Protein AF-0000000068498278 (afdb_homodimer)

Solvent-accessible surface area (backbone atoms only — not comparable to full-atom values): 31638 Å² total; per-residue (Å²): 132,52,71,67,39,43,52,47,46,49,35,24,61,63,58,42,27,57,60,56,22,8,61,73,66,74,45,50,44,68,56,43,51,48,38,46,52,50,44,22,57,74,66,70,45,68,36,64,40,73,81,76,92,51,51,41,67,31,75,62,22,51,54,47,46,57,51,40,50,48,50,53,26,49,51,45,29,51,51,36,57,56,33,44,71,65,68,60,58,63,53,74,49,40,35,25,17,14,75,63,40,42,42,76,45,46,38,64,52,49,46,59,50,37,72,78,34,72,59,43,27,38,39,40,40,77,30,47,41,70,55,31,49,52,36,30,74,57,65,75,25,62,35,30,31,23,58,52,91,71,95,45,93,58,50,41,78,41,74,54,46,82,46,35,52,28,38,34,32,20,56,84,61,87,70,84,59,62,95,50,27,25,60,67,74,57,51,54,78,40,47,29,45,39,51,32,92,75,36,46,67,38,50,51,52,54,52,46,35,48,76,66,74,38,64,69,84,48,49,41,69,43,28,32,30,57,48,67,65,26,50,53,44,26,18,47,73,59,66,30,27,32,74,41,52,45,80,78,40,46,67,42,44,76,69,55,42,28,40,68,30,43,48,58,97,55,81,51,65,48,52,30,31,39,35,35,43,67,79,60,70,64,34,50,65,54,45,51,50,52,53,51,49,26,60,74,51,69,43,88,129,132,50,71,65,40,43,52,47,48,48,35,24,61,64,58,42,26,56,60,56,23,8,62,73,67,73,45,49,44,68,56,43,50,47,38,49,51,50,44,22,58,74,66,69,44,69,35,66,40,71,82,75,90,51,51,41,67,30,76,59,22,51,54,47,46,56,51,40,50,48,52,53,26,49,52,46,28,52,51,37,56,56,32,45,72,67,67,60,57,63,52,75,49,39,32,25,18,14,74,63,42,42,41,74,45,45,38,64,54,49,44,58,50,36,74,78,34,72,59,44,27,39,36,39,42,77,31,47,41,69,56,31,51,52,36,30,73,57,65,75,24,63,35,29,31,24,57,50,89,71,96,44,93,58,49,42,78,39,74,52,44,83,47,33,52,28,40,36,34,20,55,84,62,86,70,83,58,62,94,50,27,24,59,68,74,58,49,54,76,42,49,29,46,37,52,31,91,75,35,45,66,38,50,50,51,54,53,47,35,49,76,67,74,38,64,71,83,48,50,41,71,43,30,32,31,58,49,68,65,26,50,53,44,27,18,46,72,58,67,30,28,35,75,41,53,45,81,78,42,46,69,42,44,76,68,56,43,30,41,66,31,43,48,59,97,56,80,53,65,48,52,30,30,37,33,34,44,66,80,62,73,64,34,49,64,54,45,50,50,52,52,50,48,26,60,75,53,69,43,89,130

Secondary structure (DSSP, 8-state):
--HHHHHHHHHHHHHT-HHHHHHHHT--HHHHHHHHHHHHHHHTS--EE-SSSS-EE-HHHHHHHHHHHHHHHHHHHHHHHHHHTTT---EEEEEEE-HHHHHHTHHHHHHHHHHH-TTEEEEEEE--HHHHHHHHHTTS-SEEEESS----TTEEEEEEEEEEEEEEEETT-----BTTEE-GGGGGGSEEEEEPTT-HHHHHHHHHHHHTT--GGGSEEEEEES-HHHHHHHHHTTS-BEEEEHHHHHHHHHTTSEEEEEETT---EEEEEEEEETTPPPPHHHHHHHHHHHHHTT---/--HHHHHHHHHHHHHT-HHHHHHHHT--HHHHHHHHHHHHHHHTS--EE-SSSS-EE-HHHHHHHHHHHHHHHHHHHHHHHHHHHTT---EEEEEEE-HHIIIIIHHHHHHHHHHH-TTEEEEEEE--HHHHHHHHHTTS-SEEEESS----TTEEEEEEEEEEEEEEEETT-----BTTEE-GGGGGGSEEEEEPTT-HHHHHHHHHHHHTT--GGGSEEEEEES-HHHHHHHHHTTS-BEEEEHHHHHHHHHTTSEEEEEETT---EEEEEEEEETTPPPPHHHHHHHHHHHHHTT---

InterPro domains:
  IPR000847 LysR, HTH, N-terminal domain [PF00126] (3-62)
  IPR000847 LysR, HTH, N-terminal domain [PR00039] (18-29)
  IPR000847 LysR, HTH, N-terminal domain [PR00039] (29-39)
  IPR000847 LysR, HTH, N-terminal domain [PR00039] (39-50)
  IPR000847 LysR, HTH, N-terminal domain [PS50931] (1-58)
  IPR005119 LysR, substrate-binding [PF03466] (89-294)
  IPR036388 Winged helix-like DNA-binding domain superfamily [G3DSA:1.10.10.10] (1-89)
  IPR036390 Winged helix DNA-binding domain superfamily [SSF46785] (1-87)
  IPR047788 Selenium metabolism-associated LysR-like transcriptional regulator [NF040786] (1-293)

Structure (mmCIF, N/CA/C/O backbone):
data_AF-0000000068498278-model_v1
#
loop_
_entity.id
_entity.type
_entity.pdbx_description
1 polymer 'Transcriptional regulator, LysR family'
#
loop_
_atom_site.group_PDB
_atom_site.id
_atom_site.type_symbol
_atom_site.label_atom_id
_atom_site.label_alt_id
_atom_site.label_comp_id
_atom_site.label_asym_id
_atom_site.label_entity_id
_atom_site.label_seq_id
_atom_site.pdbx_PDB_ins_code
_atom_site.Cartn_x
_atom_site.Cartn_y
_atom_site.Cartn_z
_atom_site.occupancy
_atom_site.B_iso_or_equiv
_atom_site.auth_seq_id
_atom_site.auth_comp_id
_atom_site.auth_asym_id
_atom_site.auth_atom_id
_atom_site.pdbx_PDB_model_num
ATOM 1 N N . MET A 1 1 ? 8.469 -41.469 13.008 1 69.81 1 MET A N 1
ATOM 2 C CA . MET A 1 1 ? 8.422 -40.156 12.336 1 69.81 1 MET A CA 1
ATOM 3 C C . MET A 1 1 ? 7.836 -40.312 10.938 1 69.81 1 MET A C 1
ATOM 5 O O . MET A 1 1 ? 8.273 -41.125 10.148 1 69.81 1 MET A O 1
ATOM 9 N N . ASP A 1 2 ? 6.734 -39.719 10.703 1 71.81 2 ASP A N 1
ATOM 10 C CA . ASP A 1 2 ? 6.121 -39.812 9.383 1 71.81 2 ASP A CA 1
ATOM 11 C C . ASP A 1 2 ? 5.926 -38.406 8.773 1 71.81 2 ASP A C 1
ATOM 13 O O . ASP A 1 2 ? 6.242 -37.406 9.398 1 71.81 2 ASP A O 1
ATOM 17 N N . PHE A 1 3 ? 5.461 -38.438 7.473 1 75.94 3 PHE A N 1
ATOM 18 C CA . PHE A 1 3 ? 5.375 -37.219 6.699 1 75.94 3 PHE A CA 1
ATOM 19 C C . PHE A 1 3 ? 4.395 -36.25 7.34 1 75.94 3 PHE A C 1
ATOM 21 O O . PHE A 1 3 ? 4.633 -35.031 7.355 1 75.94 3 PHE A O 1
ATOM 28 N N . LYS A 1 4 ? 3.375 -36.812 7.84 1 81.56 4 LYS A N 1
ATOM 29 C CA . LYS A 1 4 ? 2.359 -35.969 8.461 1 81.56 4 LYS A CA 1
ATOM 30 C C . LYS A 1 4 ? 2.904 -35.281 9.711 1 81.56 4 LYS A C 1
ATOM 32 O O . LYS A 1 4 ? 2.625 -34.094 9.953 1 81.56 4 LYS A O 1
ATOM 37 N N . GLN A 1 5 ? 3.652 -36.031 10.43 1 84.19 5 GLN A N 1
ATOM 38 C CA . GLN A 1 5 ? 4.277 -35.438 11.617 1 84.19 5 GLN A CA 1
ATOM 39 C C . GLN A 1 5 ? 5.223 -34.312 11.242 1 84.19 5 GLN A C 1
ATOM 41 O O . GLN A 1 5 ? 5.238 -33.25 11.906 1 84.19 5 GLN A O 1
ATOM 46 N N . LEU A 1 6 ? 5.988 -34.531 10.234 1 83.06 6 LEU A N 1
ATOM 47 C CA . LEU A 1 6 ? 6.918 -33.5 9.781 1 83.06 6 LEU A CA 1
ATOM 48 C C . LEU A 1 6 ? 6.168 -32.281 9.281 1 83.06 6 LEU A C 1
ATOM 50 O O . LEU A 1 6 ? 6.57 -31.156 9.555 1 83.06 6 LEU A O 1
ATOM 54 N N . GLU A 1 7 ? 5.105 -32.469 8.586 1 85.69 7 GLU A N 1
ATOM 55 C CA . GLU A 1 7 ? 4.273 -31.375 8.109 1 85.69 7 GLU A CA 1
ATOM 56 C C . GLU A 1 7 ? 3.73 -30.531 9.266 1 85.69 7 GLU A C 1
ATOM 58 O O . GLU A 1 7 ? 3.754 -29.312 9.219 1 85.69 7 GLU A O 1
ATOM 63 N N . VAL A 1 8 ? 3.246 -31.281 10.234 1 88.88 8 VAL A N 1
ATOM 64 C CA . VAL A 1 8 ? 2.67 -30.641 11.406 1 88.88 8 VAL A CA 1
ATOM 65 C C . VAL A 1 8 ? 3.746 -29.844 12.141 1 88.88 8 VAL A C 1
ATOM 67 O O . VAL A 1 8 ? 3.521 -28.688 12.516 1 88.88 8 VAL A O 1
ATOM 70 N N . PHE A 1 9 ? 4.898 -30.438 12.297 1 90.44 9 PHE A N 1
ATOM 71 C CA . PHE A 1 9 ? 6.023 -29.797 12.977 1 90.44 9 PHE A CA 1
ATOM 72 C C . PHE A 1 9 ? 6.426 -28.516 12.266 1 90.44 9 PHE A C 1
ATOM 74 O O . PHE A 1 9 ? 6.594 -27.469 12.914 1 90.44 9 PHE A O 1
ATOM 81 N N . VAL A 1 10 ? 6.527 -28.594 10.961 1 86.62 10 VAL A N 1
ATOM 82 C CA . VAL A 1 10 ? 6.945 -27.438 10.172 1 86.62 10 VAL A CA 1
ATOM 83 C C . VAL A 1 10 ? 5.891 -26.344 10.273 1 86.62 10 VAL A C 1
ATOM 85 O O . VAL A 1 10 ? 6.23 -25.156 10.406 1 86.62 10 VAL A O 1
ATOM 88 N N . ALA A 1 11 ? 4.652 -26.656 10.227 1 87.5 11 ALA A N 1
ATOM 89 C CA . ALA A 1 11 ? 3.568 -25.688 10.328 1 87.5 11 ALA A CA 1
ATOM 90 C C . ALA A 1 11 ? 3.588 -24.984 11.68 1 87.5 11 ALA A C 1
ATOM 92 O O . ALA A 1 11 ? 3.414 -23.766 11.758 1 87.5 11 ALA A O 1
ATOM 93 N N . VAL A 1 12 ? 3.785 -25.797 12.711 1 89.75 12 VAL A N 1
ATOM 94 C CA . VAL A 1 12 ? 3.83 -25.234 14.055 1 89.75 12 VAL A CA 1
ATOM 95 C C . VAL A 1 12 ? 5.012 -24.266 14.172 1 89.75 12 VAL A C 1
ATOM 97 O O . VAL A 1 12 ? 4.887 -23.188 14.758 1 89.75 12 VAL A O 1
ATOM 100 N N . ALA A 1 13 ? 6.086 -24.672 13.625 1 86.69 13 ALA A N 1
ATOM 101 C CA . ALA A 1 13 ? 7.285 -23.844 13.664 1 86.69 13 ALA A CA 1
ATOM 102 C C . ALA A 1 13 ? 7.078 -22.531 12.891 1 86.69 13 ALA A C 1
ATOM 104 O O . ALA A 1 13 ? 7.449 -21.453 13.367 1 86.69 13 ALA A O 1
ATOM 105 N N . LYS A 1 14 ? 6.551 -22.719 11.742 1 82.12 14 LYS A N 1
ATOM 106 C CA . LYS A 1 14 ? 6.312 -21.594 10.836 1 82.12 14 LYS A CA 1
ATOM 107 C C . LYS A 1 14 ? 5.387 -20.562 11.469 1 82.12 14 LYS A C 1
ATOM 109 O O . LYS A 1 14 ? 5.648 -19.359 11.406 1 82.12 14 LYS A O 1
ATOM 114 N N . HIS A 1 15 ? 4.352 -20.984 12.102 1 81.62 15 HIS A N 1
ATOM 115 C CA . HIS A 1 15 ? 3.311 -20.094 12.617 1 81.62 15 HIS A CA 1
ATOM 116 C C . HIS A 1 15 ? 3.549 -19.75 14.086 1 81.62 15 HIS A C 1
ATOM 118 O O . HIS A 1 15 ? 2.873 -18.891 14.641 1 81.62 15 HIS A O 1
ATOM 124 N N . GLN A 1 16 ? 4.477 -20.391 14.672 1 85.06 16 GLN A N 1
ATOM 125 C CA . GLN A 1 16 ? 4.746 -20.281 16.094 1 85.06 16 GLN A CA 1
ATOM 126 C C . GLN A 1 16 ? 3.455 -20.375 16.906 1 85.06 16 GLN A C 1
ATOM 128 O O . GLN A 1 16 ? 3.252 -19.609 17.844 1 85.06 16 GLN A O 1
ATOM 133 N N . SER A 1 17 ? 2.645 -21.219 16.422 1 88.12 17 SER A N 1
ATOM 134 C CA . SER A 1 17 ? 1.331 -21.406 17.031 1 88.12 17 SER A CA 1
ATOM 135 C C . SER A 1 17 ? 0.75 -22.781 16.672 1 88.12 17 SER A C 1
ATOM 137 O O . SER A 1 17 ? 0.707 -23.141 15.5 1 88.12 17 SER A O 1
ATOM 139 N N . PHE A 1 18 ? 0.23 -23.469 17.734 1 89.19 18 PHE A N 1
ATOM 140 C CA . PHE A 1 18 ? -0.397 -24.766 17.5 1 89.19 18 PHE A CA 1
ATOM 141 C C . PHE A 1 18 ? -1.762 -24.609 16.844 1 89.19 18 PHE A C 1
ATOM 143 O O . PHE A 1 18 ? -2.115 -25.359 15.938 1 89.19 18 PHE A O 1
ATOM 150 N N . SER A 1 19 ? -2.4 -23.5 17.219 1 88.06 19 SER A N 1
ATOM 151 C CA . SER A 1 19 ? -3.742 -23.281 16.688 1 88.06 19 SER A CA 1
ATOM 152 C C . SER A 1 19 ? -3.693 -22.828 15.234 1 88.06 19 SER A C 1
ATOM 154 O O . SER A 1 19 ? -4.496 -23.266 14.406 1 88.06 19 SER A O 1
ATOM 156 N N . LYS A 1 20 ? -2.729 -22.047 14.938 1 85.44 20 LYS A N 1
ATOM 157 C CA . LYS A 1 20 ? -2.596 -21.594 13.562 1 85.44 20 LYS A CA 1
ATOM 158 C C . LYS A 1 20 ? -2.154 -22.719 12.641 1 85.44 20 LYS A C 1
ATOM 160 O O . LYS A 1 20 ? -2.635 -22.828 11.508 1 85.44 20 LYS A O 1
ATOM 165 N N . ALA A 1 21 ? -1.332 -23.531 13.164 1 87.75 21 ALA A N 1
ATOM 166 C CA . ALA A 1 21 ? -0.892 -24.703 12.414 1 87.75 21 ALA A CA 1
ATOM 167 C C . ALA A 1 21 ? -2.055 -25.656 12.148 1 87.75 21 ALA A C 1
ATOM 169 O O . ALA A 1 21 ? -2.189 -26.188 11.039 1 87.75 21 ALA A O 1
ATOM 170 N N . ALA A 1 22 ? -2.896 -25.812 13.094 1 87.88 22 ALA A N 1
ATOM 171 C CA . ALA A 1 22 ? -4.066 -26.688 12.961 1 87.88 22 ALA A CA 1
ATOM 172 C C . ALA A 1 22 ? -5.004 -26.172 11.867 1 87.88 22 ALA A C 1
ATOM 174 O O . ALA A 1 22 ? -5.453 -26.953 11.016 1 87.88 22 ALA A O 1
ATOM 175 N N . ARG A 1 23 ? -5.141 -24.906 11.883 1 80.06 23 ARG A N 1
ATOM 176 C CA . ARG A 1 23 ? -6 -24.297 10.875 1 80.06 23 ARG A CA 1
ATOM 177 C C . ARG A 1 23 ? -5.422 -24.469 9.477 1 80.06 23 ARG A C 1
ATOM 179 O O . ARG A 1 23 ? -6.148 -24.812 8.539 1 80.06 23 ARG A O 1
ATOM 186 N N . GLU A 1 24 ? -4.137 -24.375 9.422 1 77.44 24 GLU A N 1
ATOM 187 C CA . GLU A 1 24 ? -3.475 -24.484 8.125 1 77.44 24 GLU A CA 1
ATOM 188 C C . GLU A 1 24 ? -3.574 -25.906 7.578 1 77.44 24 GLU A C 1
ATOM 190 O O . GLU A 1 24 ? -3.752 -26.109 6.375 1 77.44 24 GLU A O 1
ATOM 195 N N . LEU A 1 25 ? -3.559 -26.859 8.492 1 81.56 25 LEU A N 1
ATOM 196 C CA . LEU A 1 25 ? -3.451 -28.25 8.07 1 81.56 25 LEU A CA 1
ATOM 197 C C . LEU A 1 25 ? -4.809 -28.938 8.141 1 81.56 25 LEU A C 1
ATOM 199 O O . LEU A 1 25 ? -4.902 -30.156 7.926 1 81.56 25 LEU A O 1
ATOM 203 N N . PHE A 1 26 ? -5.805 -28.062 8.461 1 80.44 26 PHE A N 1
ATOM 204 C CA . PHE A 1 26 ? -7.156 -28.594 8.586 1 80.44 26 PHE A CA 1
ATOM 205 C C . PHE A 1 26 ? -7.199 -29.734 9.594 1 80.44 26 PHE A C 1
ATOM 207 O O . PHE A 1 26 ? -7.766 -30.797 9.312 1 80.44 26 PHE A O 1
ATOM 214 N N . LEU A 1 27 ? -6.516 -29.484 10.711 1 84.31 27 LEU A N 1
ATOM 215 C CA . LEU A 1 27 ? -6.484 -30.391 11.852 1 84.31 27 LEU A CA 1
ATOM 216 C C . LEU A 1 27 ? -6.996 -29.703 13.109 1 84.31 27 LEU A C 1
ATOM 218 O O . LEU A 1 27 ? -7.199 -28.484 13.117 1 84.31 27 LEU A O 1
ATOM 222 N N . THR A 1 28 ? -7.379 -30.422 14.086 1 85.94 28 THR A N 1
ATOM 223 C CA . THR A 1 28 ? -7.68 -29.844 15.391 1 85.94 28 THR A CA 1
ATOM 224 C C . THR A 1 28 ? -6.398 -29.578 16.172 1 85.94 28 THR A C 1
ATOM 226 O O . THR A 1 28 ? -5.383 -30.25 15.953 1 85.94 28 THR A O 1
ATOM 229 N N . GLN A 1 29 ? -6.445 -28.562 16.969 1 89.44 29 GLN A N 1
ATOM 230 C CA . GLN A 1 29 ? -5.273 -28.219 17.766 1 89.44 29 GLN A CA 1
ATOM 231 C C . GLN A 1 29 ? -4.812 -29.406 18.609 1 89.44 29 GLN A C 1
ATOM 233 O O . GLN A 1 29 ? -3.613 -29.688 18.703 1 89.44 29 GLN A O 1
ATOM 238 N N . PRO A 1 30 ? -5.766 -30.234 19.172 1 90.5 30 PRO A N 1
ATOM 239 C CA . PRO A 1 30 ? -5.297 -31.406 19.906 1 90.5 30 PRO A CA 1
ATOM 240 C C . PRO A 1 30 ? -4.555 -32.406 19.016 1 90.5 30 PRO A C 1
ATOM 242 O O . PRO A 1 30 ? -3.58 -33.031 19.453 1 90.5 30 PRO A O 1
ATOM 245 N N . THR A 1 31 ? -5.008 -32.531 17.828 1 87.75 31 THR A N 1
ATOM 246 C CA . THR A 1 31 ? -4.348 -33.438 16.875 1 87.75 31 THR A CA 1
ATOM 247 C C . THR A 1 31 ? -2.936 -32.938 16.562 1 87.75 31 THR A C 1
ATOM 249 O O . THR A 1 31 ? -1.991 -33.75 16.547 1 87.75 31 THR A O 1
ATOM 252 N N . VAL A 1 32 ? -2.844 -31.656 16.359 1 93.5 32 VAL A N 1
ATOM 253 C CA . VAL A 1 32 ? -1.54 -31.047 16.109 1 93.5 32 VAL A CA 1
ATOM 254 C C . VAL A 1 32 ? -0.625 -31.281 17.312 1 93.5 32 VAL A C 1
ATOM 256 O O . VAL A 1 32 ? 0.53 -31.688 17.156 1 93.5 32 VAL A O 1
ATOM 259 N N . SER A 1 33 ? -1.144 -31.062 18.484 1 93.12 33 SER A N 1
ATOM 260 C CA . SER A 1 33 ? -0.379 -31.25 19.719 1 93.12 33 SER A CA 1
ATOM 261 C C . SER A 1 33 ? 0.084 -32.688 19.859 1 93.12 33 SER A C 1
ATOM 263 O O . SER A 1 33 ? 1.229 -32.969 20.234 1 93.12 33 SER A O 1
ATOM 265 N N . ALA A 1 34 ? -0.818 -33.594 19.484 1 91.06 34 ALA A N 1
ATOM 266 C CA . ALA A 1 34 ? -0.501 -35.031 19.578 1 91.06 34 ALA A CA 1
ATOM 267 C C . ALA A 1 34 ? 0.619 -35.406 18.609 1 91.06 34 ALA A C 1
ATOM 269 O O . ALA A 1 34 ? 1.514 -36.156 18.969 1 91.06 34 ALA A O 1
ATOM 270 N N . HIS A 1 35 ? 0.507 -34.906 17.422 1 91.06 35 HIS A N 1
ATOM 271 C CA . HIS A 1 35 ? 1.548 -35.188 16.422 1 91.06 35 HIS A CA 1
ATOM 272 C C . HIS A 1 35 ? 2.91 -34.688 16.922 1 91.06 35 HIS A C 1
ATOM 274 O O . HIS A 1 35 ? 3.91 -35.406 16.766 1 91.06 35 HIS A O 1
ATOM 280 N N . ILE A 1 36 ? 2.955 -33.531 17.547 1 93.06 36 ILE A N 1
ATOM 281 C CA . ILE A 1 36 ? 4.207 -32.938 18.031 1 93.06 36 ILE A CA 1
ATOM 282 C C . ILE A 1 36 ? 4.734 -33.781 19.188 1 93.06 36 ILE A C 1
ATOM 284 O O . ILE A 1 36 ? 5.926 -34.094 19.25 1 93.06 36 ILE A O 1
ATOM 288 N N . GLN A 1 37 ? 3.857 -34.094 20.078 1 91.69 37 GLN A N 1
ATOM 289 C CA . GLN A 1 37 ? 4.242 -34.906 21.234 1 91.69 37 GLN A CA 1
ATOM 290 C C . GLN A 1 37 ? 4.789 -36.25 20.812 1 91.69 37 GLN A C 1
ATOM 292 O O . GLN A 1 37 ? 5.801 -36.719 21.328 1 91.69 37 GLN A O 1
ATOM 297 N N . ASN A 1 38 ? 4.074 -36.844 19.891 1 88.44 38 ASN A N 1
ATOM 298 C CA . ASN A 1 38 ? 4.516 -38.156 19.391 1 88.44 38 ASN A CA 1
ATOM 299 C C . ASN A 1 38 ? 5.875 -38.062 18.703 1 88.44 38 ASN A C 1
ATOM 301 O O . ASN A 1 38 ? 6.723 -38.938 18.859 1 88.44 38 ASN A O 1
ATOM 305 N N . LEU A 1 39 ? 5.996 -37 17.906 1 88.69 39 LEU A N 1
ATOM 306 C CA . LEU A 1 39 ? 7.258 -36.781 17.203 1 88.69 39 LEU A CA 1
ATOM 307 C C . LEU A 1 39 ? 8.398 -36.594 18.203 1 88.69 39 LEU A C 1
ATOM 309 O O . LEU A 1 39 ? 9.477 -37.156 18.047 1 88.69 39 LEU A O 1
ATOM 313 N N . GLU A 1 40 ? 8.125 -35.812 19.266 1 91.12 40 GLU A N 1
ATOM 314 C CA . GLU A 1 40 ? 9.125 -35.562 20.297 1 91.12 40 GLU A CA 1
ATOM 315 C C . GLU A 1 40 ? 9.453 -36.875 21.062 1 91.12 40 GLU A C 1
ATOM 317 O O . GLU A 1 40 ? 10.609 -37.125 21.375 1 91.12 40 GLU A O 1
ATOM 322 N N . ARG A 1 41 ? 8.484 -37.625 21.312 1 85.69 41 ARG A N 1
ATOM 323 C CA . ARG A 1 41 ? 8.672 -38.906 21.984 1 85.69 41 ARG A CA 1
ATOM 324 C C . ARG A 1 41 ? 9.508 -39.875 21.125 1 85.69 41 ARG A C 1
ATOM 326 O O . ARG A 1 41 ? 10.43 -40.5 21.625 1 85.69 41 ARG A O 1
ATOM 333 N N . GLU A 1 42 ? 9.156 -39.906 19.906 1 82.12 42 GLU A N 1
ATOM 334 C CA . GLU A 1 42 ? 9.867 -40.781 18.984 1 82.12 42 GLU A CA 1
ATOM 335 C C . GLU A 1 42 ? 11.328 -40.406 18.844 1 82.12 42 GLU A C 1
ATOM 337 O O . GLU A 1 42 ? 12.211 -41.25 18.75 1 82.12 42 GLU A O 1
ATOM 342 N N . LEU A 1 43 ? 11.523 -39.094 18.859 1 84.44 43 LEU A N 1
ATOM 343 C CA . LEU A 1 43 ? 12.875 -38.562 18.688 1 84.44 43 LEU A CA 1
ATOM 344 C C . LEU A 1 43 ? 13.57 -38.406 20.031 1 84.44 43 LEU A C 1
ATOM 346 O O . LEU A 1 43 ? 14.758 -38.094 20.094 1 84.44 43 LEU A O 1
ATOM 350 N N . GLU A 1 44 ? 12.891 -38.656 21.031 1 85.12 44 GLU A N 1
ATOM 351 C CA . GLU A 1 44 ? 13.391 -38.594 22.406 1 85.12 44 GLU A CA 1
ATOM 352 C C . GLU A 1 44 ? 14.039 -37.25 22.703 1 85.12 44 GLU A C 1
ATOM 354 O O . GLU A 1 44 ? 15.125 -37.188 23.281 1 85.12 44 GLU A O 1
ATOM 359 N N . THR A 1 45 ? 13.453 -36.25 22.203 1 85.62 45 THR A N 1
ATOM 360 C CA . THR A 1 45 ? 13.922 -34.875 22.438 1 85.62 45 THR A CA 1
ATOM 361 C C . THR A 1 45 ? 12.766 -33.906 22.344 1 85.62 45 THR A C 1
ATOM 363 O O . THR A 1 45 ? 11.75 -34.188 21.719 1 85.62 45 THR A O 1
ATOM 366 N N . VAL A 1 46 ? 12.922 -32.781 23 1 90.12 46 VAL A N 1
ATOM 367 C CA . VAL A 1 46 ? 11.953 -31.688 22.906 1 90.12 46 VAL A CA 1
ATOM 368 C C . VAL A 1 46 ? 12.289 -30.812 21.703 1 90.12 46 VAL A C 1
ATOM 370 O O . VAL A 1 46 ? 13.445 -30.422 21.516 1 90.12 46 VAL A O 1
ATOM 373 N N . LEU A 1 47 ? 11.281 -30.688 20.875 1 91 47 LEU A N 1
ATOM 374 C CA . LEU A 1 47 ? 11.516 -29.938 19.656 1 91 47 LEU A CA 1
ATOM 375 C C . LEU A 1 47 ? 10.992 -28.516 19.781 1 91 47 LEU A C 1
ATOM 377 O O . LEU A 1 47 ? 11.492 -27.609 19.109 1 91 47 LEU A O 1
ATOM 381 N N . ILE A 1 48 ? 9.977 -28.328 20.594 1 91.81 48 ILE A N 1
ATOM 382 C CA . ILE A 1 48 ? 9.289 -27.047 20.688 1 91.81 48 ILE A CA 1
ATOM 383 C C . ILE A 1 48 ? 9.281 -26.562 22.141 1 91.81 48 ILE A C 1
ATOM 385 O O . ILE A 1 48 ? 8.938 -27.328 23.047 1 91.81 48 ILE A O 1
ATOM 389 N N . ASN A 1 49 ? 9.852 -25.359 22.359 1 87.69 49 ASN A N 1
ATOM 390 C CA . ASN A 1 49 ? 9.742 -24.688 23.656 1 87.69 49 ASN A CA 1
ATOM 391 C C . ASN A 1 49 ? 8.375 -24.047 23.844 1 87.69 49 ASN A C 1
ATOM 393 O O . ASN A 1 49 ? 7.969 -23.203 23.047 1 87.69 49 ASN A O 1
ATOM 397 N N . ARG A 1 50 ? 7.695 -24.5 24.859 1 78.5 50 ARG A N 1
ATOM 398 C CA . ARG A 1 50 ? 6.344 -24.016 25.109 1 78.5 50 ARG A CA 1
ATOM 399 C C . ARG A 1 50 ? 6.301 -23.141 26.359 1 78.5 50 ARG A C 1
ATOM 401 O O . ARG A 1 50 ? 5.223 -22.75 26.828 1 78.5 50 ARG A O 1
ATOM 408 N N . SER A 1 51 ? 7.316 -22.797 27.016 1 64.94 51 SER A N 1
ATOM 409 C CA . SER A 1 51 ? 7.355 -22.219 28.359 1 64.94 51 SER A CA 1
ATOM 410 C C . SER A 1 51 ? 6.871 -20.781 28.359 1 64.94 51 SER A C 1
ATOM 412 O O . SER A 1 51 ? 6.242 -20.328 29.312 1 64.94 51 SER A O 1
ATOM 414 N N . ASN A 1 52 ? 7.312 -19.781 27.609 1 56.5 52 ASN A N 1
ATOM 415 C CA . ASN A 1 52 ? 7.188 -18.344 27.828 1 56.5 52 ASN A CA 1
ATOM 416 C C . ASN A 1 52 ? 6.16 -17.719 26.875 1 56.5 52 ASN A C 1
ATOM 418 O O . ASN A 1 52 ? 6.332 -16.578 26.422 1 56.5 52 ASN A O 1
ATOM 422 N N . LYS A 1 53 ? 4.988 -18.156 26.672 1 64.62 53 LYS A N 1
ATOM 423 C CA . LYS A 1 53 ? 3.885 -17.578 25.922 1 64.62 53 LYS A CA 1
ATOM 424 C C . LYS A 1 53 ? 4.219 -17.5 24.438 1 64.62 53 LYS A C 1
ATOM 426 O O . LYS A 1 53 ? 3.336 -17.281 23.609 1 64.62 53 LYS A O 1
ATOM 431 N N . VAL A 1 54 ? 5.539 -17.688 24.188 1 75.44 54 VAL A N 1
ATOM 432 C CA . VAL A 1 54 ? 5.902 -17.688 22.766 1 75.44 54 VAL A CA 1
ATOM 433 C C . VAL A 1 54 ? 6.445 -19.062 22.375 1 75.44 54 VAL A C 1
ATOM 435 O O . VAL A 1 54 ? 7.305 -19.625 23.062 1 75.44 54 VAL A O 1
ATOM 438 N N . ILE A 1 55 ? 5.875 -19.719 21.406 1 83.06 55 ILE A N 1
ATOM 439 C CA . ILE A 1 55 ? 6.316 -21 20.859 1 83.06 55 ILE A CA 1
ATOM 440 C C . ILE A 1 55 ? 7.582 -20.797 20.031 1 83.06 55 ILE A C 1
ATOM 442 O O . ILE A 1 55 ? 7.594 -19.984 19.094 1 83.06 55 ILE A O 1
ATOM 446 N N . THR A 1 56 ? 8.727 -21.406 20.594 1 86.88 56 THR A N 1
ATOM 447 C CA . THR A 1 56 ? 9.977 -21.359 19.859 1 86.88 56 THR A CA 1
ATOM 448 C C . THR A 1 56 ? 10.547 -22.766 19.672 1 86.88 56 THR A C 1
ATOM 450 O O . THR A 1 56 ? 10.109 -23.703 20.344 1 86.88 56 THR A O 1
ATOM 453 N N . LEU A 1 57 ? 11.445 -22.906 18.688 1 86.94 57 LEU A N 1
ATOM 454 C CA . LEU A 1 57 ? 12.109 -24.188 18.469 1 86.94 57 LEU A CA 1
ATOM 455 C C . LEU A 1 57 ? 13.281 -24.375 19.422 1 86.94 57 LEU A C 1
ATOM 457 O O . LEU A 1 57 ? 13.992 -23.406 19.734 1 86.94 57 LEU A O 1
ATOM 461 N N . THR A 1 58 ? 13.516 -25.562 19.969 1 86.38 58 THR A N 1
ATOM 462 C CA . THR A 1 58 ? 14.766 -25.953 20.609 1 86.38 58 THR A CA 1
ATOM 463 C C . THR A 1 58 ? 15.883 -26.109 19.594 1 86.38 58 THR A C 1
ATOM 465 O O . THR A 1 58 ? 15.641 -26.016 18.375 1 86.38 58 THR A O 1
ATOM 468 N N . LYS A 1 59 ? 17.109 -26.281 20.078 1 83.19 59 LYS A N 1
ATOM 469 C CA . LYS A 1 59 ? 18.203 -26.547 19.172 1 83.19 59 LYS A CA 1
ATOM 470 C C . LYS A 1 59 ? 17.922 -27.797 18.312 1 83.19 59 LYS A C 1
ATOM 472 O O . LYS A 1 59 ? 18.172 -27.797 17.109 1 83.19 59 LYS A O 1
ATOM 477 N N . SER A 1 60 ? 17.438 -28.797 18.953 1 83.5 60 SER A N 1
ATOM 478 C CA . SER A 1 60 ? 17.031 -30 18.234 1 83.5 60 SER A CA 1
ATOM 479 C C . SER A 1 60 ? 15.891 -29.703 17.25 1 83.5 60 SER A C 1
ATOM 481 O O . SER A 1 60 ? 15.852 -30.266 16.156 1 83.5 60 SER A O 1
ATOM 483 N N . GLY A 1 61 ? 14.977 -28.859 17.672 1 88.12 61 GLY A N 1
ATOM 484 C CA . GLY A 1 61 ? 13.891 -28.438 16.797 1 88.12 61 GLY A CA 1
ATOM 485 C C . GLY A 1 61 ? 14.359 -27.734 15.547 1 88.12 61 GLY A C 1
ATOM 486 O O . GLY A 1 61 ? 13.836 -27.969 14.461 1 88.12 61 GLY A O 1
ATOM 487 N N . GLU A 1 62 ? 15.398 -26.969 15.727 1 84.62 62 GLU A N 1
ATOM 488 C CA . GLU A 1 62 ? 15.977 -26.25 14.594 1 84.62 62 GLU A CA 1
ATOM 489 C C . GLU A 1 62 ? 16.609 -27.203 13.594 1 84.62 62 GLU A C 1
ATOM 491 O O . GLU A 1 62 ? 16.438 -27.062 12.383 1 84.62 62 GLU A O 1
ATOM 496 N N . ILE A 1 63 ? 17.266 -28.188 14.141 1 79.5 63 ILE A N 1
ATOM 497 C CA . ILE A 1 63 ? 17.922 -29.188 13.305 1 79.5 63 ILE A CA 1
ATOM 498 C C . ILE A 1 63 ? 16.875 -29.969 12.531 1 79.5 63 ILE A C 1
ATOM 500 O O . ILE A 1 63 ? 16.969 -30.125 11.312 1 79.5 63 ILE A O 1
ATOM 504 N N . LEU A 1 64 ? 15.883 -30.375 13.211 1 82.31 64 LEU A N 1
ATOM 505 C CA . LEU A 1 64 ? 14.844 -31.156 12.547 1 82.31 64 LEU A CA 1
ATOM 506 C C . LEU A 1 64 ? 14.109 -30.297 11.516 1 82.31 64 LEU A C 1
ATOM 508 O O . LEU A 1 64 ? 13.734 -30.797 10.445 1 82.31 64 LEU A O 1
ATOM 512 N N . TYR A 1 65 ? 13.93 -29.047 11.859 1 85.56 65 TYR A N 1
ATOM 513 C CA . TYR A 1 65 ? 13.219 -28.156 10.953 1 85.56 65 TYR A CA 1
ATOM 514 C C . TYR A 1 65 ? 13.914 -28.094 9.594 1 85.56 65 TYR A C 1
ATOM 516 O O . TYR A 1 65 ? 13.266 -28.219 8.555 1 85.56 65 TYR A O 1
ATOM 524 N N . GLU A 1 66 ? 15.188 -28.031 9.602 1 75.38 66 GLU A N 1
ATOM 525 C CA . GLU A 1 66 ? 15.961 -27.969 8.359 1 75.38 66 GLU A CA 1
ATOM 526 C C . GLU A 1 66 ? 15.82 -29.25 7.555 1 75.38 66 GLU A C 1
ATOM 528 O O . GLU A 1 66 ? 15.586 -29.219 6.344 1 75.38 66 GLU A O 1
ATOM 533 N N . HIS A 1 67 ? 15.914 -30.312 8.273 1 74.5 67 HIS A N 1
ATOM 534 C CA . HIS A 1 67 ? 15.805 -31.609 7.613 1 74.5 67 HIS A CA 1
ATOM 535 C C . HIS A 1 67 ? 14.383 -31.859 7.125 1 74.5 67 HIS A C 1
ATOM 537 O O . HIS A 1 67 ? 14.18 -32.406 6.031 1 74.5 67 HIS A O 1
ATOM 543 N N . ALA A 1 68 ? 13.453 -31.453 7.984 1 79.5 68 ALA A N 1
ATOM 544 C CA . ALA A 1 68 ? 12.055 -31.672 7.641 1 79.5 68 ALA A CA 1
ATOM 545 C C . ALA A 1 68 ? 11.68 -30.922 6.363 1 79.5 68 ALA A C 1
ATOM 547 O O . ALA A 1 68 ? 11.008 -31.484 5.488 1 79.5 68 ALA A O 1
ATOM 548 N N . ILE A 1 69 ? 12.156 -29.75 6.262 1 76.62 69 ILE A N 1
ATOM 549 C CA . ILE A 1 69 ? 11.898 -28.938 5.07 1 76.62 69 ILE A CA 1
ATOM 550 C C . ILE A 1 69 ? 12.477 -29.641 3.842 1 76.62 69 ILE A C 1
ATOM 552 O O . ILE A 1 69 ? 11.805 -29.766 2.814 1 76.62 69 ILE A O 1
ATOM 556 N N . TYR A 1 70 ? 13.664 -30.125 3.975 1 69.62 70 TYR A N 1
ATOM 557 C CA . TYR A 1 70 ? 14.336 -30.812 2.885 1 69.62 70 TYR A CA 1
ATOM 558 C C . TYR A 1 70 ? 13.562 -32.062 2.471 1 69.62 70 TYR A C 1
ATOM 560 O O . TYR A 1 70 ? 13.32 -32.281 1.282 1 69.62 70 TYR A O 1
ATOM 568 N N . ILE A 1 71 ? 13.156 -32.812 3.4 1 68.19 71 ILE A N 1
ATOM 569 C CA . ILE A 1 71 ? 12.445 -34.062 3.156 1 68.19 71 ILE A CA 1
ATOM 570 C C . ILE A 1 71 ? 11.102 -33.781 2.498 1 68.19 71 ILE A C 1
ATOM 572 O O . ILE A 1 71 ? 10.758 -34.375 1.474 1 68.19 71 ILE A O 1
ATOM 576 N N . LEU A 1 72 ? 10.391 -32.875 3.064 1 75.44 72 LEU A N 1
ATOM 577 C CA . LEU A 1 72 ? 9.062 -32.562 2.545 1 75.44 72 LEU A CA 1
ATOM 578 C C . LEU A 1 72 ? 9.156 -31.984 1.137 1 75.44 72 LEU A C 1
ATOM 580 O O . LEU A 1 72 ? 8.336 -32.312 0.276 1 75.44 72 LEU A O 1
ATOM 584 N N . ASN A 1 73 ? 10.164 -31.234 0.904 1 71 73 ASN A N 1
ATOM 585 C CA . ASN A 1 73 ? 10.375 -30.672 -0.426 1 71 73 ASN A CA 1
ATOM 586 C C . ASN A 1 73 ? 10.727 -31.766 -1.442 1 71 73 ASN A C 1
ATOM 588 O O . ASN A 1 73 ? 10.297 -31.688 -2.596 1 71 73 ASN A O 1
ATOM 592 N N . ASN A 1 74 ? 11.477 -32.719 -0.969 1 63.75 74 ASN A N 1
ATOM 593 C CA . ASN A 1 74 ? 11.812 -33.844 -1.854 1 63.75 74 ASN A CA 1
ATOM 594 C C . ASN A 1 74 ? 10.586 -34.688 -2.172 1 63.75 74 ASN A C 1
ATOM 596 O O . ASN A 1 74 ? 10.438 -35.156 -3.295 1 63.75 7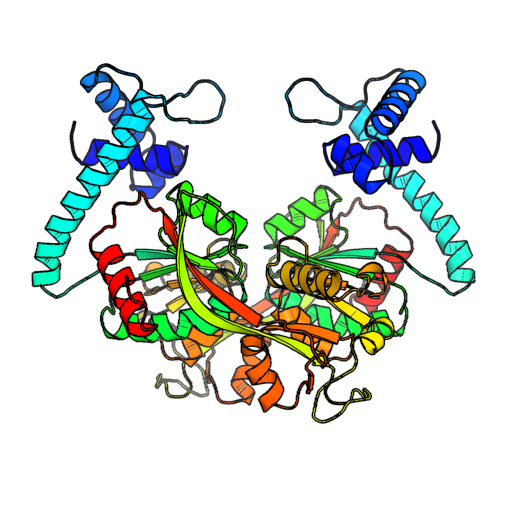4 ASN A O 1
ATOM 600 N N . CYS A 1 75 ? 9.812 -34.844 -1.145 1 61.12 75 CYS A N 1
ATOM 601 C CA . CYS A 1 75 ? 8.555 -35.531 -1.391 1 61.12 75 CYS A CA 1
ATOM 602 C C . CYS A 1 75 ? 7.688 -34.781 -2.379 1 61.12 75 CYS A C 1
ATOM 604 O O . CYS A 1 75 ? 7.129 -35.375 -3.309 1 61.12 75 CYS A O 1
ATOM 606 N N . LYS A 1 76 ? 7.605 -33.5 -2.158 1 64.12 76 LYS A N 1
ATOM 607 C CA . LYS A 1 76 ? 6.863 -32.656 -3.084 1 64.12 76 LYS A CA 1
ATOM 608 C C . LYS A 1 76 ? 7.457 -32.719 -4.488 1 64.12 76 LYS A C 1
ATOM 610 O O . LYS A 1 76 ? 6.723 -32.75 -5.48 1 64.12 76 LYS A O 1
ATOM 615 N N . ARG A 1 77 ? 8.742 -32.812 -4.539 1 64.19 77 ARG A N 1
ATOM 616 C CA . ARG A 1 77 ? 9.43 -32.938 -5.82 1 64.19 77 ARG A CA 1
ATOM 617 C C . ARG A 1 77 ? 9.07 -34.219 -6.527 1 64.19 77 ARG A C 1
ATOM 619 O O . ARG A 1 77 ? 8.859 -34.25 -7.738 1 64.19 77 ARG A O 1
ATOM 626 N N . ALA A 1 78 ? 9.047 -35.219 -5.77 1 55.81 78 ALA A N 1
ATOM 627 C CA . ALA A 1 78 ? 8.695 -36.5 -6.355 1 55.81 78 ALA A CA 1
ATOM 628 C C . ALA A 1 78 ? 7.285 -36.469 -6.938 1 55.81 78 ALA A C 1
ATOM 630 O O . ALA A 1 78 ? 7.062 -36.938 -8.062 1 55.81 78 ALA A O 1
ATOM 631 N N . ILE A 1 79 ? 6.449 -35.969 -6.105 1 56.19 79 ILE A N 1
ATOM 632 C CA . ILE A 1 79 ? 5.062 -35.844 -6.547 1 56.19 79 ILE A CA 1
ATOM 633 C C . ILE A 1 79 ? 4.973 -34.938 -7.762 1 56.19 79 ILE A C 1
ATOM 635 O O . ILE A 1 79 ? 4.285 -35.25 -8.734 1 56.19 79 ILE A O 1
ATOM 639 N N . TYR A 1 80 ? 5.645 -33.844 -7.656 1 58.47 80 TYR A N 1
ATOM 640 C CA . TYR A 1 80 ? 5.707 -32.906 -8.758 1 58.47 80 TYR A CA 1
ATOM 641 C C . TYR A 1 80 ? 6.25 -33.562 -10.023 1 58.47 80 TYR A C 1
ATOM 643 O O . TYR A 1 80 ? 5.668 -33.406 -11.102 1 58.47 80 TYR A O 1
ATOM 651 N N . ASP A 1 81 ? 7.348 -34.188 -9.852 1 56.66 81 ASP A N 1
ATOM 652 C CA . ASP A 1 81 ? 7.969 -34.875 -10.992 1 56.66 81 ASP A CA 1
ATOM 653 C C . ASP A 1 81 ? 7.012 -35.875 -11.633 1 56.66 81 ASP A C 1
ATOM 655 O O . ASP A 1 81 ? 6.957 -36 -12.859 1 56.66 81 ASP A O 1
ATOM 659 N N . ILE A 1 82 ? 6.301 -36.406 -10.82 1 52.5 82 ILE A N 1
ATOM 660 C CA . ILE A 1 82 ? 5.324 -37.375 -11.32 1 52.5 82 ILE A CA 1
ATOM 661 C C . ILE A 1 82 ? 4.18 -36.625 -12.016 1 52.5 82 ILE A C 1
ATOM 663 O O . ILE A 1 82 ? 3.752 -37.031 -13.102 1 52.5 82 ILE A O 1
ATOM 667 N N . LYS A 1 83 ? 3.727 -35.531 -11.281 1 55.94 83 LYS A N 1
ATOM 668 C CA . LYS A 1 83 ? 2.605 -34.781 -11.828 1 55.94 83 LYS A CA 1
ATOM 669 C C . LYS A 1 83 ? 3.027 -34 -13.062 1 55.94 83 LYS A C 1
ATOM 671 O O . LYS A 1 83 ? 2.242 -33.812 -14 1 55.94 83 LYS A O 1
ATOM 676 N N . GLU A 1 84 ? 4.172 -33.25 -12.875 1 55.78 84 GLU A N 1
ATOM 677 C CA . GLU A 1 84 ? 4.695 -32.562 -14.055 1 55.78 84 GLU A CA 1
ATOM 678 C C . GLU A 1 84 ? 4.695 -33.5 -15.273 1 55.78 84 GLU A C 1
ATOM 680 O O . GLU A 1 84 ? 4.402 -33.062 -16.391 1 55.78 84 GLU A O 1
ATOM 685 N N . TYR A 1 85 ? 5.129 -34.656 -15.016 1 49.72 85 TYR A N 1
ATOM 686 C CA . TYR A 1 85 ? 5.02 -35.594 -16.109 1 49.72 85 TYR A CA 1
ATOM 687 C C . TYR A 1 85 ? 3.596 -35.656 -16.656 1 49.72 85 TYR A C 1
ATOM 689 O O . TYR A 1 85 ? 3.389 -35.844 -17.844 1 49.72 85 TYR A O 1
ATOM 697 N N . SER A 1 86 ? 2.729 -35.344 -15.719 1 51.91 86 SER A N 1
ATOM 698 C CA . SER A 1 86 ? 1.353 -35.375 -16.203 1 51.91 86 SER A CA 1
ATOM 699 C C . SER A 1 86 ? 0.929 -33.969 -16.688 1 51.91 86 SER A C 1
ATOM 701 O O . SER A 1 86 ? -0.208 -33.781 -17.125 1 51.91 86 SER A O 1
ATOM 703 N N . GLY A 1 87 ? 1.815 -33.031 -16.812 1 56.25 87 GLY A N 1
ATOM 704 C CA . GLY A 1 87 ? 1.626 -31.703 -17.391 1 56.25 87 GLY A CA 1
ATOM 705 C C . GLY A 1 87 ? 0.847 -30.766 -16.484 1 56.25 87 GLY A C 1
ATOM 706 O O . GLY A 1 87 ? 0.462 -29.672 -16.906 1 56.25 87 GLY A O 1
ATOM 707 N N . LYS A 1 88 ? 0.401 -31.203 -15.289 1 66.88 88 LYS A N 1
ATOM 708 C CA . LYS A 1 88 ? -0.487 -30.328 -14.523 1 66.88 88 LYS A CA 1
ATOM 709 C C . LYS A 1 88 ? 0.207 -29.797 -13.266 1 66.88 88 LYS A C 1
ATOM 711 O O . LYS A 1 88 ? 0.316 -30.516 -12.266 1 66.88 88 LYS A O 1
ATOM 716 N N . ILE A 1 89 ? 0.981 -28.625 -13.414 1 78.5 89 ILE A N 1
ATOM 717 C CA . ILE A 1 89 ? 1.621 -28.016 -12.25 1 78.5 89 ILE A CA 1
ATOM 718 C C . ILE A 1 89 ? 0.625 -27.109 -11.531 1 78.5 89 ILE A C 1
ATOM 720 O O . ILE A 1 89 ? -0.043 -26.297 -12.156 1 78.5 89 ILE A O 1
ATOM 724 N N . GLU A 1 90 ? 0.396 -27.422 -10.258 1 85.12 90 GLU A N 1
ATOM 725 C CA . GLU A 1 90 ? -0.491 -26.625 -9.422 1 85.12 90 GLU A CA 1
ATOM 726 C C . GLU A 1 90 ? 0.199 -26.219 -8.117 1 85.12 90 GLU A C 1
ATOM 728 O O . GLU A 1 90 ? 1.302 -26.688 -7.824 1 85.12 90 GLU A O 1
ATOM 733 N N . GLY A 1 91 ? -0.409 -25.297 -7.371 1 91.12 91 GLY A N 1
ATOM 734 C CA . GLY A 1 91 ? 0.12 -24.828 -6.098 1 91.12 91 GLY A CA 1
ATOM 735 C C . GLY A 1 91 ? 0.063 -23.328 -5.941 1 91.12 91 GLY A C 1
ATOM 736 O O . GLY A 1 91 ? -0.578 -22.625 -6.734 1 91.12 91 GLY A O 1
ATOM 737 N N . ILE A 1 92 ? 0.688 -22.906 -4.828 1 92.56 92 ILE A N 1
ATOM 738 C CA . ILE A 1 92 ? 0.646 -21.484 -4.504 1 92.56 92 ILE A CA 1
ATOM 739 C C . ILE A 1 92 ? 2.068 -20.938 -4.383 1 92.56 92 ILE A C 1
ATOM 741 O O . ILE A 1 92 ? 2.936 -21.578 -3.785 1 92.56 92 ILE A O 1
ATOM 745 N N . ILE A 1 93 ? 2.324 -19.859 -5.023 1 95.62 93 ILE A N 1
ATOM 746 C CA . ILE A 1 93 ? 3.574 -19.125 -4.859 1 95.62 93 ILE A CA 1
ATOM 747 C C . ILE A 1 93 ? 3.336 -17.891 -4.008 1 95.62 93 ILE A C 1
ATOM 749 O O . ILE A 1 93 ? 2.492 -17.047 -4.34 1 95.62 93 ILE A O 1
ATOM 753 N N . ASP A 1 94 ? 4.082 -17.75 -2.92 1 95.44 94 ASP A N 1
ATOM 754 C CA . ASP A 1 94 ? 4.023 -16.594 -2.039 1 95.44 94 ASP A CA 1
ATOM 755 C C . ASP A 1 94 ? 5.156 -15.609 -2.346 1 95.44 94 ASP A C 1
ATOM 757 O O . ASP A 1 94 ? 6.328 -15.984 -2.326 1 95.44 94 ASP A O 1
ATOM 761 N N . ILE A 1 95 ? 4.758 -14.391 -2.549 1 98.38 95 ILE A N 1
ATOM 762 C CA . ILE A 1 95 ? 5.746 -13.406 -2.967 1 98.38 95 ILE A CA 1
ATOM 763 C C . ILE A 1 95 ? 5.602 -12.141 -2.117 1 98.38 95 ILE A C 1
ATOM 765 O O . ILE A 1 95 ? 4.492 -11.641 -1.923 1 98.38 95 ILE A O 1
ATOM 769 N N . ALA A 1 96 ? 6.691 -11.672 -1.555 1 98.25 96 ALA A N 1
ATOM 770 C CA . ALA A 1 96 ? 6.766 -10.359 -0.916 1 98.25 96 ALA A CA 1
ATOM 771 C C . ALA A 1 96 ? 7.27 -9.305 -1.893 1 98.25 96 ALA A C 1
ATOM 773 O O . ALA A 1 96 ? 8.312 -9.477 -2.523 1 98.25 96 ALA A O 1
ATOM 774 N N . CYS A 1 97 ? 6.52 -8.227 -1.969 1 98.31 97 CYS A N 1
ATOM 775 C CA . CYS A 1 97 ? 6.918 -7.203 -2.932 1 98.31 97 CYS A CA 1
ATOM 776 C C . CYS A 1 97 ? 6.941 -5.824 -2.285 1 98.31 97 CYS A C 1
ATOM 778 O O . CYS A 1 97 ? 6.074 -5.504 -1.469 1 98.31 97 CYS A O 1
ATOM 780 N N . SER A 1 98 ? 7.961 -5.082 -2.695 1 97.56 98 SER A N 1
ATOM 781 C CA . SER A 1 98 ? 7.902 -3.646 -2.436 1 97.56 98 SER A CA 1
ATOM 782 C C . SER A 1 98 ? 6.98 -2.941 -3.424 1 97.56 98 SER A C 1
ATOM 784 O O . SER A 1 98 ? 6.492 -3.559 -4.375 1 97.56 98 SER A O 1
ATOM 786 N N . SER A 1 99 ? 6.809 -1.68 -3.225 1 97.12 99 SER A N 1
ATOM 787 C CA . SER A 1 99 ? 5.715 -0.949 -3.857 1 97.12 99 SER A CA 1
ATOM 788 C C . SER A 1 99 ? 5.848 -0.959 -5.375 1 97.12 99 SER A C 1
ATOM 790 O O . SER A 1 99 ? 4.918 -1.353 -6.082 1 97.12 99 SER A O 1
ATOM 792 N N . ILE A 1 100 ? 6.992 -0.59 -5.914 1 98.12 100 ILE A N 1
ATOM 793 C CA . ILE A 1 100 ? 7.141 -0.406 -7.355 1 98.12 100 ILE A CA 1
ATOM 794 C C . ILE A 1 100 ? 7.129 -1.765 -8.055 1 98.12 100 ILE A C 1
ATOM 796 O O . ILE A 1 100 ? 6.332 -1.992 -8.969 1 98.12 100 ILE A O 1
ATOM 800 N N . PRO A 1 101 ? 7.93 -2.707 -7.582 1 98.31 101 PRO A N 1
ATOM 801 C CA . PRO A 1 101 ? 7.875 -4.02 -8.227 1 98.31 101 PRO A CA 1
ATOM 802 C C . PRO A 1 101 ? 6.477 -4.637 -8.195 1 98.31 101 PRO A C 1
ATOM 804 O O . PRO A 1 101 ? 6.066 -5.297 -9.156 1 98.31 101 PRO A O 1
ATOM 807 N N . GLU A 1 102 ? 5.742 -4.461 -7.129 1 98.5 102 GLU A N 1
ATOM 808 C CA . GLU A 1 102 ? 4.426 -5.066 -6.957 1 98.5 102 GLU A CA 1
ATOM 809 C C . GLU A 1 102 ? 3.461 -4.609 -8.047 1 98.5 102 GLU A C 1
ATOM 811 O O . GLU A 1 102 ? 2.699 -5.414 -8.586 1 98.5 102 GLU A O 1
ATOM 816 N N . THR A 1 103 ? 3.525 -3.355 -8.352 1 98.5 103 THR A N 1
ATOM 817 C CA . THR A 1 103 ? 2.523 -2.758 -9.227 1 98.5 103 THR A CA 1
ATOM 818 C C . THR A 1 103 ? 3.02 -2.725 -10.672 1 98.5 103 THR A C 1
ATOM 820 O O . THR A 1 103 ? 2.234 -2.891 -11.609 1 98.5 103 THR A O 1
ATOM 823 N N . TYR A 1 104 ? 4.32 -2.617 -10.875 1 98.31 104 TYR A N 1
ATOM 824 C CA . TYR A 1 104 ? 4.762 -2.201 -12.195 1 98.31 104 TYR A CA 1
ATOM 825 C C . TYR A 1 104 ? 5.672 -3.254 -12.828 1 98.31 104 TYR A C 1
ATOM 827 O O . TYR A 1 104 ? 6.074 -3.121 -13.984 1 98.31 104 TYR A O 1
ATOM 835 N N . ILE A 1 105 ? 6.008 -4.262 -12.086 1 98.5 105 ILE A N 1
ATOM 836 C CA . ILE A 1 105 ? 6.934 -5.25 -12.625 1 98.5 105 ILE A CA 1
ATOM 837 C C . ILE A 1 105 ? 6.305 -6.641 -12.547 1 98.5 105 ILE A C 1
ATOM 839 O O . ILE A 1 105 ? 6.176 -7.332 -13.562 1 98.5 105 ILE A O 1
ATOM 843 N N . LEU A 1 106 ? 5.824 -7.035 -11.43 1 98.69 106 LEU A N 1
ATOM 844 C CA . LEU A 1 106 ? 5.363 -8.391 -11.148 1 98.69 106 LEU A CA 1
ATOM 845 C C . LEU A 1 106 ? 4.195 -8.766 -12.055 1 98.69 106 LEU A C 1
ATOM 847 O O . LEU A 1 106 ? 4.125 -9.891 -12.555 1 98.69 106 LEU A O 1
ATOM 851 N N . PRO A 1 107 ? 3.234 -7.855 -12.344 1 98.75 107 PRO A N 1
ATOM 852 C CA . PRO A 1 107 ? 2.049 -8.234 -13.117 1 98.75 107 PRO A CA 1
ATOM 853 C C . PRO A 1 107 ? 2.395 -8.75 -14.516 1 98.75 107 PRO A C 1
ATOM 855 O O . PRO A 1 107 ? 1.817 -9.742 -14.969 1 98.75 107 PRO A O 1
ATOM 858 N N . ASP A 1 108 ? 3.334 -8.125 -15.148 1 98.25 108 ASP A N 1
ATOM 859 C CA . ASP A 1 108 ? 3.721 -8.562 -16.484 1 98.25 108 ASP A CA 1
ATOM 860 C C . ASP A 1 108 ? 4.344 -9.953 -16.453 1 98.25 108 ASP A C 1
ATOM 862 O O . ASP A 1 108 ? 4.039 -10.797 -17.297 1 98.25 108 ASP A O 1
ATOM 866 N N . PHE A 1 109 ? 5.191 -10.133 -15.523 1 98.44 109 PHE A N 1
ATOM 867 C CA . PHE A 1 109 ? 5.793 -11.453 -15.398 1 98.44 109 PHE A CA 1
ATOM 868 C C . PHE A 1 109 ? 4.738 -12.5 -15.055 1 98.44 109 PHE A C 1
ATOM 870 O O . PHE A 1 109 ? 4.762 -13.609 -15.586 1 98.44 109 PHE A O 1
ATOM 877 N N . MET A 1 110 ? 3.824 -12.188 -14.109 1 98.31 110 MET A N 1
ATOM 878 C CA . MET A 1 110 ? 2.762 -13.109 -13.719 1 98.31 110 MET A CA 1
ATOM 879 C C . MET A 1 110 ? 1.929 -13.531 -14.93 1 98.31 110 MET A C 1
ATOM 881 O O . MET A 1 110 ? 1.53 -14.688 -15.047 1 98.31 110 MET A O 1
ATOM 885 N N . LYS A 1 111 ? 1.648 -12.562 -15.773 1 97.94 111 LYS A N 1
ATOM 886 C CA . LYS A 1 111 ? 0.912 -12.875 -17 1 97.94 111 LYS A CA 1
ATOM 887 C C . LYS A 1 111 ? 1.639 -13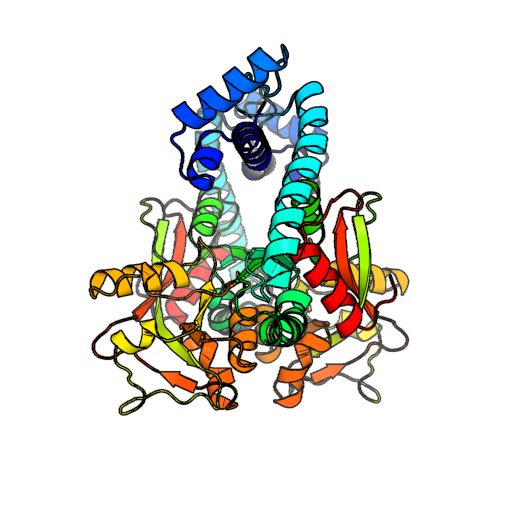.938 -17.812 1 97.94 111 LYS A C 1
ATOM 889 O O . LYS A 1 111 ? 1.036 -14.93 -18.234 1 97.94 111 LYS A O 1
ATOM 894 N N . SER A 1 112 ? 2.898 -13.711 -18 1 97.12 112 SER A N 1
ATOM 895 C CA . SER A 1 112 ? 3.717 -14.641 -18.766 1 97.12 112 SER A CA 1
ATOM 896 C C . SER A 1 112 ? 3.75 -16.016 -18.109 1 97.12 112 SER A C 1
ATOM 898 O O . SER A 1 112 ? 3.594 -17.031 -18.797 1 97.12 112 SER A O 1
ATOM 900 N N . PHE A 1 113 ? 3.924 -16.078 -16.844 1 96.75 113 PHE A N 1
ATOM 901 C CA . PHE A 1 113 ? 4.035 -17.328 -16.109 1 96.75 113 PHE A CA 1
ATOM 902 C C . PHE A 1 113 ? 2.719 -18.094 -16.141 1 96.75 113 PHE A C 1
ATOM 904 O O . PHE A 1 113 ? 2.703 -19.312 -16.344 1 96.75 113 PHE A O 1
ATOM 911 N N . SER A 1 114 ? 1.627 -17.375 -15.922 1 95.5 114 SER A N 1
ATOM 912 C CA . SER A 1 114 ? 0.31 -18 -15.82 1 95.5 114 SER A CA 1
ATOM 913 C C . SER A 1 114 ? -0.131 -18.578 -17.156 1 95.5 114 SER A C 1
ATOM 915 O O . SER A 1 114 ? -0.943 -19.516 -17.203 1 95.5 114 SER A O 1
ATOM 917 N N . MET A 1 115 ? 0.342 -18.047 -18.234 1 93.06 115 MET A N 1
ATOM 918 C CA . MET A 1 115 ? 0.059 -18.594 -19.562 1 93.06 115 MET A CA 1
ATOM 919 C C . MET A 1 115 ? 0.599 -20.016 -19.688 1 93.06 115 MET A C 1
ATOM 921 O O . MET A 1 115 ? -0.027 -20.859 -20.312 1 93.06 115 MET A O 1
ATOM 925 N N . SER A 1 116 ? 1.722 -20.25 -19.047 1 90.88 116 SER A N 1
ATOM 926 C CA . SER A 1 116 ? 2.361 -21.547 -19.094 1 90.88 116 SER A CA 1
ATOM 927 C C . SER A 1 116 ? 1.819 -22.469 -18 1 90.88 116 SER A C 1
ATOM 929 O O . SER A 1 116 ? 1.755 -23.688 -18.188 1 90.88 116 SER A O 1
ATOM 931 N N . TYR A 1 117 ? 1.445 -21.875 -16.906 1 92.31 117 TYR A N 1
ATOM 932 C CA . TYR A 1 117 ? 0.995 -22.641 -15.758 1 92.31 117 TYR A CA 1
ATOM 933 C C . TYR A 1 117 ? -0.294 -22.062 -15.188 1 92.31 117 TYR A C 1
ATOM 935 O O . TYR A 1 117 ? -0.296 -21.5 -14.086 1 92.31 117 TYR A O 1
ATOM 943 N N . PRO A 1 118 ? -1.398 -22.297 -15.797 1 92.38 118 PRO A N 1
ATOM 944 C CA . PRO A 1 118 ? -2.66 -21.625 -15.484 1 92.38 118 PRO A CA 1
ATOM 945 C C . PRO A 1 118 ? -3.246 -22.078 -14.148 1 92.38 118 PRO A C 1
ATOM 947 O O . PRO A 1 118 ? -4.137 -21.422 -13.609 1 92.38 118 PRO A O 1
ATOM 950 N N . ASP A 1 119 ? -2.727 -23.203 -13.578 1 90.81 119 ASP A N 1
ATOM 951 C CA . ASP A 1 119 ? -3.328 -23.719 -12.352 1 90.81 119 ASP A CA 1
ATOM 952 C C . ASP A 1 119 ? -2.559 -23.25 -11.117 1 90.81 119 ASP A C 1
ATOM 954 O O . ASP A 1 119 ? -2.943 -23.547 -9.984 1 90.81 119 ASP A O 1
ATOM 958 N N . VAL A 1 120 ? -1.507 -22.531 -11.328 1 94.81 120 VAL A N 1
ATOM 959 C CA . VAL A 1 120 ? -0.733 -21.984 -10.219 1 94.81 120 VAL A CA 1
ATOM 960 C C . VAL A 1 120 ? -1.435 -20.734 -9.672 1 94.81 120 VAL A C 1
ATOM 962 O O . VAL A 1 120 ? -1.931 -19.906 -10.43 1 94.81 120 VAL A O 1
ATOM 965 N N . LYS A 1 121 ? -1.505 -20.641 -8.391 1 96.88 121 LYS A N 1
ATOM 966 C CA . LYS A 1 121 ? -2.088 -19.484 -7.711 1 96.88 121 LYS A CA 1
ATOM 967 C C . LYS A 1 121 ? -1.014 -18.656 -7.008 1 96.88 121 LYS A C 1
ATOM 969 O O . LYS A 1 121 ? 0.112 -19.125 -6.82 1 96.88 121 LYS A O 1
ATOM 974 N N . PHE A 1 122 ? -1.371 -17.453 -6.668 1 98.25 122 PHE A N 1
ATOM 975 C CA . PHE A 1 122 ? -0.375 -16.547 -6.109 1 98.25 122 PHE A CA 1
ATOM 976 C C . PHE A 1 122 ? -0.893 -15.891 -4.832 1 98.25 122 PHE A C 1
ATOM 978 O O . PHE A 1 122 ? -2.092 -15.633 -4.699 1 98.25 122 PHE A O 1
ATOM 985 N N . SER A 1 123 ? -0.024 -15.664 -3.932 1 97.94 123 SER A N 1
ATOM 986 C CA . SER A 1 123 ? -0.211 -14.805 -2.764 1 97.94 123 SER A CA 1
ATOM 987 C C . SER A 1 123 ? 0.849 -13.711 -2.707 1 97.94 123 SER A C 1
ATOM 989 O O . SER A 1 123 ? 2.035 -14 -2.535 1 97.94 123 SER A O 1
ATOM 991 N N . ILE A 1 124 ? 0.42 -12.461 -2.852 1 98.5 124 ILE A N 1
ATOM 992 C CA . ILE A 1 124 ? 1.352 -11.344 -2.959 1 98.5 124 ILE A CA 1
ATOM 993 C C . ILE A 1 124 ? 1.175 -10.406 -1.768 1 98.5 124 ILE A C 1
ATOM 995 O O . ILE A 1 124 ? 0.11 -9.805 -1.593 1 98.5 124 ILE A O 1
ATOM 999 N N . SER A 1 125 ? 2.227 -10.273 -1.025 1 97.12 125 SER A N 1
ATOM 1000 C CA . SER A 1 125 ? 2.23 -9.398 0.142 1 97.12 125 SER A CA 1
ATOM 1001 C C . SER A 1 125 ? 3.078 -8.156 -0.102 1 97.12 125 SER A C 1
ATOM 1003 O O . SER A 1 125 ? 4.141 -8.234 -0.724 1 97.12 125 SER A O 1
ATOM 1005 N N . HIS A 1 126 ? 2.564 -7.062 0.43 1 97.12 126 HIS A N 1
ATOM 1006 C CA . HIS A 1 126 ? 3.252 -5.781 0.298 1 97.12 126 HIS A CA 1
ATOM 1007 C C . HIS A 1 126 ? 4.125 -5.496 1.515 1 97.12 126 HIS A C 1
ATOM 1009 O O . HIS A 1 126 ? 3.613 -5.203 2.598 1 97.12 126 HIS A O 1
ATOM 1015 N N . TYR A 1 127 ? 5.445 -5.484 1.296 1 94.75 127 TYR A N 1
ATOM 1016 C CA . TYR A 1 127 ? 6.414 -5.223 2.354 1 94.75 127 TYR A CA 1
ATOM 1017 C C . TYR A 1 127 ? 7.535 -4.32 1.854 1 94.75 127 TYR A C 1
ATOM 1019 O O . TYR A 1 127 ? 7.844 -4.309 0.66 1 94.75 127 TYR A O 1
ATOM 1027 N N . ASP A 1 128 ? 8.039 -3.535 2.795 1 93.25 128 ASP A N 1
ATOM 1028 C CA . ASP A 1 128 ? 9.312 -2.928 2.426 1 93.25 128 ASP A CA 1
ATOM 1029 C C . ASP A 1 128 ? 10.414 -3.98 2.326 1 93.25 128 ASP A C 1
ATOM 1031 O O . ASP A 1 128 ? 10.195 -5.148 2.654 1 93.25 128 ASP A O 1
ATOM 1035 N N . SER A 1 129 ? 11.539 -3.559 1.855 1 94.56 129 SER A N 1
ATOM 1036 C CA . SER A 1 129 ? 12.602 -4.508 1.547 1 94.56 129 SER A CA 1
ATOM 1037 C C . SER A 1 129 ? 13.062 -5.25 2.799 1 94.56 129 SER A C 1
ATOM 1039 O O . SER A 1 129 ? 13.289 -6.461 2.762 1 94.56 129 SER A O 1
ATOM 1041 N N . GLN A 1 130 ? 13.156 -4.574 3.91 1 92.31 130 GLN A N 1
ATOM 1042 C CA . GLN A 1 130 ? 13.633 -5.191 5.141 1 92.31 130 GLN A CA 1
ATOM 1043 C C . GLN A 1 130 ? 12.664 -6.258 5.637 1 92.31 130 GLN A C 1
ATOM 1045 O O . GLN A 1 130 ? 13.078 -7.352 6.02 1 92.31 130 GLN A O 1
ATOM 1050 N N . TYR A 1 131 ? 11.461 -5.941 5.625 1 92.44 131 TYR A N 1
ATOM 1051 C CA . TYR A 1 131 ? 10.453 -6.883 6.102 1 92.44 131 TYR A CA 1
ATOM 1052 C C . TYR A 1 131 ? 10.328 -8.078 5.16 1 92.44 131 TYR A C 1
ATOM 1054 O O . TYR A 1 131 ? 10.078 -9.195 5.602 1 92.44 131 TYR A O 1
ATOM 1062 N N . ALA A 1 132 ? 10.445 -7.832 3.898 1 95.94 132 ALA A N 1
ATOM 1063 C CA . ALA A 1 132 ? 10.445 -8.938 2.941 1 95.94 132 ALA A CA 1
ATOM 1064 C C . ALA A 1 132 ? 11.531 -9.953 3.277 1 95.94 132 ALA A C 1
ATOM 1066 O O . ALA A 1 132 ? 11.273 -11.164 3.275 1 95.94 132 ALA A O 1
ATOM 1067 N N . ILE A 1 133 ? 12.68 -9.461 3.576 1 94.38 133 ILE A N 1
ATOM 1068 C CA . ILE A 1 133 ? 13.805 -10.328 3.916 1 94.38 133 ILE A CA 1
ATOM 1069 C C . ILE A 1 133 ? 13.461 -11.148 5.156 1 94.38 133 ILE A C 1
ATOM 1071 O O . ILE A 1 133 ? 13.688 -12.359 5.188 1 94.38 133 ILE A O 1
ATOM 1075 N N . SER A 1 134 ? 12.891 -10.438 6.148 1 90.44 134 SER A N 1
ATOM 1076 C CA . SER A 1 134 ? 12.523 -11.117 7.391 1 90.44 134 SER A CA 1
ATOM 1077 C C . SER A 1 134 ? 11.547 -12.258 7.133 1 90.44 134 SER A C 1
ATOM 1079 O O . SER A 1 134 ? 11.688 -13.344 7.691 1 90.44 134 SER A O 1
ATOM 1081 N N . GLU A 1 135 ? 10.562 -12.023 6.266 1 90.62 135 GLU A N 1
ATOM 1082 C CA . GLU A 1 135 ? 9.547 -13.031 5.961 1 90.62 135 GLU A CA 1
ATOM 1083 C C . GLU A 1 135 ? 10.148 -14.203 5.188 1 90.62 135 GLU A C 1
ATOM 1085 O O . GLU A 1 135 ? 9.734 -15.352 5.379 1 90.62 135 GLU A O 1
ATOM 1090 N N . ILE A 1 136 ? 11.094 -13.961 4.352 1 93.25 136 ILE A N 1
ATOM 1091 C CA . ILE A 1 136 ? 11.758 -14.984 3.555 1 93.25 136 ILE A CA 1
ATOM 1092 C C . ILE A 1 136 ? 12.648 -15.844 4.453 1 93.25 136 ILE A C 1
ATOM 1094 O O . ILE A 1 136 ? 12.633 -17.078 4.355 1 93.25 136 ILE A O 1
ATOM 1098 N N . LEU A 1 137 ? 13.289 -15.148 5.367 1 86.5 137 LEU A N 1
ATOM 1099 C CA . LEU A 1 137 ? 14.203 -15.867 6.25 1 86.5 137 LEU A CA 1
ATOM 1100 C C . LEU A 1 137 ? 13.438 -16.734 7.242 1 86.5 137 LEU A C 1
ATOM 1102 O O . LEU A 1 137 ? 13.914 -17.797 7.645 1 86.5 137 LEU A O 1
ATOM 1106 N N . ASN A 1 138 ? 12.258 -16.266 7.57 1 78.25 138 ASN A N 1
ATOM 1107 C CA . ASN A 1 138 ? 11.398 -17.031 8.461 1 78.25 138 ASN A CA 1
ATOM 1108 C C . ASN A 1 138 ? 10.586 -18.078 7.703 1 78.25 138 ASN A C 1
ATOM 1110 O O . ASN A 1 138 ? 9.703 -18.719 8.273 1 78.25 138 ASN A O 1
ATOM 1114 N N . GLU A 1 139 ? 10.766 -18.172 6.395 1 78.88 139 GLU A N 1
ATOM 1115 C CA . GLU A 1 139 ? 10.203 -19.172 5.5 1 78.88 139 GLU A CA 1
ATOM 1116 C C . GLU A 1 139 ? 8.688 -19.031 5.375 1 78.88 139 GLU A C 1
ATOM 1118 O O . GLU A 1 139 ? 7.988 -20 5.094 1 78.88 139 GLU A O 1
ATOM 1123 N N . ARG A 1 140 ? 8.273 -17.891 5.629 1 79.38 140 ARG A N 1
ATOM 1124 C CA . ARG A 1 140 ? 6.855 -17.609 5.449 1 79.38 140 ARG A CA 1
ATOM 1125 C C . ARG A 1 140 ? 6.547 -17.25 4 1 79.38 140 ARG A C 1
ATOM 1127 O O . ARG A 1 140 ? 5.41 -17.391 3.545 1 79.38 140 ARG A O 1
ATOM 1134 N N . ILE A 1 141 ? 7.527 -16.734 3.35 1 91.81 141 ILE A N 1
ATOM 1135 C CA . ILE A 1 141 ? 7.434 -16.328 1.951 1 91.81 141 ILE A CA 1
ATOM 1136 C C . ILE A 1 141 ? 8.625 -16.891 1.174 1 91.81 141 ILE A C 1
ATOM 1138 O O . ILE A 1 141 ? 9.75 -16.906 1.684 1 91.81 141 ILE A O 1
ATOM 1142 N N . SER A 1 142 ? 8.352 -17.266 -0.03 1 92.94 142 SER A N 1
ATOM 1143 C CA . SER A 1 142 ? 9.383 -17.953 -0.804 1 92.94 142 SER A CA 1
ATOM 1144 C C . SER A 1 142 ? 10.297 -16.969 -1.513 1 92.94 142 SER A C 1
ATOM 1146 O O . SER A 1 142 ? 11.508 -17.172 -1.583 1 92.94 142 SER A O 1
ATOM 1148 N N . PHE A 1 143 ? 9.633 -15.961 -2.088 1 98 143 PHE A N 1
ATOM 1149 C CA . PHE A 1 143 ? 10.375 -15.055 -2.959 1 98 143 PHE A CA 1
ATOM 1150 C C . PHE A 1 143 ? 10.031 -13.602 -2.648 1 98 143 PHE A C 1
ATOM 1152 O O . PHE A 1 143 ? 9.031 -13.32 -1.985 1 98 143 PHE A O 1
ATOM 1159 N N . GLY A 1 144 ? 10.953 -12.719 -3.074 1 98.38 144 GLY A N 1
ATOM 1160 C CA . GLY A 1 144 ? 10.688 -11.297 -2.957 1 98.38 144 GLY A CA 1
ATOM 1161 C C . GLY A 1 144 ? 11.109 -10.508 -4.18 1 98.38 144 GLY A C 1
ATOM 1162 O O . GLY A 1 144 ? 12.039 -10.898 -4.891 1 98.38 144 GLY A O 1
ATOM 1163 N N . LEU A 1 145 ? 10.391 -9.5 -4.531 1 98.56 145 LEU A N 1
ATOM 1164 C CA . LEU A 1 145 ? 10.805 -8.438 -5.445 1 98.56 145 LEU A CA 1
ATOM 1165 C C . LEU A 1 145 ? 10.914 -7.105 -4.711 1 98.56 145 LEU A C 1
ATOM 1167 O O . LEU A 1 145 ? 9.914 -6.559 -4.254 1 98.56 145 LEU A O 1
ATOM 1171 N N . VAL A 1 146 ? 12.172 -6.562 -4.617 1 97.88 146 VAL A N 1
ATOM 1172 C CA . VAL A 1 146 ? 12.367 -5.449 -3.699 1 97.88 146 VAL A CA 1
ATOM 1173 C C . VAL A 1 146 ? 13.156 -4.34 -4.395 1 97.88 146 VAL A C 1
ATOM 1175 O O . VAL A 1 146 ? 13.789 -4.574 -5.426 1 97.88 146 VAL A O 1
ATOM 1178 N N . GLY A 1 147 ? 13.047 -3.178 -3.791 1 95.75 147 GLY A N 1
ATOM 1179 C CA . GLY A 1 147 ? 13.633 -2 -4.406 1 95.75 147 GLY A CA 1
ATOM 1180 C C . GLY A 1 147 ? 14.953 -1.598 -3.777 1 95.75 147 GLY A C 1
ATOM 1181 O O . GLY A 1 147 ? 15.547 -0.585 -4.156 1 95.75 147 GLY A O 1
ATOM 1182 N N . SER A 1 148 ? 15.406 -2.293 -2.768 1 93.69 148 SER A N 1
ATOM 1183 C CA . SER A 1 148 ? 16.672 -1.984 -2.115 1 93.69 148 SER A CA 1
ATOM 1184 C C . SER A 1 148 ? 17.438 -3.256 -1.762 1 93.69 148 SER A C 1
ATOM 1186 O O . SER A 1 148 ? 16.828 -4.289 -1.471 1 93.69 148 SER A O 1
ATOM 1188 N N . LYS A 1 149 ? 18.734 -3.133 -1.873 1 93.44 149 LYS A N 1
ATOM 1189 C CA . LYS A 1 149 ? 19.594 -4.223 -1.442 1 93.44 149 LYS A CA 1
ATOM 1190 C C . LYS A 1 149 ? 20.078 -4.004 -0.01 1 93.44 149 LYS A C 1
ATOM 1192 O O . LYS A 1 149 ? 20.719 -2.994 0.291 1 93.44 149 LYS A O 1
ATOM 1197 N N . ILE A 1 150 ? 19.625 -4.801 0.815 1 90.25 150 ILE A N 1
ATOM 1198 C CA . ILE A 1 150 ? 20.094 -4.805 2.199 1 90.25 150 ILE A CA 1
ATOM 1199 C C . ILE A 1 150 ? 21.047 -5.969 2.414 1 90.25 150 ILE A C 1
ATOM 1201 O O . ILE A 1 150 ? 20.703 -7.129 2.182 1 90.25 150 ILE A O 1
ATOM 1205 N N . ASN A 1 151 ? 22.188 -5.668 2.797 1 88.5 151 ASN A N 1
ATOM 1206 C CA . ASN A 1 151 ? 23.203 -6.699 2.936 1 88.5 151 ASN A CA 1
ATOM 1207 C C . ASN A 1 151 ? 22.797 -7.766 3.945 1 88.5 151 ASN A C 1
ATOM 1209 O O . ASN A 1 151 ? 22.562 -7.461 5.117 1 88.5 151 ASN A O 1
ATOM 1213 N N . ASN A 1 152 ? 22.578 -8.875 3.486 1 92.12 152 ASN A N 1
ATOM 1214 C CA . ASN A 1 152 ? 22.297 -10.078 4.266 1 92.12 152 ASN A CA 1
ATOM 1215 C C . ASN A 1 152 ? 22.875 -11.328 3.611 1 92.12 152 ASN A C 1
ATOM 1217 O O . ASN A 1 152 ? 22.469 -11.703 2.512 1 92.12 152 ASN A O 1
ATOM 1221 N N . PRO A 1 153 ? 23.797 -11.953 4.289 1 92.44 153 PRO A N 1
ATOM 1222 C CA . PRO A 1 153 ? 24.516 -13.07 3.67 1 92.44 153 PRO A CA 1
ATOM 1223 C C . PRO A 1 153 ? 23.594 -14.273 3.404 1 92.44 153 PRO A C 1
ATOM 1225 O O . PRO A 1 153 ? 23.969 -15.172 2.646 1 92.44 153 PRO A O 1
ATOM 1228 N N . GLN A 1 154 ? 22.531 -14.289 3.986 1 93.94 154 GLN A N 1
ATOM 1229 C CA . GLN A 1 154 ? 21.641 -15.43 3.84 1 93.94 154 GLN A CA 1
ATOM 1230 C C . GLN A 1 154 ? 20.688 -15.234 2.662 1 93.94 154 GLN A C 1
ATOM 1232 O O . GLN A 1 154 ? 19.938 -16.141 2.307 1 93.94 154 GLN A O 1
ATOM 1237 N N . ILE A 1 155 ? 20.75 -14.109 2.068 1 97.12 155 ILE A N 1
ATOM 1238 C CA . ILE A 1 155 ? 19.828 -13.766 0.995 1 97.12 155 ILE A CA 1
ATOM 1239 C C . ILE A 1 155 ? 20.578 -13.695 -0.333 1 97.12 155 ILE A C 1
ATOM 1241 O O . ILE A 1 155 ? 21.672 -13.117 -0.41 1 97.12 155 ILE A O 1
ATOM 1245 N N . GLU A 1 156 ? 20.031 -14.328 -1.356 1 96.94 156 GLU A N 1
ATOM 1246 C CA . GLU A 1 156 ? 20.5 -14.156 -2.73 1 96.94 156 GLU A CA 1
ATOM 1247 C C . GLU A 1 156 ? 19.75 -13.031 -3.432 1 96.94 156 GLU A C 1
ATOM 1249 O O . GLU A 1 156 ? 18.516 -12.953 -3.35 1 96.94 156 GLU A O 1
ATOM 1254 N N . TYR A 1 157 ? 20.484 -12.164 -4.043 1 97.19 157 TYR A N 1
ATOM 1255 C CA . TYR A 1 157 ? 19.922 -11.07 -4.828 1 97.19 157 TYR A CA 1
ATOM 1256 C C . TYR A 1 157 ? 20.172 -11.281 -6.316 1 97.19 157 TYR A C 1
ATOM 1258 O O . TYR A 1 157 ? 21.328 -11.461 -6.734 1 97.19 157 TYR A O 1
ATOM 1266 N N . LEU A 1 158 ? 19.109 -11.289 -7.098 1 97.25 158 LEU A N 1
ATOM 1267 C CA . LEU A 1 158 ? 19.203 -11.273 -8.555 1 97.25 158 LEU A CA 1
ATOM 1268 C C . LEU A 1 158 ? 18.734 -9.938 -9.109 1 97.25 158 LEU A C 1
ATOM 1270 O O . LEU A 1 158 ? 17.672 -9.438 -8.734 1 97.25 158 LEU A O 1
ATOM 1274 N N . ASP A 1 159 ? 19.5 -9.359 -10.039 1 96.5 159 ASP A N 1
ATOM 1275 C CA . ASP A 1 159 ? 19.109 -8.094 -10.656 1 96.5 159 ASP A CA 1
ATOM 1276 C C . ASP A 1 159 ? 17.922 -8.289 -11.609 1 96.5 159 ASP A C 1
ATOM 1278 O O . ASP A 1 159 ? 18 -9.078 -12.547 1 96.5 159 ASP A O 1
ATOM 1282 N N . LEU A 1 160 ? 16.875 -7.578 -11.336 1 96.38 160 LEU A N 1
ATOM 1283 C CA . LEU A 1 160 ? 15.688 -7.719 -12.164 1 96.38 160 LEU A CA 1
ATOM 1284 C C . LEU A 1 160 ? 15.688 -6.691 -13.289 1 96.38 160 LEU A C 1
ATOM 1286 O O . LEU A 1 160 ? 15.602 -7.051 -14.469 1 96.38 160 LEU A O 1
ATOM 1290 N N . LEU A 1 161 ? 15.641 -5.441 -12.898 1 95.81 161 LEU A N 1
ATOM 1291 C CA . LEU A 1 161 ? 15.469 -4.348 -13.844 1 95.81 161 LEU A CA 1
ATOM 1292 C C . LEU A 1 161 ? 16.109 -3.066 -13.32 1 95.81 161 LEU A C 1
ATOM 1294 O O . LEU A 1 161 ? 16.234 -2.877 -12.109 1 95.81 161 LEU A O 1
ATOM 1298 N N . ASP A 1 162 ? 16.562 -2.246 -14.297 1 97.06 162 ASP A N 1
ATOM 1299 C CA . ASP A 1 162 ? 17.078 -0.921 -13.953 1 97.06 162 ASP A CA 1
ATOM 1300 C C . ASP A 1 162 ? 15.938 0.087 -13.82 1 97.06 162 ASP A C 1
ATOM 1302 O O . ASP A 1 162 ? 14.898 -0.042 -14.477 1 97.06 162 ASP A O 1
ATOM 1306 N N . ASP A 1 163 ? 16.203 0.975 -12.938 1 97.81 163 ASP A N 1
ATOM 1307 C CA . ASP A 1 163 ? 15.273 2.084 -12.727 1 97.81 163 ASP A CA 1
ATOM 1308 C C . ASP A 1 163 ? 16.031 3.367 -12.383 1 97.81 163 ASP A C 1
ATOM 1310 O O . ASP A 1 163 ? 17.25 3.361 -12.258 1 97.81 163 ASP A O 1
ATOM 1314 N N . GLU A 1 164 ? 15.312 4.457 -12.43 1 98.31 164 GLU A N 1
ATOM 1315 C CA . GLU A 1 164 ? 15.836 5.734 -11.953 1 98.31 164 GLU A CA 1
ATOM 1316 C C . GLU A 1 164 ? 14.734 6.578 -11.312 1 98.31 164 GLU A C 1
ATOM 1318 O O . GLU A 1 164 ? 13.562 6.461 -11.688 1 98.31 164 GLU A O 1
ATOM 1323 N N . LEU A 1 165 ? 15.188 7.297 -10.32 1 98.75 165 LEU A N 1
ATOM 1324 C CA . LEU A 1 165 ? 14.242 8.258 -9.758 1 98.75 165 LEU A CA 1
ATOM 1325 C C . LEU A 1 165 ? 14.242 9.547 -10.57 1 98.75 165 LEU A C 1
ATOM 1327 O O . LEU A 1 165 ? 15.297 10.016 -11.008 1 98.75 165 LEU A O 1
ATOM 1331 N N . VAL A 1 166 ? 13.07 10.141 -10.734 1 98.81 166 VAL A N 1
ATOM 1332 C CA . VAL A 1 166 ? 12.891 11.414 -11.422 1 98.81 166 VAL A CA 1
ATOM 1333 C C . VAL A 1 166 ? 12.086 12.367 -10.547 1 98.81 166 VAL A C 1
ATOM 1335 O O . VAL A 1 166 ? 11.266 11.93 -9.734 1 98.81 166 VAL A O 1
ATOM 1338 N N . LEU A 1 167 ? 12.359 13.578 -10.672 1 98.88 167 LEU A N 1
ATOM 1339 C CA . LEU A 1 167 ? 11.555 14.602 -10.016 1 98.88 167 LEU A CA 1
ATOM 1340 C C . LEU A 1 167 ? 10.266 14.859 -10.797 1 98.88 167 LEU A C 1
ATOM 1342 O O . LEU A 1 167 ? 10.312 15.234 -11.969 1 98.88 167 LEU A O 1
ATOM 1346 N N . ILE A 1 168 ? 9.148 14.68 -10.148 1 98.88 168 ILE A N 1
ATOM 1347 C CA . ILE A 1 168 ? 7.891 14.953 -10.836 1 98.88 168 ILE A CA 1
ATOM 1348 C C . ILE A 1 168 ? 7.285 16.25 -10.297 1 98.88 168 ILE A C 1
ATOM 1350 O O . ILE A 1 168 ? 7.418 16.562 -9.117 1 98.88 168 ILE A O 1
ATOM 1354 N N . THR A 1 169 ? 6.66 17 -11.172 1 98.75 169 THR A N 1
ATOM 1355 C CA . THR A 1 169 ? 5.969 18.25 -10.867 1 98.75 169 THR A CA 1
ATOM 1356 C C . THR A 1 169 ? 4.559 18.234 -11.453 1 98.75 169 THR A C 1
ATOM 1358 O O . THR A 1 169 ? 4.25 17.422 -12.328 1 98.75 169 THR A O 1
ATOM 1361 N N . PRO A 1 170 ? 3.678 19.125 -10.891 1 98.5 170 PRO A N 1
ATOM 1362 C CA . PRO A 1 170 ? 2.422 19.312 -11.617 1 98.5 170 PRO A CA 1
ATOM 1363 C C . PRO A 1 170 ? 2.641 19.703 -13.078 1 98.5 170 PRO A C 1
ATOM 1365 O O . PRO A 1 170 ? 3.693 20.25 -13.422 1 98.5 170 PRO A O 1
ATOM 1368 N N . SER A 1 171 ? 1.652 19.453 -13.914 1 97.56 171 SER A N 1
ATOM 1369 C CA . SER A 1 171 ? 1.78 19.656 -15.352 1 97.56 171 SER A CA 1
ATOM 1370 C C . SER A 1 171 ? 1.985 21.125 -15.688 1 97.56 171 SER A C 1
ATOM 1372 O O . SER A 1 171 ? 2.613 21.453 -16.703 1 97.56 171 SER A O 1
ATOM 1374 N N . ASP A 1 172 ? 1.539 22 -14.836 1 96.12 172 ASP A N 1
ATOM 1375 C CA . ASP A 1 172 ? 1.615 23.422 -15.125 1 96.12 172 ASP A CA 1
ATOM 1376 C C . ASP A 1 172 ? 2.701 24.094 -14.289 1 96.12 172 ASP A C 1
ATOM 1378 O O . ASP A 1 172 ? 2.801 25.328 -14.266 1 96.12 172 ASP A O 1
ATOM 1382 N N . PHE A 1 173 ? 3.463 23.328 -13.672 1 95.31 173 PHE A N 1
ATOM 1383 C CA . PHE A 1 173 ? 4.516 23.844 -12.805 1 95.31 173 PHE A CA 1
ATOM 1384 C C . PHE A 1 173 ? 5.668 24.406 -13.633 1 95.31 173 PHE A C 1
ATOM 1386 O O . PHE A 1 173 ? 6.141 23.766 -14.57 1 95.31 173 PHE A O 1
ATOM 1393 N N . LYS A 1 174 ? 6.094 25.609 -13.344 1 92.38 174 LYS A N 1
ATOM 1394 C CA . LYS A 1 174 ? 7.219 26.234 -14.039 1 92.38 174 LYS A CA 1
ATOM 1395 C C . LYS A 1 174 ? 8.508 26.109 -13.227 1 92.38 174 LYS A C 1
ATOM 1397 O O . LYS A 1 174 ? 8.578 26.578 -12.094 1 92.38 174 LYS A O 1
ATOM 1402 N N . ILE A 1 175 ? 9.422 25.422 -13.781 1 93.62 175 ILE A N 1
ATOM 1403 C CA . ILE A 1 175 ? 10.734 25.266 -13.156 1 93.62 175 ILE A CA 1
ATOM 1404 C C . ILE A 1 175 ? 11.828 25.516 -14.195 1 93.62 175 ILE A C 1
ATOM 1406 O O . ILE A 1 175 ? 11.703 25.094 -15.352 1 93.62 175 ILE A O 1
ATOM 1410 N N . ASP A 1 176 ? 12.797 26.375 -13.867 1 92.88 176 ASP A N 1
ATOM 1411 C CA . ASP A 1 176 ? 13.922 26.609 -14.766 1 92.88 176 ASP A CA 1
ATOM 1412 C C . ASP A 1 176 ? 14.641 25.312 -15.102 1 92.88 176 ASP A C 1
ATOM 1414 O O . ASP A 1 176 ? 15.008 24.547 -14.195 1 92.88 176 ASP A O 1
ATOM 1418 N N . ASN A 1 177 ? 14.766 24.953 -16.328 1 93.5 177 ASN A N 1
ATOM 1419 C CA . ASN A 1 177 ? 15.391 23.703 -16.75 1 93.5 177 ASN A CA 1
ATOM 1420 C C . ASN A 1 177 ? 15.992 23.812 -18.141 1 93.5 177 ASN A C 1
ATOM 1422 O O . ASN A 1 177 ? 15.672 24.75 -18.891 1 93.5 177 ASN A O 1
ATOM 1426 N N . LYS A 1 178 ? 16.953 23.094 -18.406 1 94.19 178 LYS A N 1
ATOM 1427 C CA . LYS A 1 178 ? 17.516 22.891 -19.75 1 94.19 178 LYS A CA 1
ATOM 1428 C C . LYS A 1 178 ? 17.312 21.453 -20.219 1 94.19 178 LYS A C 1
ATOM 1430 O O . LYS A 1 178 ? 17.938 20.531 -19.688 1 94.19 178 LYS A O 1
ATOM 1435 N N . ASN A 1 179 ? 16.469 21.188 -21.203 1 94 179 ASN A N 1
ATOM 1436 C CA . ASN A 1 179 ? 16.172 19.844 -21.734 1 94 179 ASN A CA 1
ATOM 1437 C C . ASN A 1 179 ? 15.719 18.906 -20.625 1 94 179 ASN A C 1
ATOM 1439 O O . ASN A 1 179 ? 16.266 17.812 -20.469 1 94 179 ASN A O 1
ATOM 1443 N N . ASN A 1 180 ? 14.867 19.312 -19.688 1 94.88 180 ASN A N 1
ATOM 1444 C CA . ASN A 1 180 ? 14.25 18.562 -18.594 1 94.88 180 ASN A CA 1
ATOM 1445 C C . ASN A 1 180 ? 15.273 18.188 -17.516 1 94.88 180 ASN A C 1
ATOM 1447 O O . ASN A 1 180 ? 15.094 17.203 -16.797 1 94.88 180 ASN A O 1
ATOM 1451 N N . CYS A 1 181 ? 16.297 19 -17.469 1 97.06 181 CYS A N 1
ATOM 1452 C CA . CYS A 1 181 ? 17.297 18.875 -16.422 1 97.06 181 CYS A CA 1
ATOM 1453 C C . CYS A 1 181 ? 17.375 20.156 -15.586 1 97.06 181 CYS A C 1
ATOM 1455 O O . CYS A 1 181 ? 17.484 21.25 -16.141 1 97.06 181 CYS A O 1
ATOM 1457 N N . ILE A 1 182 ? 17.359 19.938 -14.289 1 97.12 182 ILE A N 1
ATOM 1458 C CA . ILE A 1 182 ? 17.391 21.109 -13.438 1 97.12 182 ILE A CA 1
ATOM 1459 C C . ILE A 1 182 ? 18.641 21.094 -12.555 1 97.12 182 ILE A C 1
ATOM 1461 O O . ILE A 1 182 ? 19.219 20.031 -12.336 1 97.12 182 ILE A O 1
ATOM 1465 N N . ASP A 1 183 ? 19 22.281 -12.102 1 97.25 183 ASP A N 1
ATOM 1466 C CA . ASP A 1 183 ? 20.109 22.391 -11.164 1 97.25 183 ASP A CA 1
ATOM 1467 C C . ASP A 1 183 ? 19.719 21.891 -9.773 1 97.25 183 ASP A C 1
ATOM 1469 O O . ASP A 1 183 ? 18.609 22.188 -9.305 1 97.25 183 ASP A O 1
ATOM 1473 N N . ILE A 1 184 ? 20.703 21.219 -9.18 1 97.75 184 ILE A N 1
ATOM 1474 C CA . ILE A 1 184 ? 20.438 20.641 -7.871 1 97.75 184 ILE A CA 1
ATOM 1475 C C . ILE A 1 184 ? 20.062 21.734 -6.875 1 97.75 184 ILE A C 1
ATOM 1477 O O . ILE A 1 184 ? 19.266 21.484 -5.953 1 97.75 184 ILE A O 1
ATOM 1481 N N . GLY A 1 185 ? 20.531 22.891 -7.016 1 96.56 185 GLY A N 1
ATOM 1482 C CA . GLY A 1 185 ? 20.234 24 -6.117 1 96.56 185 GLY A CA 1
ATOM 1483 C C . GLY A 1 185 ? 18.766 24.391 -6.109 1 96.56 185 GLY A C 1
ATOM 1484 O O . GLY A 1 185 ? 18.281 24.938 -5.121 1 96.56 185 GLY A O 1
ATOM 1485 N N . GLU A 1 186 ? 18.062 24.125 -7.184 1 96.69 186 GLU A N 1
ATOM 1486 C CA . GLU A 1 186 ? 16.641 24.453 -7.309 1 96.69 186 GLU A CA 1
ATOM 1487 C C . GLU A 1 186 ? 15.812 23.688 -6.289 1 96.69 186 GLU A C 1
ATOM 1489 O O . GLU A 1 186 ? 14.727 24.125 -5.91 1 96.69 186 GLU A O 1
ATOM 1494 N N . LEU A 1 187 ? 16.297 22.562 -5.844 1 98 187 LEU A N 1
ATOM 1495 C CA . LEU A 1 187 ? 15.555 21.688 -4.938 1 98 187 LEU A CA 1
ATOM 1496 C C . LEU A 1 187 ? 15.242 22.406 -3.629 1 98 187 LEU A C 1
ATOM 1498 O O . LEU A 1 187 ? 14.227 22.125 -2.986 1 98 187 LEU A O 1
ATOM 1502 N N . ALA A 1 188 ? 16.062 23.375 -3.244 1 96.94 188 ALA A N 1
ATOM 1503 C CA . ALA A 1 188 ? 15.914 24.062 -1.966 1 96.94 188 ALA A CA 1
ATOM 1504 C C . ALA A 1 188 ? 14.688 24.969 -1.971 1 96.94 188 ALA A C 1
ATOM 1506 O O . ALA A 1 188 ? 14.234 25.422 -0.916 1 96.94 188 ALA A O 1
ATOM 1507 N N . TYR A 1 189 ? 14.141 25.188 -3.162 1 96.56 189 TYR A N 1
ATOM 1508 C CA . TYR A 1 189 ? 13.047 26.141 -3.277 1 96.56 189 TYR A CA 1
ATOM 1509 C C . TYR A 1 189 ? 11.727 25.438 -3.533 1 96.56 189 TYR A C 1
ATOM 1511 O O . TYR A 1 189 ? 10.695 26.078 -3.75 1 96.56 189 TYR A O 1
ATOM 1519 N N . LEU A 1 190 ? 11.742 24.125 -3.492 1 97.75 190 LEU A N 1
ATOM 1520 C CA . LEU A 1 190 ? 10.562 23.344 -3.824 1 97.75 190 LEU A CA 1
ATOM 1521 C C . LEU A 1 190 ? 9.945 22.734 -2.568 1 97.75 190 LEU A C 1
ATOM 1523 O O . LEU A 1 190 ? 10.641 22.5 -1.58 1 97.75 190 LEU A O 1
ATOM 1527 N N . ASN A 1 191 ? 8.594 22.547 -2.553 1 98.12 191 ASN A N 1
ATOM 1528 C CA . ASN A 1 191 ? 7.879 21.812 -1.515 1 98.12 191 ASN A CA 1
ATOM 1529 C C . ASN A 1 191 ? 7.789 20.328 -1.84 1 98.12 191 ASN A C 1
ATOM 1531 O O . ASN A 1 191 ? 7.152 19.938 -2.82 1 98.12 191 ASN A O 1
ATOM 1535 N N . PHE A 1 192 ? 8.312 19.484 -0.944 1 98.69 192 PHE A N 1
ATOM 1536 C CA . PHE A 1 192 ? 8.461 18.078 -1.278 1 98.69 192 PHE A CA 1
ATOM 1537 C C . PHE A 1 192 ? 7.43 17.234 -0.543 1 98.69 192 PHE A C 1
ATOM 1539 O O . PHE A 1 192 ? 7.129 17.484 0.626 1 98.69 192 PHE A O 1
ATOM 1546 N N . ILE A 1 193 ? 6.906 16.312 -1.217 1 98.88 193 ILE A N 1
ATOM 1547 C CA . ILE A 1 193 ? 6.188 15.172 -0.657 1 98.88 193 ILE A CA 1
ATOM 1548 C C . ILE A 1 193 ? 7.07 13.93 -0.718 1 98.88 193 ILE A C 1
ATOM 1550 O O . ILE A 1 193 ? 7.43 13.469 -1.804 1 98.88 193 ILE A O 1
ATOM 1554 N N . MET A 1 194 ? 7.387 13.359 0.394 1 98.38 194 MET A N 1
ATOM 1555 C CA . MET A 1 194 ? 8.383 12.297 0.474 1 98.38 194 MET A CA 1
ATOM 1556 C C . MET A 1 194 ? 7.754 11 0.991 1 98.38 194 MET A C 1
ATOM 1558 O O . MET A 1 194 ? 6.836 11.039 1.814 1 98.38 194 MET A O 1
ATOM 1562 N N . ARG A 1 195 ? 8.305 9.922 0.51 1 98.31 195 ARG A N 1
ATOM 1563 C CA . ARG A 1 195 ? 7.945 8.633 1.101 1 98.31 195 ARG A CA 1
ATOM 1564 C C . ARG A 1 195 ? 8.352 8.57 2.568 1 98.31 195 ARG A C 1
ATOM 1566 O O . ARG A 1 195 ? 9.273 9.273 2.992 1 98.31 195 ARG A O 1
ATOM 1573 N N . LYS A 1 196 ? 7.691 7.738 3.309 1 96 196 LYS A N 1
ATOM 1574 C CA . LYS A 1 196 ? 8 7.566 4.723 1 96 196 LYS A CA 1
ATOM 1575 C C . LYS A 1 196 ? 9.289 6.766 4.91 1 96 196 LYS A C 1
ATOM 1577 O O . LYS A 1 196 ? 9.812 6.188 3.957 1 96 196 LYS A O 1
ATOM 1582 N N . GLU A 1 197 ? 9.703 6.797 6.18 1 91.75 197 GLU A N 1
ATOM 1583 C CA . GLU A 1 197 ? 10.875 6.008 6.551 1 91.75 197 GLU A CA 1
ATOM 1584 C C . GLU A 1 197 ? 10.664 4.527 6.242 1 91.75 197 GLU A C 1
ATOM 1586 O O . GLU A 1 197 ? 9.562 4.004 6.422 1 91.75 197 GLU A O 1
ATOM 1591 N N . GLY A 1 198 ? 11.727 3.881 5.781 1 90.19 198 GLY A N 1
ATOM 1592 C CA . GLY A 1 198 ? 11.648 2.484 5.383 1 90.19 198 GLY A CA 1
ATOM 1593 C C . GLY A 1 198 ? 11.539 2.299 3.883 1 90.19 198 GLY A C 1
ATOM 1594 O O . GLY A 1 198 ? 11.789 1.208 3.367 1 90.19 198 GLY A O 1
ATOM 1595 N N . SER A 1 199 ? 11.195 3.328 3.246 1 95.62 199 SER A N 1
ATOM 1596 C CA . SER A 1 199 ? 11.062 3.293 1.793 1 95.62 199 SER A CA 1
ATOM 1597 C C . SER A 1 199 ? 12.438 3.258 1.12 1 95.62 199 SER A C 1
ATOM 1599 O O . SER A 1 199 ? 13.312 4.062 1.441 1 95.62 199 SER A O 1
ATOM 1601 N N . GLY A 1 200 ? 12.562 2.369 0.169 1 95.88 200 GLY A N 1
ATOM 1602 C CA . GLY A 1 200 ? 13.766 2.354 -0.651 1 95.88 200 GLY A CA 1
ATOM 1603 C C . GLY A 1 200 ? 13.938 3.613 -1.477 1 95.88 200 GLY A C 1
ATOM 1604 O O . GLY A 1 200 ? 15.062 4.086 -1.664 1 95.88 200 GLY A O 1
ATOM 1605 N N . THR A 1 201 ? 12.836 4.145 -1.911 1 97.88 201 THR A N 1
ATOM 1606 C CA . THR A 1 201 ? 12.852 5.383 -2.682 1 97.88 201 THR A CA 1
ATOM 1607 C C . THR A 1 201 ? 13.375 6.539 -1.836 1 97.88 201 THR A C 1
ATOM 1609 O O . THR A 1 201 ? 14.25 7.285 -2.273 1 97.88 201 THR A O 1
ATOM 1612 N N . ARG A 1 202 ? 12.859 6.648 -0.646 1 97.56 202 ARG A N 1
ATOM 1613 C CA . ARG A 1 202 ? 13.312 7.695 0.265 1 97.56 202 ARG A CA 1
ATOM 1614 C C . ARG A 1 202 ? 14.805 7.57 0.55 1 97.56 202 ARG A C 1
ATOM 1616 O O . ARG A 1 202 ? 15.539 8.555 0.483 1 97.56 202 ARG A O 1
ATOM 1623 N N . ASN A 1 203 ? 15.227 6.367 0.83 1 95.81 203 ASN A N 1
ATOM 1624 C CA . ASN A 1 203 ? 16.625 6.125 1.161 1 95.81 203 ASN A CA 1
ATOM 1625 C C . ASN A 1 203 ? 17.547 6.508 0.011 1 95.81 203 ASN A C 1
ATOM 1627 O O . ASN A 1 203 ? 18.609 7.105 0.23 1 95.81 203 ASN A O 1
ATOM 1631 N N . LEU A 1 204 ? 17.156 6.148 -1.151 1 97.69 204 LEU A N 1
ATOM 1632 C CA . LEU A 1 204 ? 17.969 6.484 -2.316 1 97.69 204 LEU A CA 1
ATOM 1633 C C . LEU A 1 204 ? 18.078 7.996 -2.48 1 97.69 204 LEU A C 1
ATOM 1635 O O . LEU A 1 204 ? 19.156 8.508 -2.789 1 97.69 204 LEU A O 1
ATOM 1639 N N . ILE A 1 205 ? 16.984 8.711 -2.303 1 98.44 205 ILE A N 1
ATOM 1640 C CA . ILE A 1 205 ? 16.969 10.164 -2.436 1 98.44 205 ILE A CA 1
ATOM 1641 C C . ILE A 1 205 ? 17.969 10.781 -1.449 1 98.44 205 ILE A C 1
ATOM 1643 O O . ILE A 1 205 ? 18.844 11.562 -1.841 1 98.44 205 ILE A O 1
ATOM 1647 N N . LEU A 1 206 ? 17.844 10.406 -0.201 1 97.12 206 LEU A N 1
ATOM 1648 C CA . LEU A 1 206 ? 18.656 11.008 0.86 1 97.12 206 LEU A CA 1
ATOM 1649 C C . LEU A 1 206 ? 20.125 10.695 0.661 1 97.12 206 LEU A C 1
ATOM 1651 O O . LEU A 1 206 ? 20.984 11.578 0.783 1 97.12 206 LEU A O 1
ATOM 1655 N N . ASN A 1 207 ? 20.453 9.484 0.344 1 96.94 207 ASN A N 1
ATOM 1656 C CA . ASN A 1 207 ? 21.828 9.07 0.125 1 96.94 207 ASN A CA 1
ATOM 1657 C C . ASN A 1 207 ? 22.453 9.789 -1.073 1 96.94 207 ASN A C 1
ATOM 1659 O O . ASN A 1 207 ? 23.594 10.242 -1.012 1 96.94 207 ASN A O 1
ATOM 1663 N N . THR A 1 208 ? 21.688 9.867 -2.146 1 98.31 208 THR A N 1
ATOM 1664 C CA . THR A 1 208 ? 22.172 10.469 -3.381 1 98.31 208 THR A CA 1
ATOM 1665 C C . THR A 1 208 ? 22.406 11.969 -3.195 1 98.31 208 THR A C 1
ATOM 1667 O O . THR A 1 208 ? 23.438 12.5 -3.633 1 98.31 208 THR A O 1
ATOM 1670 N N . LEU A 1 209 ? 21.484 12.625 -2.566 1 98.19 209 LEU A N 1
ATOM 1671 C CA . LEU A 1 209 ? 21.656 14.055 -2.318 1 98.19 209 LEU A CA 1
ATOM 1672 C C . LEU A 1 209 ? 22.859 14.312 -1.425 1 98.19 209 LEU A C 1
ATOM 1674 O O . LEU A 1 209 ? 23.641 15.234 -1.682 1 98.19 209 LEU A O 1
ATOM 1678 N N . SER A 1 210 ? 22.984 13.508 -0.405 1 96.88 210 SER A N 1
ATOM 1679 C CA . SER A 1 210 ? 24.125 13.641 0.502 1 96.88 210 SER A CA 1
ATOM 1680 C C . SER A 1 210 ? 25.438 13.438 -0.234 1 96.88 210 SER A C 1
ATOM 1682 O O . SER A 1 210 ? 26.391 14.195 -0.027 1 96.88 210 SER A O 1
ATOM 1684 N N . LYS A 1 211 ? 25.531 12.492 -1.062 1 97.25 211 LYS A N 1
ATOM 1685 C CA . LYS A 1 211 ? 26.734 12.18 -1.834 1 97.25 211 LYS A CA 1
ATOM 1686 C C . LYS A 1 211 ? 27.078 13.312 -2.797 1 97.25 211 LYS A C 1
ATOM 1688 O O . LYS A 1 211 ? 28.234 13.453 -3.223 1 97.25 211 LYS A O 1
ATOM 1693 N N . ASN A 1 212 ? 26.094 14.109 -3.148 1 97.19 212 ASN A N 1
ATOM 1694 C CA . ASN A 1 212 ? 26.297 15.203 -4.09 1 97.19 212 ASN A CA 1
ATOM 1695 C C . ASN A 1 212 ? 26.328 16.562 -3.385 1 97.19 212 ASN A C 1
ATOM 1697 O O . ASN A 1 212 ? 26.016 17.578 -3.994 1 97.19 212 ASN A O 1
ATOM 1701 N N . ASN A 1 213 ? 26.5 16.547 -2.084 1 95.56 213 ASN A N 1
ATOM 1702 C CA . ASN A 1 213 ? 26.75 17.703 -1.24 1 95.56 213 ASN A CA 1
ATOM 1703 C C . ASN A 1 213 ? 25.547 18.641 -1.184 1 95.56 213 ASN A C 1
ATOM 1705 O O . ASN A 1 213 ? 25.688 19.859 -1.143 1 95.56 213 ASN A O 1
ATOM 1709 N N . PHE A 1 214 ? 24.453 18.078 -1.379 1 96.94 214 PHE A N 1
ATOM 1710 C CA . PHE A 1 214 ? 23.219 18.828 -1.12 1 96.94 214 PHE A CA 1
ATOM 1711 C C . PHE A 1 214 ? 22.656 18.469 0.247 1 96.94 214 PHE A C 1
ATOM 1713 O O . PHE A 1 214 ? 22.25 17.328 0.477 1 96.94 214 PHE A O 1
ATOM 1720 N N . PRO A 1 215 ? 22.641 19.406 1.095 1 95.88 215 PRO A N 1
ATOM 1721 C CA . PRO A 1 215 ? 22.125 19.109 2.43 1 95.88 215 PRO A CA 1
ATOM 1722 C C . PRO A 1 215 ? 20.641 18.75 2.418 1 95.88 215 PRO A C 1
ATOM 1724 O O . PRO A 1 215 ? 19.797 19.578 2.02 1 95.88 215 PRO A O 1
ATOM 1727 N N . VAL A 1 216 ? 20.312 17.625 2.932 1 94.25 216 VAL A N 1
ATOM 1728 C CA . VAL A 1 216 ? 18.938 17.125 2.93 1 94.25 216 VAL A CA 1
ATOM 1729 C C . VAL A 1 216 ? 18.047 18.047 3.76 1 94.25 216 VAL A C 1
ATOM 1731 O O . VAL A 1 216 ? 16.844 18.172 3.502 1 94.25 216 VAL A O 1
ATOM 1734 N N . SER A 1 217 ? 18.641 18.75 4.707 1 93.94 217 SER A N 1
ATOM 1735 C CA . SER A 1 217 ? 17.922 19.672 5.562 1 93.94 217 SER A CA 1
ATOM 1736 C C . SER A 1 217 ? 17.359 20.844 4.762 1 93.94 217 SER A C 1
ATOM 1738 O O . SER A 1 217 ? 16.5 21.578 5.246 1 93.94 217 SER A O 1
ATOM 1740 N N . LYS A 1 218 ? 17.875 21.047 3.596 1 95.69 218 LYS A N 1
ATOM 1741 C CA . LYS A 1 218 ? 17.422 22.156 2.758 1 95.69 218 LYS A CA 1
ATOM 1742 C C . LYS A 1 218 ? 16.125 21.812 2.043 1 95.69 218 LYS A C 1
ATOM 1744 O O . LYS A 1 218 ? 15.453 22.703 1.493 1 95.69 218 LYS A O 1
ATOM 1749 N N . LEU A 1 219 ? 15.766 20.562 2.045 1 97.38 219 LEU A N 1
ATOM 1750 C CA . LEU A 1 219 ? 14.484 20.172 1.458 1 97.38 219 LEU A CA 1
ATOM 1751 C C . LEU A 1 219 ? 13.328 20.625 2.346 1 97.38 219 LEU A C 1
ATOM 1753 O O . LEU A 1 219 ? 13.32 20.344 3.549 1 97.38 219 LEU A O 1
ATOM 1757 N N . ASN A 1 220 ? 12.477 21.328 1.825 1 97.5 220 ASN A N 1
ATOM 1758 C CA . ASN A 1 220 ? 11.227 21.625 2.535 1 97.5 220 ASN A CA 1
ATOM 1759 C C . ASN A 1 220 ? 10.203 20.5 2.338 1 97.5 220 ASN A C 1
ATOM 1761 O O . ASN A 1 220 ? 9.445 20.516 1.365 1 97.5 220 ASN A O 1
ATOM 1765 N N . VAL A 1 221 ? 10.117 19.609 3.285 1 97.81 221 VAL A N 1
ATOM 1766 C CA . VAL A 1 221 ? 9.195 18.484 3.18 1 97.81 221 VAL A CA 1
ATOM 1767 C C . VAL A 1 221 ? 7.867 18.828 3.84 1 97.81 221 VAL A C 1
ATOM 1769 O O . VAL A 1 221 ? 7.809 19.047 5.051 1 97.81 221 VAL A O 1
ATOM 1772 N N . ILE A 1 222 ? 6.793 18.781 3.072 1 98.06 222 ILE A N 1
ATOM 1773 C CA . ILE A 1 222 ? 5.496 19.219 3.578 1 98.06 222 ILE A CA 1
ATOM 1774 C C . ILE A 1 222 ? 4.645 18 3.934 1 98.06 222 ILE A C 1
ATOM 1776 O O . ILE A 1 222 ? 3.617 18.125 4.602 1 98.06 222 ILE A O 1
ATOM 1780 N N . ALA A 1 223 ? 5.082 16.828 3.447 1 98.56 223 ALA A N 1
ATOM 1781 C CA . ALA A 1 223 ? 4.344 15.609 3.783 1 98.56 223 ALA A CA 1
ATOM 1782 C C . ALA A 1 223 ? 5.238 14.383 3.674 1 98.56 223 ALA A C 1
ATOM 1784 O O . ALA A 1 223 ? 6.062 14.281 2.764 1 98.56 223 ALA A O 1
ATOM 1785 N N . HIS A 1 224 ? 5.102 13.484 4.59 1 98.38 224 HIS A N 1
ATOM 1786 C CA . HIS A 1 224 ? 5.609 12.125 4.508 1 98.38 224 HIS A CA 1
ATOM 1787 C C . HIS A 1 224 ? 4.48 11.125 4.281 1 98.38 224 HIS A C 1
ATOM 1789 O O . HIS A 1 224 ? 3.561 11.023 5.098 1 98.38 224 HIS A O 1
ATOM 1795 N N . VAL A 1 225 ? 4.594 10.414 3.17 1 98.62 225 VAL A N 1
ATOM 1796 C CA . VAL A 1 225 ? 3.465 9.609 2.715 1 98.62 225 VAL A CA 1
ATOM 1797 C C . VAL A 1 225 ? 3.934 8.188 2.416 1 98.62 225 VAL A C 1
ATOM 1799 O O . VAL A 1 225 ? 5 7.984 1.828 1 98.62 225 VAL A O 1
ATOM 1802 N N . GLU A 1 226 ? 3.158 7.258 2.791 1 97.19 226 GLU A N 1
ATOM 1803 C CA . GLU A 1 226 ? 3.547 5.863 2.592 1 97.19 226 GLU A CA 1
ATOM 1804 C C . GLU A 1 226 ? 3.299 5.422 1.153 1 97.19 226 GLU A C 1
ATOM 1806 O O . GLU A 1 226 ? 4.121 4.711 0.568 1 97.19 226 GLU A O 1
ATOM 1811 N N . SER A 1 227 ? 2.26 5.809 0.575 1 97.94 227 SER A N 1
ATOM 1812 C CA . SER A 1 227 ? 1.811 5.312 -0.721 1 97.94 227 SER A CA 1
ATOM 1813 C C . SER A 1 227 ? 2.438 6.102 -1.865 1 97.94 227 SER A C 1
ATOM 1815 O O . SER A 1 227 ? 2.289 7.324 -1.937 1 97.94 227 SER A O 1
ATOM 1817 N N . ASN A 1 228 ? 3.07 5.359 -2.744 1 98.12 228 ASN A N 1
ATOM 1818 C CA . ASN A 1 228 ? 3.582 5.98 -3.961 1 98.12 228 ASN A CA 1
ATOM 1819 C C . ASN A 1 228 ? 2.453 6.555 -4.812 1 98.12 228 ASN A C 1
ATOM 1821 O O . ASN A 1 228 ? 2.596 7.633 -5.395 1 98.12 228 ASN A O 1
ATOM 1825 N N . GLU A 1 229 ? 1.4 5.883 -4.887 1 98.5 229 GLU A N 1
ATOM 1826 C CA . GLU A 1 229 ? 0.268 6.305 -5.703 1 98.5 229 GLU A CA 1
ATOM 1827 C C . GLU A 1 229 ? -0.38 7.566 -5.145 1 98.5 229 GLU A C 1
ATOM 1829 O O . GLU A 1 229 ? -0.782 8.453 -5.902 1 98.5 229 GLU A O 1
ATOM 1834 N N . ALA A 1 230 ? -0.491 7.621 -3.84 1 98.69 230 ALA A N 1
ATOM 1835 C CA . ALA A 1 230 ? -1.01 8.836 -3.223 1 98.69 230 ALA A CA 1
ATOM 1836 C C . ALA A 1 230 ? -0.109 10.031 -3.523 1 98.69 230 ALA A C 1
ATOM 1838 O O . ALA A 1 230 ? -0.596 11.133 -3.785 1 98.69 230 ALA A O 1
ATOM 1839 N N . ILE A 1 231 ? 1.167 9.82 -3.498 1 98.88 231 ILE A N 1
ATOM 1840 C CA . ILE A 1 231 ? 2.129 10.883 -3.789 1 98.88 231 ILE A CA 1
ATOM 1841 C C . ILE A 1 231 ? 1.913 11.398 -5.207 1 98.88 231 ILE A C 1
ATOM 1843 O O . ILE A 1 231 ? 1.878 12.609 -5.434 1 98.88 231 ILE A O 1
ATOM 1847 N N . LYS A 1 232 ? 1.756 10.531 -6.145 1 98.75 232 LYS A N 1
ATOM 1848 C CA . LYS A 1 232 ? 1.529 10.93 -7.531 1 98.75 232 LYS A CA 1
ATOM 1849 C C . LYS A 1 232 ? 0.283 11.805 -7.656 1 98.75 232 LYS A C 1
ATOM 1851 O O . LYS A 1 232 ? 0.292 12.805 -8.367 1 98.75 232 LYS A O 1
ATOM 1856 N N . GLU A 1 233 ? -0.765 11.391 -6.965 1 98.75 233 GLU A N 1
ATOM 1857 C CA . GLU A 1 233 ? -1.997 12.172 -6.992 1 98.75 233 GLU A CA 1
ATOM 1858 C C . GLU A 1 233 ? -1.795 13.547 -6.359 1 98.75 233 GLU A C 1
ATOM 1860 O O . GLU A 1 233 ? -2.289 14.547 -6.871 1 98.75 233 GLU A O 1
ATOM 1865 N N . MET A 1 234 ? -1.09 13.555 -5.254 1 98.81 234 MET A N 1
ATOM 1866 C CA . MET A 1 234 ? -0.834 14.82 -4.566 1 98.81 234 MET A CA 1
ATOM 1867 C C . MET A 1 234 ? -0.033 15.766 -5.453 1 98.81 234 MET A C 1
ATOM 1869 O O . MET A 1 234 ? -0.324 16.969 -5.516 1 98.81 234 MET A O 1
ATOM 1873 N N . VAL A 1 235 ? 0.936 15.25 -6.172 1 98.88 235 VAL A N 1
ATOM 1874 C CA . VAL A 1 235 ? 1.738 16.062 -7.078 1 98.88 235 VAL A CA 1
ATOM 1875 C C . VAL A 1 235 ? 0.873 16.562 -8.234 1 98.88 235 VAL A C 1
ATOM 1877 O O . VAL A 1 235 ? 0.895 17.734 -8.578 1 98.88 235 VAL A O 1
ATOM 1880 N N . ARG A 1 236 ? 0.106 15.633 -8.812 1 98.5 236 ARG A N 1
ATOM 1881 C CA . ARG A 1 236 ? -0.775 15.977 -9.922 1 98.5 236 ARG A CA 1
ATOM 1882 C C . ARG A 1 236 ? -1.694 17.141 -9.547 1 98.5 236 ARG A C 1
ATOM 1884 O O . ARG A 1 236 ? -1.971 18 -10.375 1 98.5 236 ARG A O 1
ATOM 1891 N N . LEU A 1 237 ? -2.098 17.172 -8.305 1 98.06 237 LEU A N 1
ATOM 1892 C CA . LEU A 1 237 ? -3.072 18.156 -7.832 1 98.06 237 LEU A CA 1
ATOM 1893 C C . LEU A 1 237 ? -2.391 19.469 -7.461 1 98.06 237 LEU A C 1
ATOM 1895 O O . LEU A 1 237 ? -3.061 20.453 -7.141 1 98.06 237 LEU A O 1
ATOM 1899 N N . GLY A 1 238 ? -1.12 19.469 -7.43 1 97.94 238 GLY A N 1
ATOM 1900 C CA . GLY A 1 238 ? -0.396 20.719 -7.227 1 97.94 238 GLY A CA 1
ATOM 1901 C C . GLY A 1 238 ? 0.03 20.938 -5.789 1 97.94 238 GLY A C 1
ATOM 1902 O O . GLY A 1 238 ? 0.351 22.062 -5.395 1 97.94 238 GLY A O 1
ATOM 1903 N N . LEU A 1 239 ? 0.051 19.891 -4.98 1 98.12 239 LEU A N 1
ATOM 1904 C CA . LEU A 1 239 ? 0.385 20.031 -3.568 1 98.12 239 LEU A CA 1
ATOM 1905 C C . LEU A 1 239 ? 1.887 20.219 -3.383 1 98.12 239 LEU A C 1
ATOM 1907 O O . LEU A 1 239 ? 2.326 20.797 -2.385 1 98.12 239 LEU A O 1
ATOM 1911 N N . GLY A 1 240 ? 2.645 19.734 -4.242 1 98.38 240 GLY A N 1
ATOM 1912 C CA . GLY A 1 240 ? 4.098 19.766 -4.184 1 98.38 240 GLY A CA 1
ATOM 1913 C C . GLY A 1 240 ? 4.758 18.953 -5.285 1 98.38 240 GLY A C 1
ATOM 1914 O O . GLY A 1 240 ? 4.148 18.703 -6.328 1 98.38 240 GLY A O 1
ATOM 1915 N N . VAL A 1 241 ? 6.07 18.688 -5.109 1 98.81 241 VAL A N 1
ATOM 1916 C CA . VAL A 1 241 ? 6.848 17.859 -6.031 1 98.81 241 VAL A CA 1
ATOM 1917 C C . VAL A 1 241 ? 7.379 16.625 -5.305 1 98.81 241 VAL A C 1
ATOM 1919 O O . VAL A 1 241 ? 7.262 16.516 -4.082 1 98.81 241 VAL A O 1
ATOM 1922 N N . SER A 1 242 ? 7.848 15.68 -6.051 1 98.88 242 SER A N 1
ATOM 1923 C CA . SER A 1 242 ? 8.398 14.477 -5.426 1 98.88 242 SER A CA 1
ATOM 1924 C C . SER A 1 242 ? 9.367 13.766 -6.363 1 98.88 242 SER A C 1
ATOM 1926 O O . SER A 1 242 ? 9.32 13.953 -7.578 1 98.88 242 SER A O 1
ATOM 1928 N N . PHE A 1 243 ? 10.312 13.016 -5.77 1 98.88 243 PHE A N 1
ATOM 1929 C CA . PHE A 1 243 ? 11.07 12.023 -6.52 1 98.88 243 PHE A CA 1
ATOM 1930 C C . PHE A 1 243 ? 10.375 10.672 -6.488 1 98.88 243 PHE A C 1
ATOM 1932 O O . PHE A 1 243 ? 10.023 10.172 -5.418 1 98.88 243 PHE A O 1
ATOM 1939 N N . ILE A 1 244 ? 10.164 10.109 -7.664 1 98.88 244 ILE A N 1
ATOM 1940 C CA . ILE A 1 244 ? 9.57 8.781 -7.727 1 98.88 244 ILE A CA 1
ATOM 1941 C C . ILE A 1 244 ? 10.273 7.953 -8.805 1 98.88 244 ILE A C 1
ATOM 1943 O O . ILE A 1 244 ? 11.078 8.484 -9.57 1 98.88 244 ILE A O 1
ATOM 1947 N N . SER A 1 245 ? 10 6.637 -8.758 1 98.75 245 SER A N 1
ATOM 1948 C CA . SER A 1 245 ? 10.453 5.746 -9.82 1 98.75 245 SER A CA 1
ATOM 1949 C C . SER A 1 245 ? 9.945 6.199 -11.18 1 98.75 245 SER A C 1
ATOM 1951 O O . SER A 1 245 ? 8.758 6.496 -11.336 1 98.75 245 SER A O 1
ATOM 1953 N N . TYR A 1 246 ? 10.859 6.25 -12.195 1 98.69 246 TYR A N 1
ATOM 1954 C CA . TYR A 1 246 ? 10.453 6.59 -13.555 1 98.69 246 TYR A CA 1
ATOM 1955 C C . TYR A 1 246 ? 9.406 5.609 -14.07 1 98.69 246 TYR A C 1
ATOM 1957 O O . TYR A 1 246 ? 8.438 6.012 -14.719 1 98.69 246 TYR A O 1
ATOM 1965 N N . ILE A 1 247 ? 9.555 4.367 -13.742 1 98.06 247 ILE A N 1
ATOM 1966 C CA . ILE A 1 247 ? 8.641 3.32 -14.172 1 98.06 247 ILE A CA 1
ATOM 1967 C C . ILE A 1 247 ? 7.227 3.629 -13.68 1 98.06 247 ILE A C 1
ATOM 1969 O O . ILE A 1 247 ? 6.25 3.416 -14.398 1 98.06 247 ILE A O 1
ATOM 1973 N N . SER A 1 248 ? 7.113 4.16 -12.492 1 98.38 248 SER A N 1
ATOM 1974 C CA . SER A 1 248 ? 5.805 4.43 -11.906 1 98.38 248 SER A CA 1
ATOM 1975 C C . SER A 1 248 ? 5.215 5.73 -12.438 1 98.38 248 SER A C 1
ATOM 1977 O O . SER A 1 248 ? 4.023 5.996 -12.258 1 98.38 248 SER A O 1
ATOM 1979 N N . ALA A 1 249 ? 5.98 6.559 -13.125 1 98.5 249 ALA A N 1
ATOM 1980 C CA . ALA A 1 249 ? 5.547 7.883 -13.562 1 98.5 249 ALA A CA 1
ATOM 1981 C C . ALA A 1 249 ? 5.016 7.836 -15 1 98.5 249 ALA A C 1
ATOM 1983 O O . ALA A 1 249 ? 4.348 8.766 -15.445 1 98.5 249 ALA A O 1
ATOM 1984 N N . ILE A 1 250 ? 5.285 6.805 -15.711 1 97.62 250 ILE A N 1
ATOM 1985 C CA . ILE A 1 250 ? 5.141 6.746 -17.156 1 97.62 250 ILE A CA 1
ATOM 1986 C C . ILE A 1 250 ? 3.686 7.016 -17.547 1 97.62 250 ILE A C 1
ATOM 1988 O O . ILE A 1 250 ? 3.408 7.828 -18.422 1 97.62 250 ILE A O 1
ATOM 1992 N N . ASP A 1 251 ? 2.773 6.359 -16.875 1 95.44 251 ASP A N 1
ATOM 1993 C CA . ASP A 1 251 ? 1.37 6.508 -17.25 1 95.44 251 ASP A CA 1
ATOM 1994 C C . ASP A 1 251 ? 0.896 7.945 -17.031 1 95.44 251 ASP A C 1
ATOM 1996 O O . ASP A 1 251 ? 0.121 8.469 -17.844 1 95.44 251 ASP A O 1
ATOM 2000 N N . TYR A 1 252 ? 1.31 8.539 -15.984 1 97.69 252 TYR A N 1
ATOM 2001 C CA . TYR A 1 252 ? 0.932 9.914 -15.695 1 97.69 252 TYR A CA 1
ATOM 2002 C C . TYR A 1 252 ? 1.577 10.875 -16.688 1 97.69 252 TYR A C 1
ATOM 2004 O O . TYR A 1 252 ? 0.957 11.852 -17.109 1 97.69 252 TYR A O 1
ATOM 2012 N N . LEU A 1 253 ? 2.811 10.555 -17.094 1 97.75 253 LEU A N 1
ATOM 2013 C CA . LEU A 1 253 ? 3.516 11.359 -18.094 1 97.75 253 LEU A CA 1
ATOM 2014 C C . LEU A 1 253 ? 2.809 11.305 -19.438 1 97.75 253 LEU A C 1
ATOM 2016 O O . LEU A 1 253 ? 2.562 12.336 -20.062 1 97.75 253 LEU A O 1
ATOM 2020 N N . ASN A 1 254 ? 2.43 10.164 -19.797 1 96.19 254 ASN A N 1
ATOM 2021 C CA . ASN A 1 254 ? 1.763 9.961 -21.078 1 96.19 254 ASN A CA 1
ATOM 2022 C C . ASN A 1 254 ? 0.402 10.656 -21.109 1 96.19 254 ASN A C 1
ATOM 2024 O O . ASN A 1 254 ? -0.031 11.125 -22.172 1 96.19 254 ASN A O 1
ATOM 2028 N N . ALA A 1 255 ? -0.213 10.758 -19.969 1 95.38 255 ALA A N 1
ATOM 2029 C CA . ALA A 1 255 ? -1.537 11.367 -19.875 1 95.38 255 ALA A CA 1
ATOM 2030 C C . ALA A 1 255 ? -1.435 12.875 -19.672 1 95.38 255 ALA A C 1
ATOM 2032 O O . ALA A 1 255 ? -2.451 13.57 -19.594 1 95.38 255 ALA A O 1
ATOM 2033 N N . GLY A 1 256 ? -0.265 13.383 -19.531 1 96.75 256 GLY A N 1
ATOM 2034 C CA . GLY A 1 256 ? -0.055 14.812 -19.359 1 96.75 256 GLY A CA 1
ATOM 2035 C C . GLY A 1 256 ? -0.448 15.32 -17.984 1 96.75 256 GLY A C 1
ATOM 2036 O O . GLY A 1 256 ? -0.706 16.516 -17.812 1 96.75 256 GLY A O 1
ATOM 2037 N N . LYS A 1 257 ? -0.472 14.398 -17.047 1 97.44 257 LYS A N 1
ATOM 2038 C CA . LYS A 1 257 ? -0.912 14.758 -15.703 1 97.44 257 LYS A CA 1
ATOM 2039 C C . LYS A 1 257 ? 0.229 15.375 -14.891 1 97.44 257 LYS A C 1
ATOM 2041 O O . LYS A 1 257 ? -0.009 16.141 -13.953 1 97.44 257 LYS A O 1
ATOM 2046 N N . ILE A 1 258 ? 1.466 14.945 -15.234 1 98.56 258 ILE A N 1
ATOM 2047 C CA . ILE A 1 258 ? 2.662 15.438 -14.562 1 98.56 258 ILE A CA 1
ATOM 2048 C C . ILE A 1 258 ? 3.771 15.672 -15.586 1 98.56 258 ILE A C 1
ATOM 2050 O O . ILE A 1 258 ? 3.637 15.297 -16.75 1 98.56 258 ILE A O 1
ATOM 2054 N N . LYS A 1 259 ? 4.785 16.359 -15.172 1 98.44 259 LYS A N 1
ATOM 2055 C CA . LYS A 1 259 ? 6.059 16.438 -15.875 1 98.44 259 LYS A CA 1
ATOM 2056 C C . LYS A 1 259 ? 7.184 15.812 -15.047 1 98.44 259 LYS A C 1
ATOM 2058 O O . LYS A 1 259 ? 7.039 15.625 -13.844 1 98.44 259 LYS A O 1
ATOM 2063 N N . CYS A 1 260 ? 8.211 15.398 -15.641 1 97.94 260 CYS A N 1
ATOM 2064 C CA . CYS A 1 260 ? 9.328 14.859 -14.883 1 97.94 260 CYS A CA 1
ATOM 2065 C C . CYS A 1 260 ? 10.641 15.508 -15.305 1 97.94 260 CYS A C 1
ATOM 2067 O O . CYS A 1 260 ? 10.781 15.938 -16.453 1 97.94 260 CYS A O 1
ATOM 2069 N N . TYR A 1 261 ? 11.594 15.641 -14.453 1 98.44 261 TYR A N 1
ATOM 2070 C CA . TYR A 1 261 ? 12.898 16.266 -14.633 1 98.44 261 TYR A CA 1
ATOM 2071 C C . TYR A 1 261 ? 14 15.406 -14.016 1 98.44 261 TYR A C 1
ATOM 2073 O O . TYR A 1 261 ? 13.766 14.703 -13.031 1 98.44 261 TYR A O 1
ATOM 2081 N N . LYS A 1 262 ? 15.117 15.453 -14.602 1 98.44 262 LYS A N 1
ATOM 2082 C CA . LYS A 1 262 ? 16.344 14.914 -14 1 98.44 262 LYS A CA 1
ATOM 2083 C C . LYS A 1 262 ? 17.141 16.016 -13.305 1 98.44 262 LYS A C 1
ATOM 2085 O O . LYS A 1 262 ? 16.875 17.203 -13.516 1 98.44 262 LYS A O 1
ATOM 2090 N N . ILE A 1 263 ? 17.922 15.625 -12.422 1 98.44 263 ILE A N 1
ATOM 2091 C CA . ILE A 1 263 ? 18.844 16.578 -11.781 1 98.44 263 ILE A CA 1
ATOM 2092 C C . ILE A 1 263 ? 20.188 16.531 -12.477 1 98.44 263 ILE A C 1
ATOM 2094 O O . ILE A 1 263 ? 20.781 15.461 -12.648 1 98.44 263 ILE A O 1
ATOM 2098 N N . LYS A 1 264 ? 20.672 17.703 -12.859 1 97.38 264 LYS A N 1
ATOM 2099 C CA . LYS A 1 264 ? 21.922 17.812 -13.609 1 97.38 264 LYS A CA 1
ATOM 2100 C C . LYS A 1 264 ? 23.078 17.172 -12.852 1 97.38 264 LYS A C 1
ATOM 2102 O O . LYS A 1 264 ? 23.281 17.453 -11.672 1 97.38 264 LYS A O 1
ATOM 2107 N N . ASP A 1 265 ? 23.734 16.281 -13.477 1 96.69 265 ASP A N 1
ATOM 2108 C CA . ASP A 1 265 ? 24.984 15.664 -13.008 1 96.69 265 ASP A CA 1
ATOM 2109 C C . ASP A 1 265 ? 24.75 14.844 -11.742 1 96.69 265 ASP A C 1
ATOM 2111 O O . ASP A 1 265 ? 25.656 14.695 -10.922 1 96.69 265 ASP A O 1
ATOM 2115 N N . VAL A 1 266 ? 23.609 14.438 -11.484 1 98.12 266 VAL A N 1
ATOM 2116 C CA . VAL A 1 266 ? 23.297 13.586 -10.344 1 98.12 266 VAL A CA 1
ATOM 2117 C C . VAL A 1 266 ? 22.688 12.273 -10.828 1 98.12 266 VAL A C 1
ATOM 2119 O O . VAL A 1 266 ? 21.781 12.273 -11.656 1 98.12 266 VAL A O 1
ATOM 2122 N N . ASP A 1 267 ? 23.141 11.203 -10.344 1 97.81 267 ASP A N 1
ATOM 2123 C CA . ASP A 1 267 ? 22.703 9.875 -10.766 1 97.81 267 ASP A CA 1
ATOM 2124 C C . ASP A 1 267 ? 21.75 9.266 -9.75 1 97.81 267 ASP A C 1
ATOM 2126 O O . ASP A 1 267 ? 22.188 8.781 -8.695 1 97.81 267 ASP A O 1
ATOM 2130 N N . PHE A 1 268 ? 20.516 9.172 -10.102 1 98.12 268 PHE A N 1
ATOM 2131 C CA . PHE A 1 268 ? 19.5 8.594 -9.227 1 98.12 268 PHE A CA 1
ATOM 2132 C C . PHE A 1 268 ? 19.125 7.195 -9.695 1 98.12 268 PHE A C 1
ATOM 2134 O O . PHE A 1 268 ? 17.984 6.762 -9.516 1 98.12 268 PHE A O 1
ATOM 2141 N N . THR A 1 269 ? 20 6.504 -10.305 1 97.94 269 THR A N 1
ATOM 2142 C CA . THR A 1 269 ? 19.719 5.172 -10.828 1 97.94 269 THR A CA 1
ATOM 2143 C C . THR A 1 269 ? 19.656 4.145 -9.695 1 97.94 269 THR A C 1
ATOM 2145 O O . THR A 1 269 ? 20.281 4.336 -8.656 1 97.94 269 THR A O 1
ATOM 2148 N N . ARG A 1 270 ? 18.859 3.137 -9.922 1 97.44 270 ARG A N 1
ATOM 2149 C CA . ARG A 1 270 ? 18.766 1.993 -9.016 1 97.44 270 ARG A CA 1
ATOM 2150 C C . ARG A 1 270 ? 18.359 0.731 -9.766 1 97.44 270 ARG A C 1
ATOM 2152 O O . ARG A 1 270 ? 18.078 0.78 -10.969 1 97.44 270 ARG A O 1
ATOM 2159 N N . LYS A 1 271 ? 18.438 -0.352 -9.062 1 96.94 271 LYS A N 1
ATOM 2160 C CA . LYS A 1 271 ? 17.953 -1.63 -9.578 1 96.94 271 LYS A CA 1
ATOM 2161 C C . LYS A 1 271 ? 16.875 -2.211 -8.672 1 96.94 271 LYS A C 1
ATOM 2163 O O . LYS A 1 271 ? 16.812 -1.892 -7.48 1 96.94 271 LYS A O 1
ATOM 2168 N N . PHE A 1 272 ? 16.016 -2.912 -9.242 1 98.06 272 PHE A N 1
ATOM 2169 C CA . PHE A 1 272 ? 15.133 -3.789 -8.484 1 98.06 272 PHE A CA 1
ATOM 2170 C C . PHE A 1 272 ? 15.688 -5.207 -8.438 1 98.06 272 PHE A C 1
ATOM 2172 O O . PHE A 1 272 ? 16.406 -5.629 -9.344 1 98.06 272 PHE A O 1
ATOM 2179 N N . PHE A 1 273 ? 15.312 -5.926 -7.387 1 98 273 PHE A N 1
ATOM 2180 C CA . PHE A 1 273 ? 15.945 -7.215 -7.148 1 98 273 PHE A CA 1
ATOM 2181 C C . PHE A 1 273 ? 14.898 -8.297 -6.891 1 98 273 PHE A C 1
ATOM 2183 O O . PHE A 1 273 ? 13.859 -8.023 -6.289 1 98 273 PHE A O 1
ATOM 2190 N N . PHE A 1 274 ? 15.188 -9.453 -7.41 1 98.25 274 PHE A N 1
ATOM 2191 C CA . PHE A 1 274 ? 14.539 -10.68 -6.961 1 98.25 274 PHE A CA 1
ATOM 2192 C C . PHE A 1 274 ? 15.344 -11.344 -5.859 1 98.25 274 PHE A C 1
ATOM 2194 O O . PHE A 1 274 ? 16.562 -11.508 -5.98 1 98.25 274 PHE A O 1
ATOM 2201 N N . ILE A 1 275 ? 14.664 -11.719 -4.754 1 98.19 275 ILE A N 1
ATOM 2202 C CA . ILE A 1 275 ? 15.445 -12.219 -3.631 1 98.19 275 ILE A CA 1
ATOM 2203 C C . ILE A 1 275 ? 14.852 -13.539 -3.145 1 98.19 275 ILE A C 1
ATOM 2205 O O . ILE A 1 275 ? 13.641 -13.766 -3.242 1 98.19 275 ILE A O 1
ATOM 2209 N N . TYR A 1 276 ? 15.641 -14.383 -2.621 1 96.88 276 TYR A N 1
ATOM 2210 C CA . TYR A 1 276 ? 15.273 -15.633 -1.963 1 96.88 276 TYR A CA 1
ATOM 2211 C C . TYR A 1 276 ? 16.359 -16.094 -1.001 1 96.88 276 TYR A C 1
ATOM 2213 O O . TYR A 1 276 ? 17.484 -15.562 -1.024 1 96.88 276 TYR A O 1
ATOM 2221 N N . SER A 1 277 ? 16.016 -16.953 -0.101 1 93.88 277 SER A N 1
ATOM 2222 C CA . SER A 1 277 ? 16.984 -17.484 0.858 1 93.88 277 SER A CA 1
ATOM 2223 C C . SER A 1 277 ? 17.984 -18.406 0.182 1 93.88 277 SER A C 1
ATOM 2225 O O . SER A 1 277 ? 17.609 -19.281 -0.592 1 93.88 277 SER A O 1
ATOM 2227 N N . LYS A 1 278 ? 19.25 -18.234 0.526 1 90.31 278 LYS A N 1
ATOM 2228 C CA . LYS A 1 278 ? 20.297 -19.094 -0.024 1 90.31 278 LYS A CA 1
ATOM 2229 C C . LYS A 1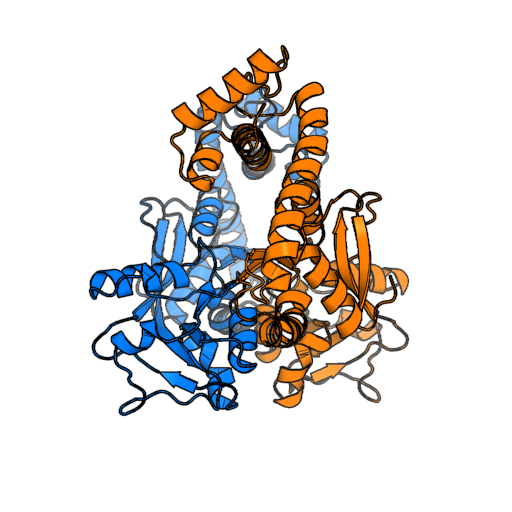 278 ? 20.156 -20.531 0.477 1 90.31 278 LYS A C 1
ATOM 2231 O O . LYS A 1 278 ? 20.641 -21.469 -0.156 1 90.31 278 LYS A O 1
ATOM 2236 N N . LYS A 1 279 ? 19.547 -20.656 1.521 1 83.44 279 LYS A N 1
ATOM 2237 C CA . LYS A 1 279 ? 19.438 -21.969 2.158 1 83.44 279 LYS A CA 1
ATOM 2238 C C . LYS A 1 279 ? 18.141 -22.656 1.795 1 83.44 279 LYS A C 1
ATOM 2240 O O . LYS A 1 279 ? 17.906 -23.812 2.174 1 83.44 279 LYS A O 1
ATOM 2245 N N . LYS A 1 280 ? 17.406 -22.016 1.102 1 79.62 280 LYS A N 1
ATOM 2246 C CA . LYS A 1 280 ? 16.078 -22.578 0.818 1 79.62 280 LYS A CA 1
ATOM 2247 C C . LYS A 1 280 ? 16.172 -23.734 -0.162 1 79.62 280 LYS A C 1
ATOM 2249 O O . LYS A 1 280 ? 16.875 -23.656 -1.176 1 79.62 280 LYS A O 1
ATOM 2254 N N . THR A 1 281 ? 15.594 -24.812 0.232 1 74.88 281 THR A N 1
ATOM 2255 C CA . THR A 1 281 ? 15.32 -25.875 -0.723 1 74.88 281 THR A CA 1
ATOM 2256 C C . THR A 1 281 ? 13.977 -25.656 -1.413 1 74.88 281 THR A C 1
ATOM 2258 O O . THR A 1 281 ? 12.93 -25.688 -0.768 1 74.88 281 THR A O 1
ATOM 2261 N N . PHE A 1 282 ? 14.031 -25.5 -2.701 1 82.75 282 PHE A N 1
ATOM 2262 C CA . PHE A 1 282 ? 12.836 -25.125 -3.443 1 82.75 282 PHE A CA 1
ATOM 2263 C C . PHE A 1 282 ? 12 -26.359 -3.781 1 82.75 282 PHE A C 1
ATOM 2265 O O . PHE A 1 282 ? 12.547 -27.422 -4.098 1 82.75 282 PHE A O 1
ATOM 2272 N N . SER A 1 283 ? 10.711 -26.188 -3.613 1 78.75 283 SER A N 1
ATOM 2273 C CA . SER A 1 283 ? 9.812 -27.172 -4.219 1 78.75 283 SER A CA 1
ATOM 2274 C C . SER A 1 283 ? 9.914 -27.141 -5.738 1 78.75 283 SER A C 1
ATOM 2276 O O . SER A 1 283 ? 10.461 -26.203 -6.316 1 78.75 283 SER A O 1
ATOM 2278 N N . PRO A 1 284 ? 9.406 -28.125 -6.383 1 79.44 284 PRO A N 1
ATOM 2279 C CA . PRO A 1 284 ? 9.43 -28.125 -7.848 1 79.44 284 PRO A CA 1
ATOM 2280 C C . PRO A 1 284 ? 8.758 -26.906 -8.453 1 79.44 284 PRO A C 1
ATOM 2282 O O . PRO A 1 284 ? 9.266 -26.328 -9.422 1 79.44 284 PRO A O 1
ATOM 2285 N N . LEU A 1 285 ? 7.609 -26.562 -7.922 1 87.88 285 LEU A N 1
ATOM 2286 C CA . LEU A 1 285 ? 6.914 -25.375 -8.414 1 87.88 285 LEU A CA 1
ATOM 2287 C C . LEU A 1 285 ? 7.77 -24.125 -8.227 1 87.88 285 LEU A C 1
ATOM 2289 O O . LEU A 1 285 ? 7.867 -23.297 -9.133 1 87.88 285 LEU A O 1
ATOM 2293 N N . GLU A 1 286 ? 8.383 -23.984 -7.082 1 90.75 286 GLU A N 1
ATOM 2294 C CA . GLU A 1 286 ? 9.234 -22.828 -6.805 1 90.75 286 GLU A CA 1
ATOM 2295 C C . GLU A 1 286 ? 10.438 -22.797 -7.738 1 90.75 286 GLU A C 1
ATOM 2297 O O . GLU A 1 286 ? 10.859 -21.734 -8.188 1 90.75 286 GLU A O 1
ATOM 2302 N N . ASP A 1 287 ? 10.969 -23.984 -7.961 1 88.88 287 ASP A N 1
ATOM 2303 C CA . ASP A 1 287 ? 12.086 -24.094 -8.891 1 88.88 287 ASP A CA 1
ATOM 2304 C C . ASP A 1 287 ? 11.68 -23.625 -10.289 1 88.88 287 ASP A C 1
ATOM 2306 O O . ASP A 1 287 ? 12.43 -22.922 -10.961 1 88.88 287 ASP A O 1
ATOM 2310 N N . LYS A 1 288 ? 10.586 -24.094 -10.719 1 90.88 288 LYS A N 1
ATOM 2311 C CA . LYS A 1 288 ? 10.07 -23.703 -12.031 1 90.88 288 LYS A CA 1
ATOM 2312 C C . LYS A 1 288 ? 9.852 -22.188 -12.094 1 90.88 288 LYS A C 1
ATOM 2314 O O . LYS A 1 288 ? 10.164 -21.547 -13.094 1 90.88 288 LYS A O 1
ATOM 2319 N N . PHE A 1 289 ? 9.273 -21.656 -11.07 1 95.88 289 PHE A N 1
ATOM 2320 C CA . PHE A 1 289 ? 9.031 -20.219 -10.984 1 95.88 289 PHE A CA 1
ATOM 2321 C C . PHE A 1 289 ? 10.336 -19.453 -11.109 1 95.88 289 PHE A C 1
ATOM 2323 O O . PHE A 1 289 ? 10.422 -18.5 -11.883 1 95.88 289 PHE A O 1
ATOM 2330 N N . LEU A 1 290 ? 11.289 -19.844 -10.352 1 95.88 290 LEU A N 1
ATOM 2331 C CA . LEU A 1 290 ? 12.602 -19.203 -10.359 1 95.88 290 LEU A CA 1
ATOM 2332 C C . LEU A 1 290 ? 13.227 -19.266 -11.75 1 95.88 290 LEU A C 1
ATOM 2334 O O . LEU A 1 290 ? 13.727 -18.25 -12.25 1 95.88 290 LEU A O 1
ATOM 2338 N N . ASN A 1 291 ? 13.211 -20.422 -12.336 1 94.38 291 ASN A N 1
ATOM 2339 C CA . ASN A 1 291 ? 13.805 -20.594 -13.664 1 94.38 291 ASN A CA 1
ATOM 2340 C C . ASN A 1 291 ? 13.102 -19.719 -14.703 1 94.38 291 ASN A C 1
ATOM 2342 O O . ASN A 1 291 ? 13.766 -19.078 -15.531 1 94.38 291 ASN A O 1
ATOM 2346 N N . ARG A 1 292 ? 11.789 -19.688 -14.68 1 95.75 292 ARG A N 1
ATOM 2347 C CA . ARG A 1 292 ? 11.031 -18.875 -15.625 1 95.75 292 ARG A CA 1
ATOM 2348 C C . ARG A 1 292 ? 11.312 -17.391 -15.414 1 95.75 292 ARG A C 1
ATOM 2350 O O . ARG A 1 292 ? 11.328 -16.609 -16.375 1 95.75 292 ARG A O 1
ATOM 2357 N N . LEU A 1 293 ? 11.398 -17.016 -14.148 1 97.69 293 LEU A N 1
ATOM 2358 C CA . LEU A 1 293 ? 11.711 -15.617 -13.859 1 97.69 293 LEU A CA 1
ATOM 2359 C C . LEU A 1 293 ? 13.07 -15.234 -14.438 1 97.69 293 LEU A C 1
ATOM 2361 O O . LEU A 1 293 ? 13.211 -14.18 -15.055 1 97.69 293 LEU A O 1
ATOM 2365 N N . CYS A 1 294 ? 14.031 -16.094 -14.25 1 97.19 294 CYS A N 1
ATOM 2366 C CA . CYS A 1 294 ? 15.367 -15.844 -14.781 1 97.19 294 CYS A CA 1
ATOM 2367 C C . CYS A 1 294 ? 15.336 -15.727 -16.297 1 97.19 294 CYS A C 1
ATOM 2369 O O . CYS A 1 294 ? 16 -14.859 -16.875 1 97.19 294 CYS A O 1
ATOM 2371 N N . GLU A 1 295 ? 14.617 -16.578 -16.906 1 96.69 295 GLU A N 1
ATOM 2372 C CA . GLU A 1 295 ? 14.484 -16.531 -18.359 1 96.69 295 GLU A CA 1
ATOM 2373 C C . GLU A 1 295 ? 13.812 -15.234 -18.797 1 96.69 295 GLU A C 1
ATOM 2375 O O . GLU A 1 295 ? 14.273 -14.578 -19.734 1 96.69 295 GLU A O 1
ATOM 2380 N N . TYR A 1 296 ? 12.727 -14.875 -18.156 1 97 296 TYR A N 1
ATOM 2381 C CA . TYR A 1 296 ? 11.922 -13.719 -18.516 1 97 296 TYR A CA 1
ATOM 2382 C C . TYR A 1 296 ? 12.734 -12.438 -18.406 1 97 296 TYR A C 1
ATOM 2384 O O . TYR A 1 296 ? 12.648 -11.562 -19.266 1 97 296 TYR A O 1
ATOM 2392 N N . PHE A 1 297 ? 13.508 -12.336 -17.359 1 97.31 297 PHE A N 1
ATOM 2393 C CA . PHE A 1 297 ? 14.273 -11.117 -17.109 1 97.31 297 PHE A CA 1
ATOM 2394 C C . PHE A 1 297 ? 15.703 -11.266 -17.609 1 97.31 297 PHE A C 1
ATOM 2396 O O . PHE A 1 297 ? 16.547 -10.406 -17.344 1 97.31 297 PHE A O 1
ATOM 2403 N N . GLU A 1 298 ? 16.062 -12.391 -18.234 1 96.12 298 GLU A N 1
ATOM 2404 C CA . GLU A 1 298 ? 17.359 -12.672 -18.844 1 96.12 298 GLU A CA 1
ATOM 2405 C C . GLU A 1 298 ? 18.469 -12.602 -17.797 1 96.12 298 GLU A C 1
ATOM 2407 O O . GLU A 1 298 ? 19.484 -11.938 -18 1 96.12 298 GLU A O 1
ATOM 2412 N N . ILE A 1 299 ? 18.156 -13.25 -16.688 1 94.12 299 ILE A N 1
ATOM 2413 C CA . ILE A 1 299 ? 19.141 -13.328 -15.594 1 94.12 299 ILE A CA 1
ATOM 2414 C C . ILE A 1 299 ? 19.938 -14.625 -15.711 1 94.12 299 ILE A C 1
ATOM 2416 O O . ILE A 1 299 ? 19.359 -15.703 -15.898 1 94.12 299 ILE A O 1
ATOM 2420 N N . ILE A 1 300 ? 21.219 -14.5 -15.617 1 84.5 300 ILE A N 1
ATOM 2421 C CA . ILE A 1 300 ? 22.094 -15.68 -15.672 1 84.5 300 ILE A CA 1
ATOM 2422 C C . ILE A 1 300 ? 22.375 -16.188 -14.266 1 84.5 300 ILE A C 1
ATOM 2424 O O . ILE A 1 300 ? 22.859 -15.43 -13.414 1 84.5 300 ILE A O 1
ATOM 2428 N N . ILE A 1 301 ? 21.828 -17.375 -13.883 1 73.44 301 ILE A N 1
ATOM 2429 C CA . ILE A 1 301 ? 22.109 -17.938 -12.57 1 73.44 301 ILE A CA 1
ATOM 2430 C C . ILE A 1 301 ? 23.172 -19.031 -12.703 1 73.44 301 ILE A C 1
ATOM 2432 O O . ILE A 1 301 ? 23.25 -19.703 -13.734 1 73.44 301 ILE A O 1
ATOM 2436 N N . MET B 1 1 ? 5.793 19.625 39.188 1 69.62 1 MET B N 1
ATOM 2437 C CA . MET B 1 1 ? 5.328 19.141 37.875 1 69.62 1 MET B CA 1
ATOM 2438 C C . MET B 1 1 ? 5.293 20.281 36.875 1 69.62 1 MET B C 1
ATOM 2440 O O . MET B 1 1 ? 4.723 21.344 37.125 1 69.62 1 MET B O 1
ATOM 2444 N N . ASP B 1 2 ? 6.074 20.188 35.875 1 71.75 2 ASP B N 1
ATOM 2445 C CA . ASP B 1 2 ? 6.086 21.234 34.844 1 71.75 2 ASP B CA 1
ATOM 2446 C C . ASP B 1 2 ? 5.754 20.672 33.469 1 71.75 2 ASP B C 1
ATOM 2448 O O . ASP B 1 2 ? 5.547 19.469 33.312 1 71.75 2 ASP B O 1
ATOM 2452 N N . PHE B 1 3 ? 5.637 21.625 32.5 1 75.94 3 PHE B N 1
ATOM 2453 C CA . PHE B 1 3 ? 5.168 21.266 31.172 1 75.94 3 PHE B CA 1
ATOM 2454 C C . PHE B 1 3 ? 6.137 20.312 30.5 1 75.94 3 PHE B C 1
ATOM 2456 O O . PHE B 1 3 ? 5.715 19.375 29.797 1 75.94 3 PHE B O 1
ATOM 2463 N N . LYS B 1 4 ? 7.352 20.562 30.75 1 81.75 4 LYS B N 1
ATOM 2464 C CA . LYS B 1 4 ? 8.359 19.703 30.141 1 81.75 4 LYS B CA 1
ATOM 2465 C C . LYS B 1 4 ? 8.281 18.281 30.672 1 81.75 4 LYS B C 1
ATOM 2467 O O . LYS B 1 4 ? 8.422 17.312 29.922 1 81.75 4 LYS B O 1
ATOM 2472 N N . GLN B 1 5 ? 8.047 18.203 31.938 1 84.12 5 GLN B N 1
ATOM 2473 C CA . GLN B 1 5 ? 7.883 16.891 32.531 1 84.12 5 GLN B CA 1
ATOM 2474 C C . GLN B 1 5 ? 6.684 16.156 31.938 1 84.12 5 GLN B C 1
ATOM 2476 O O . GLN B 1 5 ? 6.758 14.961 31.656 1 84.12 5 GLN B O 1
ATOM 2481 N N . LEU B 1 6 ? 5.617 16.875 31.797 1 82.88 6 LEU B N 1
ATOM 2482 C CA . LEU B 1 6 ? 4.418 16.281 31.219 1 82.88 6 LEU B CA 1
ATOM 2483 C C . LEU B 1 6 ? 4.66 15.852 29.781 1 82.88 6 LEU B C 1
ATOM 2485 O O . LEU B 1 6 ? 4.207 14.789 29.359 1 82.88 6 LEU B O 1
ATOM 2489 N N . GLU B 1 7 ? 5.348 16.641 29.031 1 85.88 7 GLU B N 1
ATOM 2490 C CA . GLU B 1 7 ? 5.695 16.312 27.656 1 85.88 7 GLU B CA 1
ATOM 2491 C C . GLU B 1 7 ? 6.516 15.023 27.578 1 85.88 7 GLU B C 1
ATOM 2493 O O . GLU B 1 7 ? 6.262 14.172 26.734 1 85.88 7 GLU B O 1
ATOM 2498 N N . VAL B 1 8 ? 7.484 14.992 28.469 1 88.75 8 VAL B N 1
ATOM 2499 C CA . VAL B 1 8 ? 8.367 13.836 28.516 1 88.75 8 VAL B CA 1
ATOM 2500 C C . VAL B 1 8 ? 7.574 12.586 28.875 1 88.75 8 VAL B C 1
ATOM 2502 O O . VAL B 1 8 ? 7.727 11.539 28.234 1 88.75 8 VAL B O 1
ATOM 2505 N N . PHE B 1 9 ? 6.723 12.711 29.844 1 90.38 9 PHE B N 1
ATOM 2506 C CA . PHE B 1 9 ? 5.891 11.602 30.312 1 90.38 9 PHE B CA 1
ATOM 2507 C C . PHE B 1 9 ? 5.008 11.078 29.188 1 90.38 9 PHE B C 1
ATOM 2509 O O . PHE B 1 9 ? 4.941 9.867 28.953 1 90.38 9 PHE B O 1
ATOM 2516 N N . VAL B 1 10 ? 4.383 12.008 28.484 1 86.5 10 VAL B N 1
ATOM 2517 C CA . VAL B 1 10 ? 3.48 11.633 27.391 1 86.5 10 VAL B CA 1
ATOM 2518 C C . VAL B 1 10 ? 4.27 10.945 26.281 1 86.5 10 VAL B C 1
ATOM 2520 O O . VAL B 1 10 ? 3.812 9.953 25.719 1 86.5 10 VAL B O 1
ATOM 2523 N N . ALA B 1 11 ? 5.406 11.422 25.938 1 87.56 11 ALA B N 1
ATOM 2524 C CA . ALA B 1 11 ? 6.246 10.836 24.906 1 87.56 11 ALA B CA 1
ATOM 2525 C C . ALA B 1 11 ? 6.668 9.414 25.266 1 87.56 11 ALA B C 1
ATOM 2527 O O . ALA B 1 11 ? 6.641 8.516 24.422 1 87.56 11 ALA B O 1
ATOM 2528 N N . VAL B 1 12 ? 7.059 9.281 26.531 1 89.5 12 VAL B N 1
ATOM 2529 C CA . VAL B 1 12 ? 7.477 7.961 27 1 89.5 12 VAL B CA 1
ATOM 2530 C C . VAL B 1 12 ? 6.301 6.988 26.922 1 89.5 12 VAL B C 1
ATOM 2532 O O . VAL B 1 12 ? 6.461 5.84 26.5 1 89.5 12 VAL B O 1
ATOM 2535 N N . ALA B 1 13 ? 5.195 7.469 27.297 1 86.38 13 ALA B N 1
ATOM 2536 C CA . ALA B 1 13 ? 3.992 6.641 27.266 1 86.38 13 ALA B CA 1
ATOM 2537 C C . ALA B 1 13 ? 3.631 6.254 25.828 1 86.38 13 ALA B C 1
ATOM 2539 O O . ALA B 1 13 ? 3.309 5.098 25.562 1 86.38 13 ALA B O 1
ATOM 2540 N N . LYS B 1 14 ? 3.66 7.23 25.047 1 82 14 LYS B N 1
ATOM 2541 C CA . LYS B 1 14 ? 3.297 7.07 23.641 1 82 14 LYS B CA 1
ATOM 2542 C C . LYS B 1 14 ? 4.207 6.062 22.953 1 82 14 LYS B C 1
ATOM 2544 O O . LYS B 1 14 ? 3.732 5.195 22.203 1 82 14 LYS B O 1
ATOM 2549 N N . HIS B 1 15 ? 5.465 6.129 23.172 1 81.75 15 HIS B N 1
ATOM 2550 C CA . HIS B 1 15 ? 6.445 5.324 22.453 1 81.75 15 HIS B CA 1
ATOM 2551 C C . HIS B 1 15 ? 6.785 4.051 23.234 1 81.75 15 HIS B C 1
ATOM 2553 O O . HIS B 1 15 ? 7.465 3.164 22.703 1 81.75 15 HIS B O 1
ATOM 2559 N N . GLN B 1 16 ? 6.324 3.959 24.406 1 84.88 16 GLN B N 1
ATOM 2560 C CA . GLN B 1 16 ? 6.656 2.875 25.328 1 84.88 16 GLN B CA 1
ATOM 2561 C C . GLN B 1 16 ? 8.156 2.611 25.344 1 84.88 16 GLN B C 1
ATOM 2563 O O . GLN B 1 16 ? 8.594 1.457 25.328 1 84.88 16 GLN B O 1
ATOM 2568 N N . SER B 1 17 ? 8.82 3.686 25.266 1 88.12 17 SER B N 1
ATOM 2569 C CA . SER B 1 17 ? 10.281 3.637 25.234 1 88.12 17 SER B CA 1
ATOM 2570 C C . SER B 1 17 ? 10.891 4.961 25.672 1 88.12 17 SER B C 1
ATOM 2572 O O . SER B 1 17 ? 10.508 6.023 25.188 1 88.12 17 SER B O 1
ATOM 2574 N N . PHE B 1 18 ? 11.93 4.848 26.578 1 89.12 18 PHE B N 1
ATOM 2575 C CA . PHE B 1 18 ? 12.617 6.039 27.047 1 89.12 18 PHE B CA 1
ATOM 2576 C C . PHE B 1 18 ? 13.531 6.594 25.969 1 89.12 18 PHE B C 1
ATOM 2578 O O . PHE B 1 18 ? 13.602 7.809 25.766 1 89.12 18 PHE B O 1
ATOM 2585 N N . SER B 1 19 ? 14.055 5.656 25.172 1 88.12 19 SER B N 1
ATOM 2586 C CA . SER B 1 19 ? 14.992 6.078 24.141 1 88.12 19 SER B CA 1
ATOM 2587 C C . SER B 1 19 ? 14.266 6.711 22.953 1 88.12 19 SER B C 1
ATOM 2589 O O . SER B 1 19 ? 14.719 7.723 22.422 1 88.12 19 SER B O 1
ATOM 2591 N N . LYS B 1 20 ? 13.148 6.191 22.672 1 85.62 20 LYS B N 1
ATOM 2592 C CA . LYS B 1 20 ? 12.383 6.754 21.578 1 85.62 20 LYS B CA 1
ATOM 2593 C C . LYS B 1 20 ? 11.797 8.117 21.953 1 85.62 20 LYS B C 1
ATOM 2595 O O . LYS B 1 20 ? 11.773 9.031 21.125 1 85.62 20 LYS B O 1
ATOM 2600 N N . ALA B 1 21 ? 11.414 8.203 23.141 1 87.75 21 ALA B N 1
ATOM 2601 C CA . ALA B 1 21 ? 10.914 9.477 23.656 1 87.75 21 ALA B CA 1
ATOM 2602 C C . ALA B 1 21 ? 12.008 10.539 23.641 1 87.75 21 ALA B C 1
ATOM 2604 O O . ALA B 1 21 ? 11.758 11.688 23.266 1 87.75 21 ALA B O 1
ATOM 2605 N N . ALA B 1 22 ? 13.195 10.164 23.984 1 88 22 ALA B N 1
ATOM 2606 C CA . ALA B 1 22 ? 14.328 11.086 24 1 88 22 ALA B CA 1
ATOM 2607 C C . ALA B 1 22 ? 14.625 11.609 22.609 1 88 22 ALA B C 1
ATOM 2609 O O . ALA B 1 22 ? 14.82 12.812 22.406 1 88 22 ALA B O 1
ATOM 2610 N N . ARG B 1 23 ? 14.523 10.719 21.688 1 80.25 23 ARG B N 1
ATOM 2611 C CA . ARG B 1 23 ? 14.766 11.094 20.297 1 80.25 23 ARG B CA 1
ATOM 2612 C C . ARG B 1 23 ? 13.703 12.062 19.797 1 80.25 23 ARG B C 1
ATOM 2614 O O . ARG B 1 23 ? 14.016 13.055 19.156 1 80.25 23 ARG B O 1
ATOM 2621 N N . GLU B 1 24 ? 12.508 11.805 20.25 1 77.81 24 GLU B N 1
ATOM 2622 C CA . GLU B 1 24 ? 11.398 12.641 19.812 1 77.81 24 GLU B CA 1
ATOM 2623 C C . GLU B 1 24 ? 11.516 14.047 20.391 1 77.81 24 GLU B C 1
ATOM 2625 O O . GLU B 1 24 ? 11.203 15.031 19.703 1 77.81 24 GLU B O 1
ATOM 2630 N N . LEU B 1 25 ? 12.031 14.117 21.578 1 81.94 25 LEU B N 1
ATOM 2631 C CA . LEU B 1 25 ? 12.008 15.383 22.297 1 81.94 25 LEU B CA 1
ATOM 2632 C C . LEU B 1 25 ? 13.367 16.078 22.234 1 81.94 25 LEU B C 1
ATOM 2634 O O . LEU B 1 25 ? 13.57 17.109 22.859 1 81.94 25 LEU B O 1
ATOM 2638 N N . PHE B 1 26 ? 14.234 15.398 21.438 1 80.62 26 PHE B N 1
ATOM 2639 C CA . PHE B 1 26 ? 15.586 15.922 21.297 1 80.62 26 PHE B CA 1
ATOM 2640 C C . PHE B 1 26 ? 16.25 16.078 22.656 1 80.62 26 PHE B C 1
ATOM 2642 O O . PHE B 1 26 ? 16.828 17.125 22.953 1 80.62 26 PHE B O 1
ATOM 2649 N N . LEU B 1 27 ? 16.078 15.023 23.453 1 84.44 27 LEU B N 1
ATOM 2650 C CA . LEU B 1 27 ? 16.688 14.914 24.781 1 84.44 27 LEU B CA 1
ATOM 2651 C C . LEU B 1 27 ? 17.547 13.656 24.875 1 84.44 27 LEU B C 1
ATOM 2653 O O . LEU B 1 27 ? 17.516 12.812 23.984 1 84.44 27 LEU B O 1
ATOM 2657 N N . THR B 1 28 ? 18.422 13.602 25.781 1 85.94 28 THR B N 1
ATOM 2658 C CA . THR B 1 28 ? 19.125 12.359 26.078 1 85.94 28 THR B CA 1
ATOM 2659 C C . THR B 1 28 ? 18.266 11.43 26.922 1 85.94 28 THR B C 1
ATOM 2661 O O . THR B 1 28 ? 17.391 11.883 27.656 1 85.94 28 THR B O 1
ATOM 2664 N N . GLN B 1 29 ? 18.469 10.164 26.703 1 89.38 29 GLN B N 1
ATOM 2665 C CA . GLN B 1 29 ? 17.688 9.18 27.469 1 89.38 29 GLN B CA 1
ATOM 2666 C C . GLN B 1 29 ? 17.844 9.406 28.969 1 89.38 29 GLN B C 1
ATOM 2668 O O . GLN B 1 29 ? 16.859 9.328 29.703 1 89.38 29 GLN B O 1
ATOM 2673 N N . PRO B 1 30 ? 19.078 9.781 29.469 1 90.5 30 PRO B N 1
ATOM 2674 C CA . PRO B 1 30 ? 19.172 10.055 30.906 1 90.5 30 PRO B CA 1
ATOM 2675 C C . PRO B 1 30 ? 18.312 11.242 31.344 1 90.5 30 PRO B C 1
ATOM 2677 O O . PRO B 1 30 ? 17.734 11.227 32.438 1 90.5 30 PRO B O 1
ATOM 2680 N N . THR B 1 31 ? 18.234 12.211 30.516 1 87.56 31 THR B N 1
ATOM 2681 C CA . THR B 1 31 ? 17.422 13.375 30.812 1 87.56 31 THR B CA 1
ATOM 2682 C C . THR B 1 31 ? 15.945 12.992 30.891 1 87.56 31 THR B C 1
ATOM 2684 O O . THR B 1 31 ? 15.234 13.414 31.797 1 87.56 31 THR B O 1
ATOM 2687 N N . VAL B 1 32 ? 15.539 12.188 29.922 1 93.5 32 VAL B N 1
ATOM 2688 C CA . VAL B 1 32 ? 14.164 11.695 29.906 1 93.5 32 VAL B CA 1
ATOM 2689 C C . VAL B 1 32 ? 13.891 10.898 31.188 1 93.5 32 VAL B C 1
ATOM 2691 O O . VAL B 1 32 ? 12.867 11.086 31.844 1 93.5 32 VAL B O 1
ATOM 2694 N N . SER B 1 33 ? 14.805 10.047 31.547 1 93 33 SER B N 1
ATOM 2695 C CA . SER B 1 33 ? 14.672 9.227 32.75 1 93 33 SER B CA 1
ATOM 2696 C C . SER B 1 33 ? 14.57 10.094 34 1 93 33 SER B C 1
ATOM 2698 O O . SER B 1 33 ? 13.75 9.82 34.875 1 93 33 SER B O 1
ATOM 2700 N N . ALA B 1 34 ? 15.375 11.148 34 1 90.94 34 ALA B N 1
ATOM 2701 C CA . ALA B 1 34 ? 15.383 12.055 35.125 1 90.94 34 ALA B CA 1
ATOM 2702 C C . ALA B 1 34 ? 14.047 12.781 35.281 1 90.94 34 ALA B C 1
ATOM 2704 O O . ALA B 1 34 ? 13.531 12.961 36.375 1 90.94 34 ALA B O 1
ATOM 2705 N N . HIS B 1 35 ? 13.562 13.258 34.156 1 90.94 35 HIS B N 1
ATOM 2706 C CA . HIS B 1 35 ? 12.273 13.938 34.156 1 90.94 35 HIS B CA 1
ATOM 2707 C C . HIS B 1 35 ? 11.172 13.031 34.719 1 90.94 35 HIS B C 1
ATOM 2709 O O . HIS B 1 35 ? 10.336 13.477 35.5 1 90.94 35 HIS B O 1
ATOM 2715 N N . ILE B 1 36 ? 11.188 11.75 34.344 1 93 36 ILE B N 1
ATOM 2716 C CA . ILE B 1 36 ? 10.172 10.805 34.781 1 93 36 ILE B CA 1
ATOM 2717 C C . ILE B 1 36 ? 10.328 10.531 36.25 1 93 36 ILE B C 1
ATOM 2719 O O . ILE B 1 36 ? 9.352 10.516 37 1 93 36 ILE B O 1
ATOM 2723 N N . GLN B 1 37 ? 11.531 10.328 36.656 1 91.62 37 GLN B N 1
ATOM 2724 C CA . GLN B 1 37 ? 11.812 10.062 38.062 1 91.62 37 GLN B CA 1
ATOM 2725 C C . GLN B 1 37 ? 11.383 11.234 38.938 1 91.62 37 GLN B C 1
ATOM 2727 O O . GLN B 1 37 ? 10.789 11.039 40 1 91.62 37 GLN B O 1
ATOM 2732 N N . ASN B 1 38 ? 11.742 12.391 38.469 1 88.19 38 ASN B N 1
ATOM 2733 C CA . ASN B 1 38 ? 11.367 13.594 39.219 1 88.19 38 ASN B CA 1
ATOM 2734 C C . ASN B 1 38 ? 9.852 13.75 39.281 1 88.19 38 ASN B C 1
ATOM 2736 O O . ASN B 1 38 ? 9.312 14.141 40.344 1 88.19 38 ASN B O 1
ATOM 2740 N N . LEU B 1 39 ? 9.234 13.523 38.156 1 88.56 39 LEU B N 1
ATOM 2741 C CA . LEU B 1 39 ? 7.777 13.609 38.125 1 88.56 39 LEU B CA 1
ATOM 2742 C C . LEU B 1 39 ? 7.137 12.609 39.062 1 88.56 39 LEU B C 1
ATOM 2744 O O . LEU B 1 39 ? 6.207 12.945 39.812 1 88.56 39 LEU B O 1
ATOM 2748 N N . GLU B 1 40 ? 7.68 11.391 39.094 1 91.06 40 GLU B N 1
ATOM 2749 C CA . GLU B 1 40 ? 7.176 10.352 40 1 91.06 40 GLU B CA 1
ATOM 2750 C C . GLU B 1 40 ? 7.426 10.719 41.438 1 91.06 40 GLU B C 1
ATOM 2752 O O . GLU B 1 40 ? 6.57 10.484 42.312 1 91.06 40 GLU B O 1
ATOM 2757 N N . ARG B 1 41 ? 8.523 11.258 41.719 1 85.5 41 ARG B N 1
ATOM 2758 C CA . ARG B 1 41 ? 8.8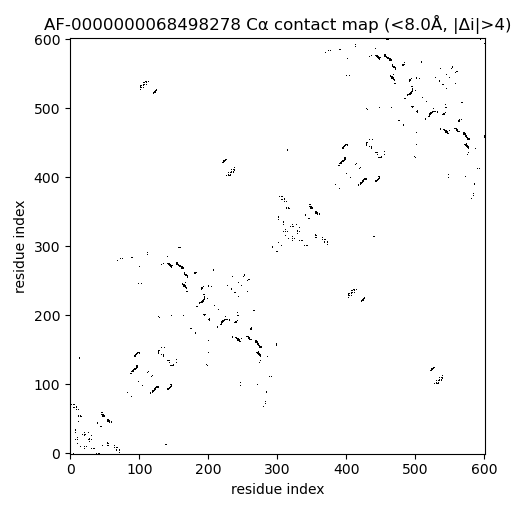67 11.703 43.062 1 85.5 41 ARG B CA 1
ATOM 2759 C C . ARG B 1 41 ? 7.93 12.82 43.531 1 85.5 41 ARG B C 1
ATOM 2761 O O . ARG B 1 41 ? 7.434 12.789 44.656 1 85.5 41 ARG B O 1
ATOM 2768 N N . GLU B 1 42 ? 7.754 13.742 42.688 1 82 42 GLU B N 1
ATOM 2769 C CA . GLU B 1 42 ? 6.898 14.875 43 1 82 42 GLU B CA 1
ATOM 2770 C C . GLU B 1 42 ? 5.461 14.43 43.25 1 82 42 GLU B C 1
ATOM 2772 O O . GLU B 1 42 ? 4.785 14.961 44.125 1 82 42 GLU B O 1
ATOM 2777 N N . LEU B 1 43 ? 5.066 13.453 42.469 1 84.38 43 LEU B N 1
ATOM 2778 C CA . LEU B 1 43 ? 3.695 12.961 42.594 1 84.38 43 LEU B CA 1
ATOM 2779 C C . LEU B 1 43 ? 3.605 11.828 43.594 1 84.38 43 LEU B C 1
ATOM 2781 O O . LEU B 1 43 ? 2.51 11.359 43.906 1 84.38 43 LEU B O 1
ATOM 2785 N N . GLU B 1 44 ? 4.664 11.453 44.094 1 85 44 GLU B N 1
ATOM 2786 C CA . GLU B 1 44 ? 4.781 10.398 45.094 1 85 44 GLU B CA 1
ATOM 2787 C C . GLU B 1 44 ? 4.086 9.125 44.656 1 85 44 GLU B C 1
ATOM 2789 O O . GLU B 1 44 ? 3.35 8.5 45.406 1 85 44 GLU B O 1
ATOM 2794 N N . THR B 1 45 ? 4.234 8.812 43.406 1 85.62 45 THR B N 1
ATOM 2795 C CA . THR B 1 45 ? 3.678 7.59 42.844 1 85.62 45 THR B CA 1
ATOM 2796 C C . THR B 1 45 ? 4.496 7.133 41.656 1 85.62 45 THR B C 1
ATOM 2798 O O . THR B 1 45 ? 5.207 7.93 41.031 1 85.62 45 THR B O 1
ATOM 2801 N N . VAL B 1 46 ? 4.434 5.863 41.375 1 90.06 46 VAL B N 1
ATOM 2802 C CA . VAL B 1 46 ? 5.062 5.309 40.188 1 90.06 46 VAL B CA 1
ATOM 2803 C C . VAL B 1 46 ? 4.109 5.414 39 1 90.06 46 VAL B C 1
ATOM 2805 O O . VAL B 1 46 ? 2.936 5.051 39.094 1 90.06 46 VAL B O 1
ATOM 2808 N N . LEU B 1 47 ? 4.645 6.051 37.969 1 90.94 47 LEU B N 1
ATOM 2809 C CA . LEU B 1 47 ? 3.795 6.293 36.812 1 90.94 47 LEU B CA 1
ATOM 2810 C C . LEU B 1 47 ? 4.059 5.262 35.719 1 90.94 47 LEU B C 1
ATOM 2812 O O . LEU B 1 47 ? 3.178 4.973 34.906 1 90.94 47 LEU B O 1
ATOM 2816 N N . ILE B 1 48 ? 5.266 4.754 35.688 1 91.75 48 ILE B N 1
ATOM 2817 C CA . ILE B 1 48 ? 5.695 3.887 34.594 1 91.75 48 ILE B CA 1
ATOM 2818 C C . ILE B 1 48 ? 6.223 2.57 35.156 1 91.75 48 ILE B C 1
ATOM 2820 O O . ILE B 1 48 ? 7.039 2.566 36.062 1 91.75 48 ILE B O 1
ATOM 2824 N N . ASN B 1 49 ? 5.605 1.435 34.719 1 87.62 49 ASN B N 1
ATOM 2825 C CA . ASN B 1 49 ? 6.129 0.108 35 1 87.62 49 ASN B CA 1
ATOM 2826 C C . ASN B 1 49 ? 7.312 -0.247 34.125 1 87.62 49 ASN B C 1
ATOM 2828 O O . ASN B 1 49 ? 7.191 -0.243 32.906 1 87.62 49 ASN B O 1
ATOM 2832 N N . ARG B 1 50 ? 8.422 -0.481 34.75 1 78.31 50 ARG B N 1
ATOM 2833 C CA . ARG B 1 50 ? 9.641 -0.773 34.031 1 78.31 50 ARG B CA 1
ATOM 2834 C C . ARG B 1 50 ? 10.047 -2.232 34.188 1 78.31 50 ARG B C 1
ATOM 2836 O O . ARG B 1 50 ? 11.125 -2.637 33.75 1 78.31 50 ARG B O 1
ATOM 2843 N N . SER B 1 51 ? 9.375 -3.08 34.781 1 64.62 51 SER B N 1
ATOM 2844 C CA . SER B 1 51 ? 9.805 -4.402 35.25 1 64.62 51 SER B CA 1
ATOM 2845 C C . SER B 1 51 ? 9.984 -5.355 34.062 1 64.62 51 SER B C 1
ATOM 2847 O O . SER B 1 51 ? 10.883 -6.203 34.062 1 64.62 51 SER B O 1
ATOM 2849 N N . ASN B 1 52 ? 9.102 -5.68 33.125 1 56.28 52 ASN B N 1
ATOM 2850 C CA . ASN B 1 52 ? 9.055 -6.84 32.25 1 56.28 52 ASN B CA 1
ATOM 2851 C C . ASN B 1 52 ? 9.453 -6.477 30.812 1 56.28 52 ASN B C 1
ATOM 2853 O O . ASN B 1 52 ? 8.914 -7.023 29.859 1 56.28 52 ASN B O 1
ATOM 2857 N N . LYS B 1 53 ? 10.492 -5.816 30.484 1 64.5 53 LYS B N 1
ATOM 2858 C CA . LYS B 1 53 ? 11.047 -5.539 29.156 1 64.5 53 LYS B CA 1
ATOM 2859 C C . LYS B 1 53 ? 10.109 -4.656 28.344 1 64.5 53 LYS B C 1
ATOM 2861 O O . LYS B 1 53 ? 10.516 -4.102 27.312 1 64.5 53 LYS B O 1
ATOM 2866 N N . VAL B 1 54 ? 8.859 -4.59 28.875 1 75.25 54 VAL B N 1
ATOM 2867 C CA . VAL B 1 54 ? 7.941 -3.699 28.172 1 75.25 54 VAL B CA 1
ATOM 2868 C C . VAL B 1 54 ? 7.539 -2.541 29.078 1 75.25 54 VAL B C 1
ATOM 2870 O O . VAL B 1 54 ? 7.164 -2.752 30.234 1 75.25 54 VAL B O 1
ATOM 2873 N N . ILE B 1 55 ? 7.746 -1.313 28.672 1 82.81 55 ILE B N 1
ATOM 2874 C CA . ILE B 1 55 ? 7.352 -0.102 29.375 1 82.81 55 ILE B CA 1
ATOM 2875 C C . ILE B 1 55 ? 5.844 0.098 29.266 1 82.81 55 ILE B C 1
ATOM 2877 O O . ILE B 1 55 ? 5.297 0.144 28.156 1 82.81 55 ILE B O 1
ATOM 2881 N N . THR B 1 56 ? 5.168 -0.035 30.5 1 86.75 56 THR B N 1
ATOM 2882 C CA . THR B 1 56 ? 3.73 0.222 30.547 1 86.75 56 THR B CA 1
ATOM 2883 C C . THR B 1 56 ? 3.404 1.262 31.609 1 86.75 56 THR B C 1
ATOM 2885 O O . THR B 1 56 ? 4.238 1.567 32.469 1 86.75 56 THR B O 1
ATOM 2888 N N . LEU B 1 57 ? 2.215 1.879 31.484 1 86.88 57 LEU B N 1
ATOM 2889 C CA . LEU B 1 57 ? 1.76 2.838 32.5 1 86.88 57 LEU B CA 1
ATOM 2890 C C . LEU B 1 57 ? 1.145 2.121 33.688 1 86.88 57 LEU B C 1
ATOM 2892 O O . LEU B 1 57 ? 0.468 1.104 33.531 1 86.88 57 LEU B O 1
ATOM 2896 N N . THR B 1 58 ? 1.368 2.59 34.938 1 86.25 58 THR B N 1
ATOM 2897 C CA . THR B 1 58 ? 0.59 2.213 36.094 1 86.25 58 THR B CA 1
ATOM 2898 C C . THR B 1 58 ? -0.807 2.824 36.031 1 86.25 58 THR B C 1
ATOM 2900 O O . THR B 1 58 ? -1.113 3.604 35.125 1 86.25 58 THR B O 1
ATOM 2903 N N . LYS B 1 59 ? -1.663 2.412 36.969 1 82.94 59 LYS B N 1
ATOM 2904 C CA . LYS B 1 59 ? -2.98 3.035 37.062 1 82.94 59 LYS B CA 1
ATOM 2905 C C . LYS B 1 59 ? -2.861 4.547 37.25 1 82.94 59 LYS B C 1
ATOM 2907 O O . LYS B 1 59 ? -3.588 5.316 36.625 1 82.94 59 LYS B O 1
ATOM 2912 N N . SER B 1 60 ? -1.991 4.93 38.094 1 83.44 60 SER B N 1
ATOM 2913 C CA . SER B 1 60 ? -1.714 6.348 38.281 1 83.44 60 SER B CA 1
ATOM 2914 C C . SER B 1 60 ? -1.153 6.984 37.031 1 83.44 60 SER B C 1
ATOM 2916 O O . SER B 1 60 ? -1.473 8.133 36.719 1 83.44 60 SER B O 1
ATOM 2918 N N . GLY B 1 61 ? -0.311 6.254 36.312 1 87.94 61 GLY B N 1
ATOM 2919 C CA . GLY B 1 61 ? 0.227 6.719 35.062 1 87.94 61 GLY B CA 1
ATOM 2920 C C . GLY B 1 61 ? -0.842 6.965 34 1 87.94 61 GLY B C 1
ATOM 2921 O O . GLY B 1 61 ? -0.788 7.961 33.281 1 87.94 61 GLY B O 1
ATOM 2922 N N . GLU B 1 62 ? -1.832 6.125 34.031 1 84.44 62 GLU B N 1
ATOM 2923 C CA . GLU B 1 62 ? -2.945 6.266 33.094 1 84.44 62 GLU B CA 1
ATO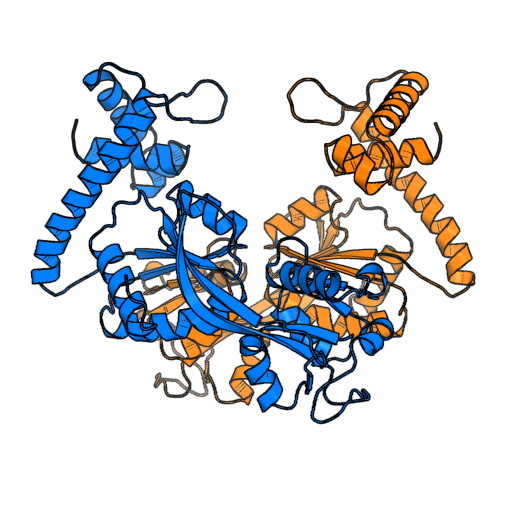M 2924 C C . GLU B 1 62 ? -3.756 7.523 33.406 1 84.44 62 GLU B C 1
ATOM 2926 O O . GLU B 1 62 ? -4.137 8.25 32.469 1 84.44 62 GLU B O 1
ATOM 2931 N N . ILE B 1 63 ? -3.955 7.746 34.656 1 79.38 63 ILE B N 1
ATOM 2932 C CA . ILE B 1 63 ? -4.707 8.922 35.094 1 79.38 63 ILE B CA 1
ATOM 2933 C C . ILE B 1 63 ? -3.953 10.188 34.688 1 79.38 63 ILE B C 1
ATOM 2935 O O . ILE B 1 63 ? -4.527 11.102 34.094 1 79.38 63 ILE B O 1
ATOM 2939 N N . LEU B 1 64 ? -2.717 10.195 34.969 1 82.12 64 LEU B N 1
ATOM 2940 C CA . LEU B 1 64 ? -1.933 11.383 34.656 1 82.12 64 LEU B CA 1
ATOM 2941 C C . LEU B 1 64 ? -1.861 11.586 33.156 1 82.12 64 LEU B C 1
ATOM 2943 O O . LEU B 1 64 ? -1.878 12.719 32.656 1 82.12 64 LEU B O 1
ATOM 2947 N N . TYR B 1 65 ? -1.771 10.477 32.438 1 85.44 65 TYR B N 1
ATOM 2948 C CA . TYR B 1 65 ? -1.672 10.562 31 1 85.44 65 TYR B CA 1
ATOM 2949 C C . TYR B 1 65 ? -2.865 11.312 30.406 1 85.44 65 TYR B C 1
ATOM 2951 O O . TYR B 1 65 ? -2.697 12.211 29.594 1 85.44 65 TYR B O 1
ATOM 2959 N N . GLU B 1 66 ? -4.023 11.047 30.906 1 74.94 66 GLU B N 1
ATOM 2960 C CA . GLU B 1 66 ? -5.234 11.703 30.422 1 74.94 66 GLU B CA 1
ATOM 2961 C C . GLU B 1 66 ? -5.215 13.195 30.734 1 74.94 66 GLU B C 1
ATOM 2963 O O . GLU B 1 66 ? -5.516 14.023 29.875 1 74.94 66 GLU B O 1
ATOM 2968 N N . HIS B 1 67 ? -4.816 13.469 31.922 1 74.31 67 HIS B N 1
ATOM 2969 C CA . HIS B 1 67 ? -4.762 14.867 32.344 1 74.31 67 HIS B CA 1
ATOM 2970 C C . HIS B 1 67 ? -3.652 15.617 31.625 1 74.31 67 HIS B C 1
ATOM 2972 O O . HIS B 1 67 ? -3.83 16.781 31.234 1 74.31 67 HIS B O 1
ATOM 2978 N N . ALA B 1 68 ? -2.537 14.898 31.484 1 79.38 68 ALA B N 1
ATOM 2979 C CA . ALA B 1 68 ? -1.389 15.523 30.844 1 79.38 68 ALA B CA 1
ATOM 2980 C C . ALA B 1 68 ? -1.718 15.914 29.406 1 79.38 68 ALA B C 1
ATOM 2982 O O . ALA B 1 68 ? -1.386 17.016 28.953 1 79.38 68 ALA B O 1
ATOM 2983 N N . ILE B 1 69 ? -2.406 15.047 28.75 1 76.44 69 ILE B N 1
ATOM 2984 C CA . ILE B 1 69 ? -2.807 15.32 27.375 1 76.44 69 ILE B CA 1
ATOM 2985 C C . ILE B 1 69 ? -3.715 16.547 27.328 1 76.44 69 ILE B C 1
ATOM 2987 O O . ILE B 1 69 ? -3.521 17.438 26.5 1 76.44 69 ILE B O 1
ATOM 2991 N N . TYR B 1 70 ? -4.633 16.594 28.234 1 69.81 70 TYR B N 1
ATOM 2992 C CA . TYR B 1 70 ? -5.562 17.719 28.312 1 69.81 70 TYR B CA 1
ATOM 2993 C C . TYR B 1 70 ? -4.82 19.031 28.562 1 69.81 70 TYR B C 1
ATOM 2995 O O . TYR B 1 70 ? -5.066 20.031 27.891 1 69.81 70 TYR B O 1
ATOM 3003 N N . ILE B 1 71 ? -3.936 19.016 29.484 1 68.06 71 ILE B N 1
ATOM 3004 C CA . ILE B 1 71 ? -3.18 20.203 29.875 1 68.06 71 ILE B CA 1
ATOM 3005 C C . ILE B 1 71 ? -2.307 20.656 28.703 1 68.06 71 ILE B C 1
ATOM 3007 O O . ILE B 1 71 ? -2.326 21.828 28.328 1 68.06 71 ILE B O 1
ATOM 3011 N N . LEU B 1 72 ? -1.601 19.75 28.141 1 75.56 72 LEU B N 1
ATOM 3012 C CA . LEU B 1 72 ? -0.69 20.094 27.062 1 75.56 72 LEU B CA 1
ATOM 3013 C C . LEU B 1 72 ? -1.461 20.609 25.844 1 75.56 72 LEU B C 1
ATOM 3015 O O . LEU B 1 72 ? -1.029 21.562 25.188 1 75.56 72 LEU B O 1
ATOM 3019 N N . ASN B 1 73 ? -2.588 20.047 25.641 1 71 73 ASN B N 1
ATOM 3020 C CA . ASN B 1 73 ? -3.436 20.5 24.547 1 71 73 ASN B CA 1
ATOM 3021 C C . ASN B 1 73 ? -3.973 21.906 24.797 1 71 73 ASN B C 1
ATOM 3023 O O . ASN B 1 73 ? -4.094 22.703 23.859 1 71 73 ASN B O 1
ATOM 3027 N N . ASN B 1 74 ? -4.273 22.156 26.031 1 63.97 74 ASN B N 1
ATOM 3028 C CA . ASN B 1 74 ? -4.738 23.5 26.375 1 63.97 74 ASN B CA 1
ATOM 3029 C C . ASN B 1 74 ? -3.627 24.531 26.234 1 63.97 74 ASN B C 1
ATOM 3031 O O . ASN B 1 74 ? -3.877 25.656 25.812 1 63.97 74 ASN B O 1
ATOM 3035 N N . CYS B 1 75 ? -2.48 24.094 26.641 1 61.03 75 CYS B N 1
ATOM 3036 C CA . CYS B 1 75 ? -1.336 24.969 26.422 1 61.03 75 CYS B CA 1
ATOM 3037 C C . CYS B 1 75 ? -1.12 25.219 24.938 1 61.03 75 CYS B C 1
ATOM 3039 O O . CYS B 1 75 ? -0.904 26.359 24.516 1 61.03 75 CYS B O 1
ATOM 3041 N N . LYS B 1 76 ? -1.187 24.172 24.188 1 64.12 76 LYS B N 1
ATOM 3042 C CA . LYS B 1 76 ? -1.066 24.297 22.734 1 64.12 76 LYS B CA 1
ATOM 3043 C C . LYS B 1 76 ? -2.17 25.188 22.172 1 64.12 76 LYS B C 1
ATOM 3045 O O . LYS B 1 76 ? -1.927 25.984 21.266 1 64.12 76 LYS B O 1
ATOM 3050 N N . ARG B 1 77 ? -3.324 25.062 22.75 1 64.38 77 ARG B N 1
ATOM 3051 C CA . ARG B 1 77 ? -4.449 25.891 22.328 1 64.38 77 ARG B CA 1
ATOM 3052 C C . ARG B 1 77 ? -4.188 27.359 22.609 1 64.38 77 ARG B C 1
ATOM 3054 O O . ARG B 1 77 ? -4.5 28.219 21.781 1 64.38 77 ARG B O 1
ATOM 3061 N N . ALA B 1 78 ? -3.678 27.594 23.719 1 55.56 78 ALA B N 1
ATOM 3062 C CA . ALA B 1 78 ? -3.373 28.969 24.078 1 55.56 78 ALA B CA 1
ATOM 3063 C C . ALA B 1 78 ? -2.365 29.578 23.094 1 55.56 78 ALA B C 1
ATOM 3065 O O . ALA B 1 78 ? -2.557 30.688 22.609 1 55.56 78 ALA B O 1
ATOM 3066 N N . ILE B 1 79 ? -1.36 28.766 22.906 1 56.06 79 ILE B N 1
ATOM 3067 C CA . ILE B 1 79 ? -0.328 29.219 21.984 1 56.06 79 ILE B CA 1
ATOM 3068 C C . ILE B 1 79 ? -0.922 29.375 20.578 1 56.06 79 ILE B C 1
ATOM 3070 O O . ILE B 1 79 ? -0.66 30.359 19.891 1 56.06 79 ILE B O 1
ATOM 3074 N N . TYR B 1 80 ? -1.666 28.406 20.219 1 58.56 80 TYR B N 1
ATOM 3075 C CA . TYR B 1 80 ? -2.352 28.438 18.938 1 58.56 80 TYR B CA 1
ATOM 3076 C C . TYR B 1 80 ? -3.24 29.672 18.812 1 58.56 80 TYR B C 1
ATOM 3078 O O . TYR B 1 80 ? -3.197 30.391 17.812 1 58.56 80 TYR B O 1
ATOM 3086 N N . ASP B 1 81 ? -4.039 29.859 19.812 1 56.81 81 ASP B N 1
ATOM 3087 C CA . ASP B 1 81 ? -4.945 31 19.812 1 56.81 81 ASP B CA 1
ATOM 3088 C C . ASP B 1 81 ? -4.176 32.312 19.672 1 56.81 81 ASP B C 1
ATOM 3090 O O . ASP B 1 81 ? -4.613 33.219 18.969 1 56.81 81 ASP B O 1
ATOM 3094 N N . ILE B 1 82 ? -3.111 32.281 20.234 1 52.44 82 ILE B N 1
ATOM 3095 C CA . ILE B 1 82 ? -2.275 33.469 20.156 1 52.44 82 ILE B CA 1
ATOM 3096 C C . ILE B 1 82 ? -1.676 33.594 18.766 1 52.44 82 ILE B C 1
ATOM 3098 O O . ILE B 1 82 ? -1.679 34.656 18.172 1 52.44 82 ILE B O 1
ATOM 3102 N N . LYS B 1 83 ? -1.166 32.375 18.297 1 56.09 83 LYS B N 1
ATOM 3103 C CA . LYS B 1 83 ? -0.531 32.375 16.984 1 56.09 83 LYS B CA 1
ATOM 3104 C C . LYS B 1 83 ? -1.563 32.562 15.867 1 56.09 83 LYS B C 1
ATOM 3106 O O . LYS B 1 83 ? -1.286 33.188 14.852 1 56.09 83 LYS B O 1
ATOM 3111 N N . GLU B 1 84 ? -2.633 31.719 15.984 1 55.91 84 GLU B N 1
ATOM 3112 C CA . GLU B 1 84 ? -3.715 31.922 15.023 1 55.91 84 GLU B CA 1
ATOM 3113 C C . GLU B 1 84 ? -4.059 33.406 14.891 1 55.91 84 GLU B C 1
ATOM 3115 O O . GLU B 1 84 ? -4.34 33.875 13.789 1 55.91 84 GLU B O 1
ATOM 3120 N N . TYR B 1 85 ? -4.133 33.969 15.992 1 49.78 85 TYR B N 1
ATOM 3121 C CA . TYR B 1 85 ? -4.316 35.438 15.914 1 49.78 85 TYR B CA 1
ATOM 3122 C C . TYR B 1 85 ? -3.26 36.062 15.016 1 49.78 85 TYR B C 1
ATOM 3124 O O . TYR B 1 85 ? -3.533 37.031 14.32 1 49.78 85 TYR B O 1
ATOM 3132 N N . SER B 1 86 ? -2.148 35.375 15.062 1 52 86 SER B N 1
ATOM 3133 C CA . SER B 1 86 ? -1.113 35.938 14.203 1 52 86 SER B CA 1
ATOM 3134 C C . SER B 1 86 ? -1.173 35.344 12.797 1 52 86 SER B C 1
ATOM 3136 O O . SER B 1 86 ? -0.371 35.688 11.93 1 52 86 SER B O 1
ATOM 3138 N N . GLY B 1 87 ? -2.18 34.562 12.469 1 56.44 87 GLY B N 1
ATOM 3139 C CA . GLY B 1 87 ? -2.479 34.031 11.148 1 56.44 87 GLY B CA 1
ATOM 3140 C C . GLY B 1 87 ? -1.577 32.875 10.742 1 56.44 87 GLY B C 1
ATOM 3141 O O . GLY B 1 87 ? -1.591 32.469 9.594 1 56.44 87 GLY B O 1
ATOM 3142 N N . LYS B 1 88 ? -0.602 32.469 11.602 1 66.69 88 LYS B N 1
ATOM 3143 C CA . LYS B 1 88 ? 0.353 31.469 11.125 1 66.69 88 LYS B CA 1
ATOM 3144 C C . LYS B 1 88 ? 0.16 30.141 11.844 1 66.69 88 LYS B C 1
ATOM 3146 O O . LYS B 1 88 ? 0.607 29.969 12.977 1 66.69 88 LYS B O 1
ATOM 3151 N N . ILE B 1 89 ? -0.789 29.266 11.32 1 78.38 89 ILE B N 1
ATOM 3152 C CA . ILE B 1 89 ? -0.984 27.938 11.891 1 78.38 89 ILE B CA 1
ATOM 3153 C C . ILE B 1 89 ? 0.041 26.969 11.312 1 78.38 89 ILE B C 1
ATOM 3155 O O . ILE B 1 89 ? 0.221 26.906 10.094 1 78.38 89 ILE B O 1
ATOM 3159 N N . GLU B 1 90 ? 0.826 26.375 12.203 1 85.12 90 GLU B N 1
ATOM 3160 C CA . GLU B 1 90 ? 1.824 25.391 11.812 1 85.12 90 GLU B CA 1
ATOM 3161 C C . GLU B 1 90 ? 1.67 24.109 12.617 1 85.12 90 GLU B C 1
ATOM 3163 O O . GLU B 1 90 ? 0.895 24.047 13.57 1 85.12 90 GLU B O 1
ATOM 3168 N N . GLY B 1 91 ? 2.354 23.031 12.188 1 91.12 91 GLY B N 1
ATOM 3169 C CA . GLY B 1 91 ? 2.324 21.75 12.875 1 91.12 91 GLY B CA 1
ATOM 3170 C C . GLY B 1 91 ? 2.178 20.578 11.93 1 91.12 91 GLY B C 1
ATOM 3171 O O . GLY B 1 91 ? 2.301 20.734 10.711 1 91.12 91 GLY B O 1
ATOM 3172 N N . ILE B 1 92 ? 2.008 19.406 12.586 1 92.62 92 ILE B N 1
ATOM 3173 C CA . ILE B 1 92 ? 1.933 18.188 11.805 1 92.62 92 ILE B CA 1
ATOM 3174 C C . ILE B 1 92 ? 0.62 17.469 12.102 1 92.62 92 ILE B C 1
ATOM 3176 O O . ILE B 1 92 ? 0.207 17.359 13.258 1 92.62 92 ILE B O 1
ATOM 3180 N N . ILE B 1 93 ? -0.053 17.078 11.102 1 95.62 93 ILE B N 1
ATOM 3181 C CA . ILE B 1 93 ? -1.229 16.234 11.227 1 95.62 93 ILE B CA 1
ATOM 3182 C C . ILE B 1 93 ? -0.879 14.805 10.805 1 95.62 93 ILE B C 1
ATOM 3184 O O . ILE B 1 93 ? -0.412 14.578 9.688 1 95.62 93 ILE B O 1
ATOM 3188 N N . ASP B 1 94 ? -1.116 13.836 11.688 1 95.56 94 ASP B N 1
ATOM 3189 C CA . ASP B 1 94 ? -0.9 12.414 11.406 1 95.56 94 ASP B CA 1
ATOM 3190 C C . ASP B 1 94 ? -2.209 11.727 11.039 1 95.56 94 ASP B C 1
ATOM 3192 O O . ASP B 1 94 ? -3.18 11.766 11.797 1 95.56 94 ASP B O 1
ATOM 3196 N N . ILE B 1 95 ? -2.148 11.062 9.93 1 98.38 95 ILE B N 1
ATOM 3197 C CA . ILE B 1 95 ? -3.377 10.461 9.422 1 98.38 95 ILE B CA 1
ATOM 3198 C C . ILE B 1 95 ? -3.113 9.008 9.023 1 98.38 95 ILE B C 1
ATOM 3200 O O . ILE B 1 95 ? -2.135 8.711 8.336 1 98.38 95 ILE B O 1
ATOM 3204 N N . ALA B 1 96 ? -3.93 8.102 9.516 1 98.25 96 ALA B N 1
ATOM 3205 C CA . ALA B 1 96 ? -3.957 6.723 9.047 1 98.25 96 ALA B CA 1
ATOM 3206 C C . ALA B 1 96 ? -5 6.535 7.949 1 98.25 96 ALA B C 1
ATOM 3208 O O . ALA B 1 96 ? -6.164 6.906 8.125 1 98.25 96 ALA B O 1
ATOM 3209 N N . CYS B 1 97 ? -4.551 5.945 6.859 1 98.31 97 CYS B N 1
ATOM 3210 C CA . CYS B 1 97 ? -5.488 5.793 5.754 1 98.31 97 CYS B CA 1
ATOM 3211 C C . CYS B 1 97 ? -5.477 4.363 5.223 1 98.31 97 CYS B C 1
ATOM 3213 O O . CYS B 1 97 ? -4.422 3.734 5.145 1 98.31 97 CYS B O 1
ATOM 3215 N N . SER B 1 98 ? -6.695 3.926 4.898 1 97.5 98 SER B N 1
ATOM 3216 C CA . SER B 1 98 ? -6.785 2.734 4.062 1 97.5 98 SER B CA 1
ATOM 3217 C C . SER B 1 98 ? -6.5 3.064 2.6 1 97.5 98 SER B C 1
ATOM 3219 O O . SER B 1 98 ? -6.355 4.234 2.238 1 97.5 98 SER B O 1
ATOM 3221 N N . SER B 1 99 ? -6.488 2.059 1.789 1 97.12 99 SER B N 1
ATOM 3222 C CA . SER B 1 99 ? -5.906 2.154 0.454 1 97.12 99 SER B CA 1
ATOM 3223 C C . SER B 1 99 ? -6.66 3.164 -0.406 1 97.12 99 SER B C 1
ATOM 3225 O O . SER B 1 99 ? -6.059 4.09 -0.953 1 97.12 99 SER B O 1
ATOM 3227 N N . ILE B 1 100 ? -7.969 3.053 -0.498 1 98.12 100 ILE B N 1
ATOM 3228 C CA . ILE B 1 100 ? -8.734 3.867 -1.436 1 98.12 100 ILE B CA 1
ATOM 3229 C C . ILE B 1 100 ? -8.781 5.312 -0.947 1 98.12 100 ILE B C 1
ATOM 3231 O O . ILE B 1 100 ? -8.414 6.234 -1.683 1 98.12 100 ILE B O 1
ATOM 3235 N N . PRO B 1 101 ? -9.125 5.539 0.308 1 98.31 101 PRO B N 1
ATOM 3236 C CA . PRO B 1 101 ? -9.117 6.922 0.783 1 98.31 101 PRO B CA 1
ATOM 3237 C C . PRO B 1 101 ? -7.75 7.59 0.634 1 98.31 101 PRO B C 1
ATOM 3239 O O . PRO B 1 101 ? -7.672 8.781 0.324 1 98.31 101 PRO B O 1
ATOM 3242 N N . GLU B 1 102 ? -6.68 6.871 0.853 1 98.5 102 GLU B N 1
ATOM 3243 C CA . GLU B 1 102 ? -5.324 7.422 0.813 1 98.5 102 GLU B CA 1
ATOM 3244 C C . GLU B 1 102 ? -5 7.992 -0.565 1 98.5 102 GLU B C 1
ATOM 3246 O O . GLU B 1 102 ? -4.398 9.062 -0.673 1 98.5 102 GLU B O 1
ATOM 3251 N N . THR B 1 103 ? -5.418 7.289 -1.563 1 98.5 103 THR B N 1
ATOM 3252 C CA . THR B 1 103 ? -4.996 7.625 -2.92 1 98.5 103 THR B CA 1
ATOM 3253 C C . THR B 1 103 ? -6.047 8.492 -3.611 1 98.5 103 THR B C 1
ATOM 3255 O O . THR B 1 103 ? -5.707 9.375 -4.402 1 98.5 103 THR B O 1
ATOM 3258 N N . TYR B 1 104 ? -7.309 8.328 -3.256 1 98.31 104 TYR B N 1
ATOM 3259 C CA . TYR B 1 104 ? -8.328 8.852 -4.156 1 98.31 104 TYR B CA 1
ATOM 3260 C C . TYR B 1 104 ? -9.219 9.867 -3.447 1 98.31 104 TYR B C 1
ATOM 3262 O O . TYR B 1 104 ? -10.078 10.492 -4.07 1 98.31 104 TYR B O 1
ATOM 3270 N N . ILE B 1 105 ? -9.031 10.023 -2.17 1 98.5 105 ILE B N 1
ATOM 3271 C CA . ILE B 1 105 ? -9.914 10.938 -1.445 1 98.5 105 ILE B CA 1
ATOM 3272 C C . ILE B 1 105 ? -9.078 11.992 -0.717 1 98.5 105 ILE B C 1
ATOM 3274 O O . ILE B 1 105 ? -9.266 13.188 -0.921 1 98.5 105 ILE B O 1
ATOM 3278 N N . LEU B 1 106 ? -8.109 11.602 0.02 1 98.69 106 LEU B N 1
ATOM 3279 C CA . LEU B 1 106 ? -7.344 12.461 0.914 1 98.69 106 LEU B CA 1
ATOM 3280 C C . LEU B 1 106 ? -6.613 13.547 0.129 1 98.69 106 LEU B C 1
ATOM 3282 O O . LEU B 1 106 ? -6.562 14.703 0.558 1 98.69 106 LEU B O 1
ATOM 3286 N N . PRO B 1 107 ? -6.047 13.258 -1.061 1 98.75 107 PRO B N 1
ATOM 3287 C CA . PRO B 1 107 ? -5.246 14.258 -1.771 1 98.75 107 PRO B CA 1
ATOM 3288 C C . PRO B 1 107 ? -6.043 15.508 -2.125 1 98.75 107 PRO B C 1
ATOM 3290 O O . PRO B 1 107 ? -5.543 16.625 -1.974 1 98.75 107 PRO B O 1
ATOM 3293 N N . ASP B 1 108 ? -7.254 15.328 -2.535 1 98.25 108 ASP B N 1
ATOM 3294 C CA . ASP B 1 108 ? -8.078 16.484 -2.895 1 98.25 108 ASP B CA 1
ATOM 3295 C C . ASP B 1 108 ? -8.383 17.344 -1.674 1 98.25 108 ASP B C 1
ATOM 3297 O O . ASP B 1 108 ? -8.312 18.578 -1.746 1 98.25 108 ASP B O 1
ATOM 3301 N N . PHE B 1 109 ? -8.719 16.688 -0.638 1 98.44 109 PHE B N 1
ATOM 3302 C CA . PHE B 1 109 ? -8.969 17.453 0.583 1 98.44 109 PHE B CA 1
ATOM 3303 C C . PHE B 1 109 ? -7.703 18.156 1.055 1 98.44 109 PHE B C 1
ATOM 3305 O O . PHE B 1 109 ? -7.754 19.297 1.492 1 98.44 109 PHE B O 1
ATOM 3312 N N . MET B 1 110 ? -6.543 17.453 1.039 1 98.31 110 MET B N 1
ATOM 3313 C CA . MET B 1 110 ? -5.27 18.047 1.453 1 98.31 110 MET B CA 1
ATOM 3314 C C . MET B 1 110 ? -4.965 19.297 0.649 1 98.31 110 MET B C 1
ATOM 3316 O O . MET B 1 110 ? -4.453 20.281 1.193 1 98.31 110 MET B O 1
ATOM 3320 N N . LYS B 1 111 ? -5.238 19.234 -0.635 1 97.94 111 LYS B N 1
ATOM 3321 C CA . LYS B 1 111 ? -5.035 20.406 -1.473 1 97.94 111 LYS B CA 1
ATOM 3322 C C . LYS B 1 111 ? -5.84 21.594 -0.952 1 97.94 111 LYS B C 1
ATOM 3324 O O . LYS B 1 111 ? -5.301 22.688 -0.789 1 97.94 111 LYS B O 1
ATOM 3329 N N . SER B 1 112 ? -7.074 21.344 -0.693 1 97.06 112 SER B N 1
ATOM 3330 C CA . SER B 1 112 ? -7.961 22.375 -0.186 1 97.06 112 SER B CA 1
ATOM 3331 C C . SER B 1 112 ? -7.477 22.922 1.155 1 97.06 112 SER B C 1
ATOM 3333 O O . SER B 1 112 ? -7.445 24.125 1.371 1 97.06 112 SER B O 1
ATOM 3335 N N . PHE B 1 113 ? -7.086 22.078 2.035 1 96.69 113 PHE B N 1
ATOM 3336 C CA . PHE B 1 113 ? -6.66 22.453 3.377 1 96.69 113 PHE B CA 1
ATOM 3337 C C . PHE B 1 113 ? -5.359 23.25 3.326 1 96.69 113 PHE B C 1
ATOM 3339 O O . PHE B 1 113 ? -5.223 24.266 4.008 1 96.69 113 PHE B O 1
ATOM 3346 N N . SER B 1 114 ? -4.43 22.781 2.516 1 95.5 114 SER B N 1
ATOM 3347 C CA . SER B 1 114 ? -3.104 23.391 2.449 1 95.5 114 SER B CA 1
ATOM 3348 C C . SER B 1 114 ? -3.166 24.781 1.835 1 95.5 114 SER B C 1
ATOM 3350 O O . SER B 1 114 ? -2.299 25.625 2.094 1 95.5 114 SER B O 1
ATOM 3352 N N . MET B 1 115 ? -4.125 25.047 1.01 1 92.94 115 MET B N 1
ATOM 3353 C CA . MET B 1 115 ? -4.328 26.375 0.458 1 92.94 115 MET B CA 1
ATOM 3354 C C . MET B 1 115 ? -4.605 27.391 1.565 1 92.94 115 MET B C 1
ATOM 3356 O O . MET B 1 115 ? -4.16 28.531 1.495 1 92.94 115 MET B O 1
ATOM 3360 N N . SER B 1 116 ? -5.293 26.922 2.584 1 90.69 116 SER B N 1
ATOM 3361 C CA . SER B 1 116 ? -5.652 27.781 3.705 1 90.69 116 SER B CA 1
ATOM 3362 C C . SER B 1 116 ? -4.555 27.797 4.766 1 90.69 116 SER B C 1
ATOM 3364 O O . SER B 1 116 ? -4.363 28.797 5.453 1 90.69 116 SER B O 1
ATOM 3366 N N . TYR B 1 117 ? -3.873 26.688 4.863 1 92.12 117 TYR B N 1
ATOM 3367 C CA . TYR B 1 117 ? -2.855 26.531 5.898 1 92.12 117 TYR B CA 1
ATOM 3368 C C . TYR B 1 117 ? -1.57 25.969 5.316 1 92.12 117 TYR B C 1
ATOM 3370 O O . TYR B 1 117 ? -1.207 24.828 5.605 1 92.12 117 TYR B O 1
ATOM 3378 N N . PRO B 1 118 ? -0.804 26.75 4.641 1 92.31 118 PRO B N 1
ATOM 3379 C CA . PRO B 1 118 ? 0.335 26.266 3.85 1 92.31 118 PRO B CA 1
ATOM 3380 C C . PRO B 1 118 ? 1.496 25.797 4.719 1 92.31 118 PRO B C 1
ATOM 3382 O O . PRO B 1 118 ? 2.398 25.109 4.227 1 92.31 118 PRO B O 1
ATOM 3385 N N . ASP B 1 119 ? 1.465 26.125 6.043 1 90.75 119 ASP B N 1
ATOM 3386 C CA . ASP B 1 119 ? 2.604 25.781 6.883 1 90.75 119 ASP B CA 1
ATOM 3387 C C . ASP B 1 119 ? 2.348 24.469 7.645 1 90.75 119 ASP B C 1
ATOM 3389 O O . ASP B 1 119 ? 3.213 24 8.383 1 90.75 119 ASP B O 1
ATOM 3393 N N . VAL B 1 120 ? 1.197 23.906 7.469 1 94.75 120 VAL B N 1
ATOM 3394 C CA . VAL B 1 120 ? 0.875 22.641 8.094 1 94.75 120 VAL B CA 1
ATOM 3395 C C . VAL B 1 120 ? 1.507 21.5 7.305 1 94.75 120 VAL B C 1
ATOM 3397 O O . VAL B 1 120 ? 1.482 21.5 6.07 1 94.75 120 VAL B O 1
ATOM 3400 N N . LYS B 1 121 ? 2.084 20.578 7.98 1 96.88 121 LYS B N 1
ATOM 3401 C CA . LYS B 1 121 ? 2.688 19.391 7.371 1 96.88 121 LYS B CA 1
ATOM 3402 C C . LYS B 1 121 ? 1.875 18.141 7.688 1 96.88 121 LYS B C 1
ATOM 3404 O O . LYS B 1 121 ? 1.033 18.141 8.586 1 96.88 121 LYS B O 1
ATOM 3409 N N . PHE B 1 122 ? 2.131 17.109 6.926 1 98.25 122 PHE B N 1
ATOM 3410 C CA . PHE B 1 122 ? 1.317 15.906 7.066 1 98.25 122 PHE B CA 1
ATOM 3411 C C . PHE B 1 122 ? 2.199 14.664 7.188 1 98.25 122 PHE B C 1
ATOM 3413 O O . PHE B 1 122 ? 3.279 14.609 6.598 1 98.25 122 PHE B O 1
ATOM 3420 N N . SER B 1 123 ? 1.751 13.742 7.941 1 98 123 SER B N 1
ATOM 3421 C CA . SER B 1 123 ? 2.254 12.375 7.992 1 98 123 SER B CA 1
ATOM 3422 C C . SER B 1 123 ? 1.142 11.367 7.73 1 98 123 SER B C 1
ATOM 3424 O O . SER B 1 123 ? 0.207 11.242 8.523 1 98 123 SER B O 1
ATOM 3426 N N . ILE B 1 124 ? 1.246 10.648 6.613 1 98.5 124 ILE B N 1
ATOM 3427 C CA . ILE B 1 124 ? 0.173 9.758 6.184 1 98.5 124 ILE B CA 1
ATOM 3428 C C . ILE B 1 124 ? 0.665 8.312 6.199 1 98.5 124 ILE B C 1
ATOM 3430 O O . ILE B 1 124 ? 1.576 7.949 5.449 1 98.5 124 ILE B O 1
ATOM 3434 N N . SER B 1 125 ? 0.013 7.531 7.02 1 97.25 125 SER B N 1
ATOM 3435 C CA . SER B 1 125 ? 0.344 6.117 7.141 1 97.25 125 SER B CA 1
ATOM 3436 C C . SER B 1 125 ? -0.728 5.242 6.5 1 97.25 125 SER B C 1
ATOM 3438 O O . SER B 1 125 ? -1.921 5.531 6.613 1 97.25 125 SER B O 1
ATOM 3440 N N . HIS B 1 126 ? -0.239 4.184 5.879 1 97.12 126 HIS B N 1
ATOM 3441 C CA . HIS B 1 126 ? -1.129 3.232 5.219 1 97.12 126 HIS B CA 1
ATOM 3442 C C . HIS B 1 126 ? -1.446 2.051 6.129 1 97.12 126 HIS B C 1
ATOM 3444 O O . HIS B 1 126 ? -0.582 1.209 6.383 1 97.12 126 HIS B O 1
ATOM 3450 N N . TYR B 1 127 ? -2.711 1.95 6.527 1 94.75 127 TYR B N 1
ATOM 3451 C CA . TYR B 1 127 ? -3.176 0.875 7.395 1 94.75 127 TYR B CA 1
ATOM 3452 C C . TYR B 1 127 ? -4.543 0.371 6.957 1 94.75 127 TYR B C 1
ATOM 3454 O O . TYR B 1 127 ? -5.316 1.109 6.34 1 94.75 127 TYR B O 1
ATOM 3462 N N . ASP B 1 128 ? -4.746 -0.923 7.215 1 93.25 128 ASP B N 1
ATOM 3463 C CA . ASP B 1 128 ? -6.145 -1.328 7.117 1 93.25 128 ASP B CA 1
ATOM 3464 C C . ASP B 1 128 ? -6.977 -0.699 8.234 1 93.25 128 ASP B C 1
ATOM 3466 O O . ASP B 1 128 ? -6.434 -0.051 9.133 1 93.25 128 ASP B O 1
ATOM 3470 N N . SER B 1 129 ? -8.242 -0.875 8.141 1 94.5 129 SER B N 1
ATOM 3471 C CA . SER B 1 129 ? -9.156 -0.171 9.039 1 94.5 129 SER B CA 1
ATOM 3472 C C . SER B 1 129 ? -8.914 -0.569 10.492 1 94.5 129 SER B C 1
ATOM 3474 O O . SER B 1 129 ? -8.914 0.282 11.383 1 94.5 129 SER B O 1
ATOM 3476 N N . GLN B 1 130 ? -8.648 -1.807 10.75 1 92.12 130 GLN B N 1
ATOM 3477 C CA . GLN B 1 130 ? -8.453 -2.283 12.109 1 92.12 130 GLN B CA 1
ATOM 3478 C C . GLN B 1 130 ? -7.191 -1.687 12.727 1 92.12 130 GLN B C 1
ATOM 3480 O O . GLN B 1 130 ? -7.203 -1.238 13.875 1 92.12 130 GLN B O 1
ATOM 3485 N N . TYR B 1 131 ? -6.18 -1.698 12 1 92.25 131 TYR B N 1
ATOM 3486 C CA . TYR B 1 131 ? -4.914 -1.171 12.5 1 92.25 131 TYR B CA 1
ATOM 3487 C C . TYR B 1 131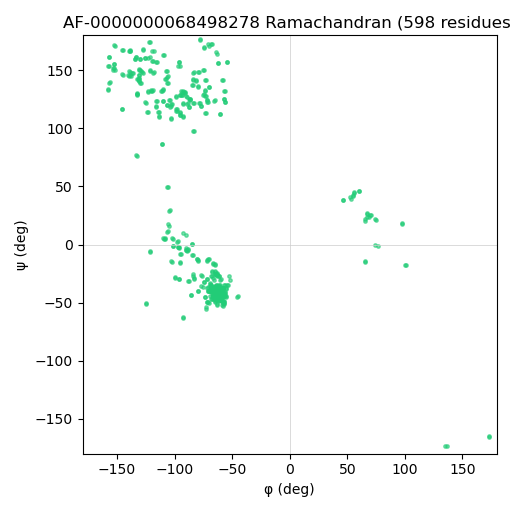 ? -4.988 0.34 12.68 1 92.25 131 TYR B C 1
ATOM 3489 O O . TYR B 1 131 ? -4.379 0.891 13.602 1 92.25 131 TYR B O 1
ATOM 3497 N N . ALA B 1 132 ? -5.668 0.998 11.797 1 95.88 132 ALA B N 1
ATOM 3498 C CA . ALA B 1 132 ? -5.875 2.434 11.961 1 95.88 132 ALA B CA 1
ATOM 3499 C C . ALA B 1 132 ? -6.52 2.746 13.305 1 95.88 132 ALA B C 1
ATOM 3501 O O . ALA B 1 132 ? -6.086 3.658 14.016 1 95.88 132 ALA B O 1
ATOM 3502 N N . ILE B 1 133 ? -7.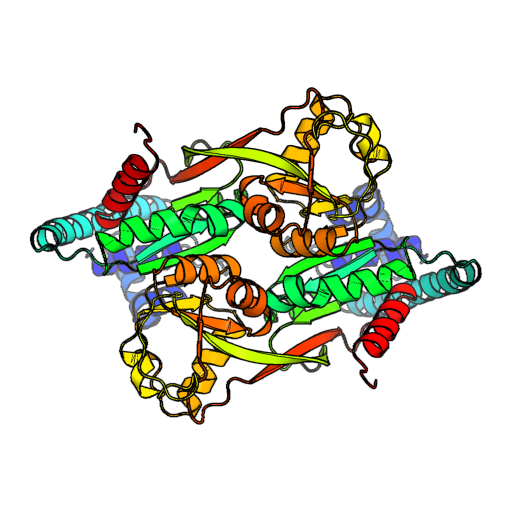496 1.989 13.641 1 94.19 133 ILE B N 1
ATOM 3503 C CA . ILE B 1 133 ? -8.203 2.182 14.906 1 94.19 133 ILE B CA 1
ATOM 3504 C C . ILE B 1 133 ? -7.238 1.99 16.078 1 94.19 133 ILE B C 1
ATOM 3506 O O . ILE B 1 133 ? -7.215 2.797 17 1 94.19 133 ILE B O 1
ATOM 3510 N N . SER B 1 134 ? -6.441 0.914 15.945 1 90.38 134 SER B N 1
ATOM 3511 C CA . SER B 1 134 ? -5.48 0.623 17.016 1 90.38 134 SER B CA 1
ATOM 3512 C C . SER B 1 134 ? -4.512 1.784 17.203 1 90.38 134 SER B C 1
ATOM 3514 O O . SER B 1 134 ? -4.215 2.16 18.344 1 90.38 134 SER B O 1
ATOM 3516 N N . GLU B 1 135 ? -4.039 2.379 16.125 1 90.56 135 GLU B N 1
ATOM 3517 C CA . GLU B 1 135 ? -3.084 3.48 16.188 1 90.56 135 GLU B CA 1
ATOM 3518 C C . GLU B 1 135 ? -3.732 4.738 16.766 1 90.56 135 GLU B C 1
ATOM 3520 O O . GLU B 1 135 ? -3.086 5.504 17.484 1 90.56 135 GLU B O 1
ATOM 3525 N N . ILE B 1 136 ? -4.969 4.961 16.484 1 93.12 136 ILE B N 1
ATOM 3526 C CA . ILE B 1 136 ? -5.711 6.117 16.969 1 93.12 136 ILE B CA 1
ATOM 3527 C C . ILE B 1 136 ? -5.977 5.973 18.469 1 93.12 136 ILE B C 1
ATOM 3529 O O . ILE B 1 136 ? -5.789 6.918 19.234 1 93.12 136 ILE B O 1
ATOM 3533 N N . LEU B 1 137 ? -6.293 4.754 18.828 1 86.38 137 LEU B N 1
ATOM 3534 C CA . LEU B 1 137 ? -6.617 4.516 20.219 1 86.38 137 LEU B CA 1
ATOM 3535 C C . LEU B 1 137 ? -5.363 4.59 21.094 1 86.38 137 LEU B C 1
ATOM 3537 O O . LEU B 1 137 ? -5.434 5 22.25 1 86.38 137 LEU B O 1
ATOM 3541 N N . ASN B 1 138 ? -4.258 4.238 20.484 1 78.25 138 ASN B N 1
ATOM 3542 C CA . ASN B 1 138 ? -2.984 4.332 21.188 1 78.25 138 ASN B CA 1
ATOM 3543 C C . ASN B 1 138 ? -2.396 5.738 21.094 1 78.25 138 ASN B C 1
ATOM 3545 O O . ASN B 1 138 ? -1.255 5.965 21.5 1 78.25 138 ASN B O 1
ATOM 3549 N N . GLU B 1 139 ? -3.084 6.656 20.422 1 78.69 139 GLU B N 1
ATOM 3550 C CA . GLU B 1 139 ? -2.787 8.086 20.328 1 78.69 139 GLU B CA 1
ATOM 3551 C C . GLU B 1 139 ? -1.52 8.328 19.516 1 78.69 139 GLU B C 1
ATOM 3553 O O . GLU B 1 139 ? -0.84 9.344 19.719 1 78.69 139 GLU B O 1
ATOM 3558 N N . ARG B 1 140 ? -1.237 7.418 18.734 1 79.38 140 ARG B N 1
ATOM 3559 C CA . ARG B 1 140 ? -0.097 7.59 17.844 1 79.38 140 ARG B CA 1
ATOM 3560 C C . ARG B 1 140 ? -0.498 8.359 16.578 1 79.38 140 ARG B C 1
ATOM 3562 O O . ARG B 1 140 ? 0.346 8.977 15.93 1 79.38 140 ARG B O 1
ATOM 3569 N N . ILE B 1 141 ? -1.73 8.266 16.266 1 91.81 141 ILE B N 1
ATOM 3570 C CA . ILE B 1 141 ? -2.305 8.93 15.102 1 91.81 141 ILE B CA 1
ATOM 3571 C C . ILE B 1 141 ? -3.596 9.641 15.5 1 91.81 141 ILE B C 1
ATOM 3573 O O . ILE B 1 141 ? -4.379 9.117 16.297 1 91.81 141 ILE B O 1
ATOM 3577 N N . SER B 1 142 ? -3.785 10.789 14.914 1 92.88 142 SER B N 1
ATOM 3578 C CA . SER B 1 142 ? -4.902 11.617 15.344 1 92.88 142 SER B CA 1
ATOM 3579 C C . SER B 1 142 ? -6.191 11.227 14.625 1 92.88 142 SER B C 1
ATOM 3581 O O . SER B 1 142 ? -7.266 11.211 15.234 1 92.88 142 SER B O 1
ATOM 3583 N N . PHE B 1 143 ? -6.012 11.008 13.328 1 98 143 PHE B N 1
ATOM 3584 C CA . PHE B 1 143 ? -7.195 10.82 12.5 1 98 143 PHE B CA 1
ATOM 3585 C C . PHE B 1 143 ? -7.02 9.625 11.562 1 98 143 PHE B C 1
ATOM 3587 O O . PHE B 1 143 ? -5.898 9.148 11.359 1 98 143 PHE B O 1
ATOM 3594 N N . GLY B 1 144 ? -8.18 9.125 11.086 1 98.38 144 GLY B N 1
ATOM 3595 C CA . GLY B 1 144 ? -8.141 8.078 10.078 1 98.38 144 GLY B CA 1
ATOM 3596 C C . GLY B 1 144 ? -9.172 8.266 8.984 1 98.38 144 GLY B C 1
ATOM 3597 O O . GLY B 1 144 ? -10.219 8.867 9.203 1 98.38 144 GLY B O 1
ATOM 3598 N N . LEU B 1 145 ? -8.852 7.898 7.785 1 98.56 145 LEU B N 1
ATOM 3599 C CA . LEU B 1 145 ? -9.789 7.684 6.688 1 98.56 145 LEU B CA 1
ATOM 3600 C C . LEU B 1 145 ? -9.812 6.215 6.277 1 98.56 145 LEU B C 1
ATOM 3602 O O . LEU B 1 145 ? -8.828 5.691 5.758 1 98.56 145 LEU B O 1
ATOM 3606 N N . VAL B 1 146 ? -10.984 5.547 6.496 1 97.81 146 VAL B N 1
ATOM 3607 C CA . VAL B 1 146 ? -10.977 4.09 6.383 1 97.81 146 VAL B CA 1
ATOM 3608 C C . VAL B 1 146 ? -12.172 3.631 5.543 1 97.81 146 VAL B C 1
ATOM 3610 O O . VAL B 1 146 ? -13.125 4.387 5.344 1 97.81 146 VAL B O 1
ATOM 3613 N N . GLY B 1 147 ? -12.016 2.41 5.078 1 95.69 147 GLY B N 1
ATOM 3614 C CA . GLY B 1 147 ? -13.008 1.881 4.156 1 95.69 147 GLY B CA 1
ATOM 3615 C C . GLY B 1 147 ? -13.992 0.932 4.82 1 95.69 147 GLY B C 1
ATOM 3616 O O . GLY B 1 147 ? -14.852 0.352 4.152 1 95.69 147 GLY B O 1
ATOM 3617 N N . SER B 1 148 ? -13.852 0.676 6.086 1 93.5 148 SER B N 1
ATOM 3618 C CA . SER B 1 148 ? -14.766 -0.21 6.805 1 93.5 148 SER B CA 1
ATOM 3619 C C . SER B 1 148 ? -15.07 0.324 8.203 1 93.5 148 SER B C 1
ATOM 3621 O O . SER B 1 148 ? -14.227 0.979 8.82 1 93.5 148 SER B O 1
ATOM 3623 N N . LYS B 1 149 ? -16.281 0.071 8.586 1 93.25 149 LYS B N 1
ATOM 3624 C CA . LYS B 1 149 ? -16.688 0.408 9.953 1 93.25 149 LYS B CA 1
ATOM 3625 C C . LYS B 1 149 ? -16.562 -0.798 10.875 1 93.25 149 LYS B C 1
ATOM 3627 O O . LYS B 1 149 ? -17.188 -1.838 10.641 1 93.25 149 LYS B O 1
ATOM 3632 N N . ILE B 1 150 ? -15.664 -0.712 11.727 1 89.88 150 ILE B N 1
ATOM 3633 C CA . ILE B 1 150 ? -15.5 -1.725 12.766 1 89.88 150 ILE B CA 1
ATOM 3634 C C . ILE B 1 150 ? -16.062 -1.209 14.078 1 89.88 150 ILE B C 1
ATOM 3636 O O . ILE B 1 150 ? -15.656 -0.156 14.578 1 89.88 150 ILE B O 1
ATOM 3640 N N . ASN B 1 151 ? -16.969 -1.887 14.586 1 88 151 ASN B N 1
ATOM 3641 C CA . ASN B 1 151 ? -17.641 -1.426 15.797 1 88 151 ASN B CA 1
ATOM 3642 C C . ASN B 1 151 ? -16.672 -1.267 16.953 1 88 151 ASN B C 1
ATOM 3644 O O . ASN B 1 151 ? -16.016 -2.232 17.375 1 88 151 ASN B O 1
ATOM 3648 N N . ASN B 1 152 ? -16.469 -0.119 17.328 1 91.88 152 ASN B N 1
ATOM 3649 C CA . ASN B 1 152 ? -15.68 0.27 18.5 1 91.88 152 ASN B CA 1
ATOM 3650 C C . ASN B 1 152 ? -16.25 1.506 19.172 1 91.88 152 ASN B C 1
ATOM 3652 O O . ASN B 1 152 ? -16.281 2.59 18.594 1 91.88 152 ASN B O 1
ATOM 3656 N N . PRO B 1 153 ? -16.688 1.352 20.391 1 92.19 153 PRO B N 1
ATOM 3657 C CA . PRO B 1 153 ? -17.375 2.449 21.062 1 92.19 153 PRO B CA 1
ATOM 3658 C C . PRO B 1 153 ? -16.469 3.648 21.344 1 92.19 153 PRO B C 1
ATOM 3660 O O . PRO B 1 153 ? -16.953 4.742 21.641 1 92.19 153 PRO B O 1
ATOM 3663 N N . GLN B 1 154 ? -15.266 3.447 21.266 1 93.81 154 GLN B N 1
ATOM 3664 C CA . GLN B 1 154 ? -14.32 4.523 21.578 1 93.81 154 GLN B CA 1
ATOM 3665 C C . GLN B 1 154 ? -14.008 5.344 20.328 1 93.81 154 GLN B C 1
ATOM 3667 O O . GLN B 1 154 ? -13.328 6.371 20.406 1 93.81 154 GLN B O 1
ATOM 3672 N N . ILE B 1 155 ? -14.508 4.926 19.234 1 97 155 ILE B N 1
ATOM 3673 C CA . ILE B 1 155 ? -14.195 5.566 17.953 1 97 155 ILE B CA 1
ATOM 3674 C C . ILE B 1 155 ? -15.43 6.285 17.422 1 97 155 ILE B C 1
ATOM 3676 O O . ILE B 1 155 ? -16.531 5.73 17.438 1 97 155 ILE B O 1
ATOM 3680 N N . GLU B 1 156 ? -15.258 7.527 17 1 96.81 156 GLU B N 1
ATOM 3681 C CA . GLU B 1 156 ? -16.281 8.25 16.25 1 96.81 156 GLU B CA 1
ATOM 3682 C C . GLU B 1 156 ? -16.094 8.047 14.742 1 96.81 156 GLU B C 1
ATOM 3684 O O . GLU B 1 156 ? -14.984 8.156 14.227 1 96.81 156 GLU B O 1
ATOM 3689 N N . TYR B 1 157 ? -17.172 7.699 14.086 1 97.12 157 TYR B N 1
ATOM 3690 C CA . TYR B 1 157 ? -17.188 7.543 12.641 1 97.12 157 TYR B CA 1
ATOM 3691 C C . TYR B 1 157 ? -18 8.656 11.984 1 97.12 157 TYR B C 1
ATOM 3693 O O . TYR B 1 157 ? -19.172 8.867 12.328 1 97.12 157 TYR B O 1
ATOM 3701 N N . LEU B 1 158 ? -17.375 9.375 11.078 1 97.19 158 LEU B N 1
ATOM 3702 C CA . LEU B 1 158 ? -18.078 10.336 10.227 1 97.19 158 LEU B CA 1
ATOM 3703 C C . LEU B 1 158 ? -18.125 9.844 8.781 1 97.19 158 LEU B C 1
ATOM 3705 O O . LEU B 1 158 ? -17.109 9.422 8.234 1 97.19 158 LEU B O 1
ATOM 3709 N N . ASP B 1 159 ? -19.297 9.914 8.148 1 96.5 159 ASP B N 1
ATOM 3710 C CA . ASP B 1 159 ? -19.422 9.5 6.758 1 96.5 159 ASP B CA 1
ATOM 3711 C C . ASP B 1 159 ? -18.734 10.492 5.82 1 96.5 159 ASP B C 1
ATOM 3713 O O . ASP B 1 159 ? -19.062 11.68 5.816 1 96.5 159 ASP B O 1
ATOM 3717 N N . LEU B 1 160 ? -17.812 9.984 5.059 1 96.44 160 LEU B N 1
ATOM 3718 C CA . LEU B 1 160 ? -17.062 10.852 4.152 1 96.44 160 LEU B CA 1
ATOM 3719 C C . LEU B 1 160 ? -17.719 10.883 2.771 1 96.44 160 LEU B C 1
ATOM 3721 O O . LEU B 1 160 ? -18.062 11.953 2.266 1 96.44 160 LEU B O 1
ATOM 3725 N N . LEU B 1 161 ? -17.75 9.719 2.16 1 95.81 161 LEU B N 1
ATOM 3726 C CA . LEU B 1 161 ? -18.188 9.609 0.773 1 95.81 161 LEU B CA 1
ATOM 3727 C C . LEU B 1 161 ? -18.75 8.227 0.495 1 95.81 161 LEU B C 1
ATOM 3729 O O . LEU B 1 161 ? -18.391 7.25 1.155 1 95.81 161 LEU B O 1
ATOM 3733 N N . ASP B 1 162 ? -19.719 8.203 -0.465 1 97.12 162 ASP B N 1
ATOM 3734 C CA . ASP B 1 162 ? -20.25 6.938 -0.937 1 97.12 162 ASP B CA 1
ATOM 3735 C C . ASP B 1 162 ? -19.359 6.32 -2.014 1 97.12 162 ASP B C 1
ATOM 3737 O O . ASP B 1 162 ? -18.703 7.043 -2.76 1 97.12 162 ASP B O 1
ATOM 3741 N N . ASP B 1 163 ? -19.391 5.051 -1.974 1 97.81 163 ASP B N 1
ATOM 3742 C CA . ASP B 1 163 ? -18.672 4.273 -2.977 1 97.81 163 ASP B CA 1
ATOM 3743 C C . ASP B 1 163 ? -19.422 2.99 -3.322 1 97.81 163 ASP B C 1
ATOM 3745 O O . ASP B 1 163 ? -20.453 2.695 -2.729 1 97.81 163 ASP B O 1
ATOM 3749 N N . GLU B 1 164 ? -19 2.361 -4.379 1 98.31 164 GLU B N 1
ATOM 3750 C CA . GLU B 1 164 ? -19.484 1.031 -4.73 1 98.31 164 GLU B CA 1
ATOM 3751 C C . GLU B 1 164 ? -18.375 0.194 -5.375 1 98.31 164 GLU B C 1
ATOM 3753 O O . GLU B 1 164 ? -17.469 0.735 -6.012 1 98.31 164 GLU B O 1
ATOM 3758 N N . LEU B 1 165 ? -18.5 -1.064 -5.074 1 98.75 165 LEU B N 1
ATOM 3759 C CA . LEU B 1 165 ? -17.594 -1.968 -5.777 1 98.75 165 LEU B CA 1
ATOM 3760 C C . LEU B 1 165 ? -18.156 -2.344 -7.145 1 98.75 165 LEU B C 1
ATOM 3762 O O . LEU B 1 165 ? -19.359 -2.564 -7.285 1 98.75 165 LEU B O 1
ATOM 3766 N N . VAL B 1 166 ? -17.297 -2.441 -8.133 1 98.81 166 VAL B N 1
ATOM 3767 C CA . VAL B 1 166 ? -17.641 -2.863 -9.484 1 98.81 166 VAL B CA 1
ATOM 3768 C C . VAL B 1 166 ? -16.719 -3.996 -9.93 1 98.81 166 VAL B C 1
ATOM 3770 O O . VAL B 1 166 ? -15.57 -4.078 -9.492 1 98.81 166 VAL B O 1
ATOM 3773 N N . LEU B 1 167 ? -17.234 -4.836 -10.711 1 98.88 167 LEU B N 1
ATOM 3774 C CA . LEU B 1 167 ? -16.422 -5.871 -11.344 1 98.88 167 LEU B CA 1
ATOM 3775 C C . LEU B 1 167 ? -15.641 -5.305 -12.523 1 98.88 167 LEU B C 1
ATOM 3777 O O . LEU B 1 167 ? -16.234 -4.793 -13.477 1 98.88 167 LEU B O 1
ATOM 3781 N N . ILE B 1 168 ? -14.344 -5.41 -12.484 1 98.88 168 ILE B N 1
ATOM 3782 C CA . ILE B 1 168 ? -13.562 -4.926 -13.609 1 98.88 168 ILE B CA 1
ATOM 3783 C C . ILE B 1 168 ? -13.031 -6.113 -14.414 1 98.88 168 ILE B C 1
ATOM 3785 O O . ILE B 1 168 ? -12.703 -7.16 -13.852 1 98.88 168 ILE B O 1
ATOM 3789 N N . THR B 1 169 ? -12.961 -5.953 -15.703 1 98.75 169 THR B N 1
ATOM 3790 C CA . THR B 1 169 ? -12.438 -6.926 -16.656 1 98.75 169 THR B CA 1
ATOM 3791 C C . THR B 1 169 ? -11.422 -6.273 -17.594 1 98.75 169 THR B C 1
ATOM 3793 O O . THR B 1 169 ? -11.367 -5.047 -17.703 1 98.75 169 THR B O 1
ATOM 3796 N N . PRO B 1 170 ? -10.562 -7.137 -18.219 1 98.5 170 PRO B N 1
ATOM 3797 C CA . PRO B 1 170 ? -9.781 -6.562 -19.312 1 98.5 170 PRO B CA 1
ATOM 3798 C C . PRO B 1 170 ? -10.664 -5.895 -20.375 1 98.5 170 PRO B C 1
ATOM 3800 O O . PRO B 1 170 ? -11.836 -6.238 -20.516 1 98.5 170 PRO B O 1
ATOM 3803 N N . SER B 1 171 ? -10.078 -4.977 -21.125 1 97.56 171 SER B N 1
ATOM 3804 C CA . SER B 1 171 ? -10.836 -4.172 -22.078 1 97.56 171 SER B CA 1
ATOM 3805 C C . SER B 1 171 ? -11.414 -5.035 -23.188 1 97.56 171 SER B C 1
ATOM 3807 O O . SER B 1 171 ? -12.453 -4.699 -23.766 1 97.56 171 SER B O 1
ATOM 3809 N N . ASP B 1 172 ? -10.805 -6.152 -23.453 1 96.19 172 ASP B N 1
ATOM 3810 C CA . ASP B 1 172 ? -11.25 -6.996 -24.562 1 96.19 172 ASP B CA 1
ATOM 3811 C C . ASP B 1 172 ? -11.977 -8.234 -24.047 1 96.19 172 ASP B C 1
ATOM 3813 O O . ASP B 1 172 ? -12.273 -9.148 -24.828 1 96.19 172 ASP B O 1
ATOM 3817 N N . PHE B 1 173 ? -12.281 -8.227 -22.844 1 95.38 173 PHE B N 1
ATOM 3818 C CA . PHE B 1 173 ? -12.953 -9.367 -22.234 1 95.38 173 PHE B CA 1
ATOM 3819 C C . PHE B 1 173 ? -14.422 -9.422 -22.625 1 95.38 173 PHE B C 1
ATOM 3821 O O . PHE B 1 173 ? -15.117 -8.406 -22.562 1 95.38 173 PHE B O 1
ATOM 3828 N N . LYS B 1 174 ? -14.883 -10.547 -23.094 1 92.56 174 LYS B N 1
ATOM 3829 C CA . LYS B 1 174 ? -16.281 -10.727 -23.453 1 92.56 174 LYS B CA 1
ATOM 3830 C C . LYS B 1 174 ? -17.062 -11.406 -22.344 1 92.56 174 LYS B C 1
ATOM 3832 O O . LYS B 1 174 ? -16.734 -12.523 -21.938 1 92.56 174 LYS B O 1
ATOM 3837 N N . ILE B 1 175 ? -17.984 -10.711 -21.828 1 93.75 175 ILE B N 1
ATOM 3838 C CA . ILE B 1 175 ? -18.859 -11.25 -20.797 1 93.75 175 ILE B CA 1
ATOM 3839 C C . ILE B 1 175 ? -20.312 -10.93 -21.141 1 93.75 175 ILE B C 1
ATOM 3841 O O . ILE B 1 175 ? -20.625 -9.828 -21.609 1 93.75 175 ILE B O 1
ATOM 3845 N N . ASP B 1 176 ? -21.203 -11.922 -21.109 1 93.12 176 ASP B N 1
ATOM 3846 C CA . ASP B 1 176 ? -22.625 -11.688 -21.328 1 93.12 176 ASP B CA 1
ATOM 3847 C C . ASP B 1 176 ? -23.172 -10.656 -20.359 1 93.12 176 ASP B C 1
ATOM 3849 O O . ASP B 1 176 ? -23 -10.781 -19.141 1 93.12 176 ASP B O 1
ATOM 3853 N N . ASN B 1 177 ? -23.75 -9.594 -20.828 1 93.62 177 ASN B N 1
ATOM 3854 C CA . ASN B 1 177 ? -24.25 -8.531 -19.984 1 93.62 177 ASN B CA 1
ATOM 3855 C C . ASN B 1 177 ? -25.391 -7.77 -20.656 1 93.62 177 ASN B C 1
ATOM 3857 O O . ASN B 1 177 ? -25.578 -7.871 -21.875 1 93.62 177 ASN B O 1
ATOM 3861 N N . LYS B 1 178 ? -26.234 -7.234 -19.938 1 94.31 178 LYS B N 1
ATOM 3862 C CA . LYS B 1 178 ? -27.25 -6.289 -20.375 1 94.31 178 LYS B CA 1
ATOM 3863 C C . LYS B 1 178 ? -27.016 -4.906 -19.781 1 94.31 178 LYS B C 1
ATOM 3865 O O . LYS B 1 178 ? -27.188 -4.703 -18.578 1 94.31 178 LYS B O 1
ATOM 3870 N N . ASN B 1 179 ? -26.625 -3.895 -20.547 1 94.12 179 ASN B N 1
ATOM 3871 C CA . ASN B 1 179 ? -26.344 -2.539 -20.078 1 94.12 179 ASN B CA 1
ATOM 3872 C C . ASN B 1 179 ? -25.312 -2.533 -18.969 1 94.12 179 ASN B C 1
ATOM 3874 O O . ASN B 1 179 ? -25.547 -1.951 -17.906 1 94.12 179 ASN B O 1
ATOM 3878 N N . ASN B 1 180 ? -24.25 -3.303 -19.031 1 94.88 180 ASN B N 1
ATOM 3879 C CA . ASN B 1 180 ? -23.109 -3.393 -18.109 1 94.88 180 ASN B CA 1
ATOM 3880 C C . ASN B 1 180 ? -23.5 -4.027 -16.781 1 94.88 180 ASN B C 1
ATOM 3882 O O . ASN B 1 180 ? -22.875 -3.773 -15.758 1 94.88 180 ASN B O 1
ATOM 3886 N N . CYS B 1 181 ? -24.547 -4.832 -16.875 1 97.06 181 CYS B N 1
ATOM 3887 C CA . CYS B 1 181 ? -24.969 -5.625 -15.727 1 97.06 181 CYS B CA 1
ATOM 3888 C C . CYS B 1 181 ? -24.922 -7.113 -16.047 1 97.06 181 CYS B C 1
ATOM 3890 O O . CYS B 1 181 ? -25.453 -7.551 -17.078 1 97.06 181 CYS B O 1
ATOM 3892 N N . ILE B 1 182 ? -24.328 -7.828 -15.109 1 97.12 182 ILE B N 1
ATOM 3893 C CA . ILE B 1 182 ? -24.203 -9.258 -15.383 1 97.12 182 ILE B CA 1
ATOM 3894 C C . ILE B 1 182 ? -24.938 -10.055 -14.312 1 97.12 182 ILE B C 1
ATOM 3896 O O . ILE B 1 182 ? -25.188 -9.547 -13.211 1 97.12 182 ILE B O 1
ATOM 3900 N N . ASP B 1 183 ? -25.281 -11.266 -14.688 1 97.31 183 ASP B N 1
ATOM 3901 C CA . ASP B 1 183 ? -25.891 -12.18 -13.727 1 97.31 183 ASP B CA 1
ATOM 3902 C C . ASP B 1 183 ? -24.875 -12.695 -12.719 1 97.31 183 ASP B C 1
ATOM 3904 O O . ASP B 1 183 ? -23.75 -13.023 -13.086 1 97.31 183 ASP B O 1
ATOM 3908 N N . ILE B 1 184 ? -25.375 -12.797 -11.492 1 97.75 184 ILE B N 1
ATOM 3909 C CA . ILE B 1 184 ? -24.5 -13.203 -10.406 1 97.75 184 ILE B CA 1
ATOM 3910 C C . ILE B 1 184 ? -23.938 -14.594 -10.695 1 97.75 184 ILE B C 1
ATOM 3912 O O . ILE B 1 184 ? -22.812 -14.906 -10.305 1 97.75 184 ILE B O 1
ATOM 3916 N N . GLY B 1 185 ? -24.609 -15.43 -11.367 1 96.56 185 GLY B N 1
ATOM 3917 C CA . GLY B 1 185 ? -24.172 -16.781 -11.695 1 96.56 185 GLY B CA 1
ATOM 3918 C C . GLY B 1 185 ? -22.938 -16.797 -12.57 1 96.56 185 GLY B C 1
ATOM 3919 O O . GLY B 1 185 ? -22.172 -17.766 -12.539 1 96.56 185 GLY B O 1
ATOM 3920 N N . GLU B 1 186 ? -22.719 -15.766 -13.352 1 96.69 186 GLU B N 1
ATOM 3921 C CA . GLU B 1 186 ? -21.562 -15.664 -14.242 1 96.69 186 GLU B CA 1
ATOM 3922 C C . GLU B 1 186 ? -20.266 -15.648 -13.445 1 96.69 186 GLU B C 1
ATOM 3924 O O . GLU B 1 186 ? -19.203 -16.031 -13.969 1 96.69 186 GLU B O 1
ATOM 3929 N N . LEU B 1 187 ? -20.312 -15.234 -12.211 1 98 187 LEU B N 1
ATOM 3930 C CA . LEU B 1 187 ? -19.109 -15.086 -11.391 1 98 187 LEU B CA 1
ATOM 3931 C C . LEU B 1 187 ? -18.406 -16.438 -11.211 1 98 187 LEU B C 1
ATOM 3933 O O . LEU B 1 187 ? -17.188 -16.484 -11.055 1 98 187 LEU B O 1
ATOM 3937 N N . ALA B 1 188 ? -19.141 -17.516 -11.273 1 96.94 188 ALA B N 1
ATOM 3938 C CA . ALA B 1 188 ? -18.594 -18.844 -11.023 1 96.94 188 ALA B CA 1
ATOM 3939 C C . ALA B 1 188 ? -17.656 -19.281 -12.156 1 96.94 188 ALA B C 1
ATOM 3941 O O . ALA B 1 188 ? -16.891 -20.234 -12.008 1 96.94 188 ALA B O 1
ATOM 3942 N N . TYR B 1 189 ? -17.719 -18.531 -13.242 1 96.5 189 TYR B N 1
ATOM 3943 C CA . TYR B 1 189 ? -16.969 -18.953 -14.422 1 96.5 189 TYR B CA 1
ATOM 3944 C C . TYR B 1 189 ? -15.773 -18.047 -14.648 1 96.5 189 TYR B C 1
ATOM 3946 O O . TYR B 1 189 ? -15.062 -18.188 -15.648 1 96.5 189 TYR B O 1
ATOM 3954 N N . LEU B 1 190 ? -15.539 -17.141 -13.75 1 97.75 190 LEU B N 1
ATOM 3955 C CA . LEU B 1 190 ? -14.484 -16.141 -13.914 1 97.75 190 LEU B CA 1
ATOM 3956 C C . LEU B 1 190 ? -13.305 -16.453 -12.992 1 97.75 190 LEU B C 1
ATOM 3958 O O . LEU B 1 190 ? -13.477 -17.062 -11.938 1 97.75 190 LEU B O 1
ATOM 3962 N N . ASN B 1 191 ? -12.062 -16.078 -13.414 1 98.12 191 ASN B N 1
ATOM 3963 C CA . ASN B 1 191 ? -10.859 -16.125 -12.586 1 98.12 191 ASN B CA 1
ATOM 3964 C C . ASN B 1 191 ? -10.656 -14.828 -11.812 1 98.12 191 ASN B C 1
ATOM 3966 O O . ASN B 1 191 ? -10.422 -13.781 -12.414 1 98.12 191 ASN B O 1
ATOM 3970 N N . PHE B 1 192 ? -10.609 -14.922 -10.484 1 98.69 192 PHE B N 1
ATOM 3971 C CA . PHE B 1 192 ? -10.633 -13.711 -9.672 1 98.69 192 PHE B CA 1
ATOM 3972 C C . PHE B 1 192 ? -9.258 -13.422 -9.086 1 98.69 192 PHE B C 1
ATOM 3974 O O . PHE B 1 192 ? -8.547 -14.344 -8.672 1 98.69 192 PHE B O 1
ATOM 3981 N N . ILE B 1 193 ? -8.906 -12.219 -9.094 1 98.88 193 ILE B N 1
ATOM 3982 C CA . ILE B 1 193 ? -7.832 -11.648 -8.281 1 98.88 193 ILE B CA 1
ATOM 3983 C C . ILE B 1 193 ? -8.422 -10.875 -7.109 1 98.88 193 ILE B C 1
ATOM 3985 O O . ILE B 1 193 ? -9.125 -9.875 -7.309 1 98.88 193 ILE B O 1
ATOM 3989 N N . MET B 1 194 ? -8.133 -11.266 -5.922 1 98.38 194 MET B N 1
ATOM 3990 C CA . MET B 1 194 ? -8.797 -10.734 -4.734 1 98.38 194 MET B CA 1
ATOM 3991 C C . MET B 1 194 ? -7.801 -10.055 -3.809 1 98.38 194 MET B C 1
ATOM 3993 O O . MET B 1 194 ? -6.645 -10.477 -3.715 1 98.38 194 MET B O 1
ATOM 3997 N N . ARG B 1 195 ? -8.297 -9.055 -3.152 1 98.31 195 ARG B N 1
ATOM 3998 C CA . ARG B 1 195 ? -7.508 -8.469 -2.076 1 98.31 195 ARG B CA 1
ATOM 3999 C C . ARG B 1 195 ? -7.246 -9.492 -0.971 1 98.31 195 ARG B C 1
ATOM 4001 O O . ARG B 1 195 ? -8.016 -10.438 -0.802 1 98.31 195 ARG B O 1
ATOM 4008 N N . LYS B 1 196 ? -6.199 -9.281 -0.227 1 96 196 LYS B N 1
ATOM 4009 C CA . LYS B 1 196 ? -5.855 -10.164 0.881 1 96 196 LYS B CA 1
ATOM 4010 C C . LYS B 1 196 ? -6.781 -9.945 2.072 1 96 196 LYS B C 1
ATOM 4012 O O . LYS B 1 196 ? -7.547 -8.977 2.098 1 96 196 LYS B O 1
ATOM 4017 N N . GLU B 1 197 ? -6.621 -10.891 3.002 1 91.69 197 GLU B N 1
ATOM 4018 C CA . GLU B 1 197 ? -7.371 -10.781 4.25 1 91.69 197 GLU B CA 1
ATOM 4019 C C . GLU B 1 197 ? -7.051 -9.469 4.973 1 91.69 197 GLU B C 1
ATOM 4021 O O . GLU B 1 197 ? -5.902 -9.023 4.98 1 91.69 197 GLU B O 1
ATOM 4026 N N . GLY B 1 198 ? -8.078 -8.883 5.566 1 90.12 198 GLY B N 1
ATOM 4027 C CA . GLY B 1 198 ? -7.934 -7.598 6.227 1 90.12 198 GLY B CA 1
ATOM 4028 C C . GLY B 1 198 ? -8.438 -6.434 5.395 1 90.12 198 GLY B C 1
ATOM 4029 O O . GLY B 1 198 ? -8.688 -5.348 5.922 1 90.12 198 GLY B O 1
ATOM 4030 N N . SER B 1 199 ? -8.57 -6.691 4.172 1 95.56 199 SER B N 1
ATOM 4031 C CA . SER B 1 199 ? -9.062 -5.664 3.258 1 95.56 199 SER B CA 1
ATOM 4032 C C . SER B 1 199 ? -10.562 -5.426 3.445 1 95.56 199 SER B C 1
ATOM 4034 O O . SER B 1 199 ? -11.344 -6.375 3.457 1 95.56 199 SER B O 1
ATOM 4036 N N . GLY B 1 200 ? -10.914 -4.164 3.535 1 95.88 200 GLY B N 1
ATOM 4037 C CA . GLY B 1 200 ? -12.328 -3.811 3.551 1 95.88 200 GLY B CA 1
ATOM 4038 C C . GLY B 1 200 ? -13.047 -4.188 2.271 1 95.88 200 GLY B C 1
ATOM 4039 O O . GLY B 1 200 ? -14.211 -4.598 2.305 1 95.88 200 GLY B O 1
ATOM 4040 N N . THR B 1 201 ? -12.336 -4.078 1.181 1 97.88 201 THR B N 1
ATOM 4041 C CA . THR B 1 201 ? -12.898 -4.449 -0.115 1 97.88 201 THR B CA 1
ATOM 4042 C C . THR B 1 201 ? -13.211 -5.941 -0.162 1 97.88 201 THR B C 1
ATOM 4044 O O . THR B 1 201 ? -14.305 -6.34 -0.565 1 97.88 201 THR B O 1
ATOM 4047 N N . ARG B 1 202 ? -12.273 -6.738 0.266 1 97.56 202 ARG B N 1
ATOM 4048 C CA . ARG B 1 202 ? -12.469 -8.18 0.3 1 97.56 202 ARG B CA 1
ATOM 4049 C C . ARG B 1 202 ? -13.664 -8.547 1.181 1 97.56 202 ARG B C 1
ATOM 4051 O O . ARG B 1 202 ? -14.516 -9.344 0.779 1 97.56 202 ARG B O 1
ATOM 4058 N N . ASN B 1 203 ? -13.711 -7.957 2.346 1 95.88 203 ASN B N 1
ATOM 4059 C CA . ASN B 1 203 ? -14.773 -8.25 3.297 1 95.88 203 ASN B CA 1
ATOM 4060 C C . ASN B 1 203 ? -16.141 -7.914 2.723 1 95.88 203 ASN B C 1
ATOM 4062 O O . ASN B 1 203 ? -17.109 -8.68 2.891 1 95.88 203 ASN B O 1
ATOM 4066 N N . LEU B 1 204 ? -16.219 -6.797 2.094 1 97.69 204 LEU B N 1
ATOM 4067 C CA . LEU B 1 204 ? -17.5 -6.395 1.498 1 97.69 204 LEU B CA 1
ATOM 4068 C C . LEU B 1 204 ? -17.922 -7.387 0.427 1 97.69 204 LEU B C 1
ATOM 4070 O O . LEU B 1 204 ? -19.109 -7.742 0.344 1 97.69 204 LEU B O 1
ATOM 4074 N N . ILE B 1 205 ? -17.016 -7.824 -0.409 1 98.44 205 ILE B N 1
ATOM 4075 C CA . ILE B 1 205 ? -17.297 -8.773 -1.475 1 98.44 205 ILE B CA 1
ATOM 4076 C C . ILE B 1 205 ? -17.875 -10.055 -0.877 1 98.44 205 ILE B C 1
ATOM 4078 O O . ILE B 1 205 ? -18.969 -10.5 -1.273 1 98.44 205 ILE B O 1
ATOM 4082 N N . LEU B 1 206 ? -17.188 -10.609 0.081 1 97.19 206 LEU B N 1
ATOM 4083 C CA . LEU B 1 206 ? -17.562 -11.898 0.661 1 97.19 206 LEU B CA 1
ATOM 4084 C C . LEU B 1 206 ? -18.906 -11.797 1.366 1 97.19 206 LEU B C 1
ATOM 4086 O O . LEU B 1 206 ? -19.766 -12.664 1.194 1 97.19 206 LEU B O 1
ATOM 4090 N N . ASN B 1 207 ? -19.109 -10.773 2.133 1 97 207 ASN B N 1
ATOM 4091 C CA . ASN B 1 207 ? -20.359 -10.57 2.854 1 97 207 ASN B CA 1
ATOM 4092 C C . ASN B 1 207 ? -21.531 -10.391 1.895 1 97 207 ASN B C 1
ATOM 4094 O O . ASN B 1 207 ? -22.609 -10.953 2.104 1 97 207 ASN B O 1
ATOM 4098 N N . THR B 1 208 ? -21.328 -9.578 0.876 1 98.31 208 THR B N 1
ATOM 4099 C CA . THR B 1 208 ? -22.391 -9.266 -0.076 1 98.31 208 THR B CA 1
ATOM 4100 C C . THR B 1 208 ? -22.781 -10.508 -0.876 1 98.31 208 THR B C 1
ATOM 4102 O O . THR B 1 208 ? -23.969 -10.773 -1.076 1 98.31 208 THR B O 1
ATOM 4105 N N . LEU B 1 209 ? -21.812 -11.25 -1.332 1 98.19 209 LEU B N 1
ATOM 4106 C CA . LEU B 1 209 ? -22.109 -12.469 -2.076 1 98.19 209 LEU B CA 1
ATOM 4107 C C . LEU B 1 209 ? -22.859 -13.469 -1.204 1 98.19 209 LEU B C 1
ATOM 4109 O O . LEU B 1 209 ? -23.812 -14.094 -1.654 1 98.19 209 LEU B O 1
ATOM 4113 N N . SER B 1 210 ? -22.391 -13.609 0.015 1 96.94 210 SER B N 1
ATOM 4114 C CA . SER B 1 210 ? -23.062 -14.516 0.952 1 96.94 210 SER B CA 1
ATOM 4115 C C . SER B 1 210 ? -24.5 -14.102 1.19 1 96.94 210 SER B C 1
ATOM 4117 O O . SER B 1 210 ? -25.406 -14.953 1.204 1 96.94 210 SER B O 1
ATOM 4119 N N . LYS B 1 211 ? -24.766 -12.867 1.363 1 97.25 211 LYS B N 1
ATOM 4120 C CA . LYS B 1 211 ? -26.094 -12.336 1.604 1 97.25 211 LYS B CA 1
ATOM 4121 C C . LYS B 1 211 ? -27 -12.562 0.395 1 97.25 211 LYS B C 1
ATOM 4123 O O . LYS B 1 211 ? -28.234 -12.57 0.525 1 97.25 211 LYS B O 1
ATOM 4128 N N . ASN B 1 212 ? -26.406 -12.719 -0.767 1 97.19 212 ASN B N 1
ATOM 4129 C CA . ASN B 1 212 ? -27.188 -12.906 -1.993 1 97.19 212 ASN B CA 1
ATOM 4130 C C . ASN B 1 212 ? -27.141 -14.352 -2.465 1 97.19 212 ASN B C 1
ATOM 4132 O O . ASN B 1 212 ? -27.312 -14.633 -3.654 1 97.19 212 ASN B O 1
ATOM 4136 N N . ASN B 1 213 ? -26.766 -15.266 -1.591 1 95.56 213 ASN B N 1
ATOM 4137 C CA . ASN B 1 213 ? -26.844 -16.703 -1.758 1 95.56 213 ASN B CA 1
ATOM 4138 C C . ASN B 1 213 ? -25.891 -17.188 -2.855 1 95.56 213 ASN B C 1
ATOM 4140 O O . ASN B 1 213 ? -26.219 -18.125 -3.598 1 95.56 213 ASN B O 1
ATOM 4144 N N . PHE B 1 214 ? -24.922 -16.484 -3.059 1 96.94 214 PHE B N 1
ATOM 4145 C CA . PHE B 1 214 ? -23.844 -16.969 -3.914 1 96.94 214 PHE B CA 1
ATOM 4146 C C . PHE B 1 214 ? -22.703 -17.531 -3.078 1 96.94 214 PHE B C 1
ATOM 4148 O O . PHE B 1 214 ? -22.047 -16.797 -2.34 1 96.94 214 PHE B O 1
ATOM 4155 N N . PRO B 1 215 ? -22.5 -18.766 -3.209 1 96 215 PRO B N 1
ATOM 4156 C CA . PRO B 1 215 ? -21.422 -19.359 -2.41 1 96 215 PRO B CA 1
ATOM 4157 C C . PRO B 1 215 ? -20.047 -18.844 -2.795 1 96 215 PRO B C 1
ATOM 4159 O O . PRO B 1 215 ? -19.609 -19 -3.939 1 96 215 PRO B O 1
ATOM 4162 N N . VAL B 1 216 ? -19.328 -18.312 -1.863 1 94.38 216 VAL B N 1
ATOM 4163 C CA . VAL B 1 216 ? -18.016 -17.719 -2.1 1 94.38 216 VAL B CA 1
ATOM 4164 C C . VAL B 1 216 ? -17.047 -18.781 -2.592 1 94.38 216 VAL B C 1
ATOM 4166 O O . VAL B 1 216 ? -16.109 -18.484 -3.332 1 94.38 216 VAL B O 1
ATOM 4169 N N . SER B 1 217 ? -17.312 -20.031 -2.23 1 93.94 217 SER B N 1
ATOM 4170 C CA . SER B 1 217 ? -16.469 -21.141 -2.643 1 93.94 217 SER B CA 1
ATOM 4171 C C . SER B 1 217 ? -16.516 -21.344 -4.156 1 93.94 217 SER B C 1
ATOM 4173 O O . SER B 1 217 ? -15.664 -22.047 -4.723 1 93.94 217 SER B O 1
ATOM 4175 N N . LYS B 1 218 ? -17.484 -20.797 -4.793 1 95.75 218 LYS B N 1
ATOM 4176 C CA . LYS B 1 218 ? -17.641 -20.938 -6.238 1 95.75 218 LYS B CA 1
ATOM 4177 C C . LYS B 1 218 ? -16.719 -19.984 -6.984 1 95.75 218 LYS B C 1
ATOM 4179 O O . LYS B 1 218 ? -16.5 -20.125 -8.195 1 95.75 218 LYS B O 1
ATOM 4184 N N . LEU B 1 219 ? -16.188 -19.031 -6.277 1 97.38 219 LEU B N 1
ATOM 4185 C CA . LEU B 1 219 ? -15.219 -18.125 -6.914 1 97.38 219 LEU B CA 1
ATOM 4186 C C . LEU B 1 219 ? -13.898 -18.844 -7.16 1 97.38 219 LEU B C 1
ATOM 4188 O O . LEU B 1 219 ? -13.344 -19.469 -6.246 1 97.38 219 LEU B O 1
ATOM 4192 N N . ASN B 1 220 ? -13.469 -18.859 -8.312 1 97.56 220 ASN B N 1
ATOM 4193 C CA . ASN B 1 220 ? -12.109 -19.312 -8.594 1 97.56 220 ASN B CA 1
ATOM 4194 C C . ASN B 1 220 ? -11.086 -18.203 -8.391 1 97.56 220 ASN B C 1
ATOM 4196 O O . ASN B 1 220 ? -10.812 -17.438 -9.305 1 97.56 220 ASN B O 1
ATOM 4200 N N . VAL B 1 221 ? -10.461 -18.188 -7.246 1 97.81 221 VAL B N 1
ATOM 4201 C CA . VAL B 1 221 ? -9.484 -17.141 -6.934 1 97.81 221 VAL B CA 1
ATOM 4202 C C . VAL B 1 221 ? -8.086 -17.609 -7.328 1 97.81 221 VAL B C 1
ATOM 4204 O O . VAL B 1 221 ? -7.562 -18.578 -6.766 1 97.81 221 VAL B O 1
ATOM 4207 N N . ILE B 1 222 ? -7.434 -16.859 -8.195 1 98.06 222 ILE B N 1
ATOM 4208 C CA . ILE B 1 222 ? -6.141 -17.281 -8.727 1 98.06 222 ILE B CA 1
ATOM 4209 C C . ILE B 1 222 ? -5.02 -16.5 -8.047 1 98.06 222 ILE B C 1
ATOM 4211 O O . ILE B 1 222 ? -3.846 -16.875 -8.164 1 98.06 222 ILE B O 1
ATOM 4215 N N . ALA B 1 223 ? -5.414 -15.422 -7.367 1 98.56 223 ALA B N 1
ATOM 4216 C CA . ALA B 1 223 ? -4.402 -14.641 -6.652 1 98.56 223 ALA B CA 1
ATOM 4217 C C . ALA B 1 223 ? -5.027 -13.844 -5.512 1 98.56 223 ALA B C 1
ATOM 4219 O O . ALA B 1 223 ? -6.129 -13.305 -5.656 1 98.56 223 ALA B O 1
ATOM 4220 N N . HIS B 1 224 ? -4.367 -13.797 -4.41 1 98.38 224 HIS B N 1
ATOM 4221 C CA . HIS B 1 224 ? -4.617 -12.859 -3.324 1 98.38 224 HIS B CA 1
ATOM 4222 C C . HIS B 1 224 ? -3.527 -11.789 -3.262 1 98.38 224 HIS B C 1
ATOM 4224 O O . HIS B 1 224 ? -2.352 -12.109 -3.078 1 98.38 224 HIS B O 1
ATOM 4230 N N . VAL B 1 225 ? -3.963 -10.547 -3.418 1 98.62 225 VAL B N 1
ATOM 4231 C CA . VAL B 1 225 ? -3.004 -9.461 -3.619 1 98.62 225 VAL B CA 1
ATOM 4232 C C . VAL B 1 225 ? -3.299 -8.328 -2.646 1 98.62 225 VAL B C 1
ATOM 4234 O O . VAL B 1 225 ? -4.461 -7.973 -2.426 1 98.62 225 VAL B O 1
ATOM 4237 N N . GLU B 1 226 ? -2.291 -7.77 -2.115 1 97.19 226 GLU B N 1
ATOM 4238 C CA . GLU B 1 226 ? -2.479 -6.707 -1.134 1 97.19 226 GLU B CA 1
ATOM 4239 C C . GLU B 1 226 ? -2.781 -5.375 -1.815 1 97.19 226 GLU B C 1
ATOM 4241 O O . GLU B 1 226 ? -3.635 -4.613 -1.354 1 97.19 226 GLU B O 1
ATOM 4246 N N . SER B 1 227 ? -2.154 -5.082 -2.861 1 97.94 227 SER B N 1
ATOM 4247 C CA . SER B 1 227 ? -2.209 -3.773 -3.502 1 97.94 227 SER B CA 1
ATOM 4248 C C . SER B 1 227 ? -3.387 -3.678 -4.465 1 97.94 227 SER B C 1
ATOM 4250 O O . SER B 1 227 ? -3.5 -4.48 -5.395 1 97.94 227 SER B O 1
ATOM 4252 N N . ASN B 1 228 ? -4.184 -2.666 -4.234 1 98.12 228 ASN B N 1
ATOM 4253 C CA . ASN B 1 228 ? -5.258 -2.381 -5.18 1 98.12 228 ASN B CA 1
ATOM 4254 C C . ASN B 1 228 ? -4.711 -2.018 -6.559 1 98.12 228 ASN B C 1
ATOM 4256 O O . ASN B 1 228 ? -5.27 -2.422 -7.578 1 98.12 228 ASN B O 1
ATOM 4260 N N . GLU B 1 229 ? -3.693 -1.302 -6.59 1 98.5 229 GLU B N 1
ATOM 4261 C CA . GLU B 1 229 ? -3.102 -0.852 -7.848 1 98.5 229 GLU B CA 1
ATOM 4262 C C . GLU B 1 229 ? -2.512 -2.021 -8.633 1 98.5 229 GLU B C 1
ATOM 4264 O O . GLU B 1 229 ? -2.625 -2.076 -9.859 1 98.5 229 GLU B O 1
ATOM 4269 N N . ALA B 1 230 ? -1.874 -2.922 -7.918 1 98.69 230 ALA B N 1
ATOM 4270 C CA . ALA B 1 230 ? -1.368 -4.121 -8.578 1 98.69 230 ALA B CA 1
ATOM 4271 C C . ALA B 1 230 ? -2.508 -4.93 -9.195 1 98.69 230 ALA B C 1
ATOM 4273 O O . ALA B 1 230 ? -2.377 -5.457 -10.297 1 98.69 230 ALA B O 1
ATOM 4274 N N . ILE B 1 231 ? -3.592 -5.023 -8.492 1 98.88 231 ILE B N 1
ATOM 4275 C CA . ILE B 1 231 ? -4.758 -5.754 -8.977 1 98.88 231 ILE B CA 1
ATOM 4276 C C . ILE B 1 231 ? -5.25 -5.129 -10.281 1 98.88 231 ILE B C 1
ATOM 4278 O O . ILE B 1 231 ? -5.527 -5.84 -11.25 1 98.88 231 ILE B O 1
ATOM 4282 N N . LYS B 1 232 ? -5.355 -3.852 -10.344 1 98.75 232 LYS B N 1
ATOM 4283 C CA . LYS B 1 232 ? -5.805 -3.162 -11.547 1 98.75 232 LYS B CA 1
ATOM 4284 C C . LYS B 1 232 ? -4.898 -3.482 -12.734 1 98.75 232 LYS B C 1
ATOM 4286 O O . LYS B 1 232 ? -5.379 -3.727 -13.844 1 98.75 232 LYS B O 1
ATOM 4291 N N . GLU B 1 233 ? -3.598 -3.461 -12.477 1 98.75 233 GLU B N 1
ATOM 4292 C CA . GLU B 1 233 ? -2.646 -3.783 -13.539 1 98.75 233 GLU B CA 1
ATOM 4293 C C . GLU B 1 233 ? -2.803 -5.23 -13.992 1 98.75 233 GLU B C 1
ATOM 4295 O O . GLU B 1 233 ? -2.754 -5.52 -15.188 1 98.75 233 GLU B O 1
ATOM 4300 N N . MET B 1 234 ? -2.967 -6.121 -13.031 1 98.81 234 MET B N 1
ATOM 4301 C CA . MET B 1 234 ? -3.131 -7.531 -13.367 1 98.81 234 MET B CA 1
ATOM 4302 C C . MET B 1 234 ? -4.383 -7.75 -14.211 1 98.81 234 MET B C 1
ATOM 4304 O O . MET B 1 234 ? -4.359 -8.516 -15.172 1 98.81 234 MET B O 1
ATOM 4308 N N . VAL B 1 235 ? -5.461 -7.062 -13.891 1 98.88 235 VAL B N 1
ATOM 4309 C CA . VAL B 1 235 ? -6.699 -7.18 -14.656 1 98.88 235 VAL B CA 1
ATOM 4310 C C . VAL B 1 235 ? -6.5 -6.598 -16.047 1 98.88 235 VAL B C 1
ATOM 4312 O O . VAL B 1 235 ? -6.871 -7.219 -17.047 1 98.88 235 VAL B O 1
ATOM 4315 N N . ARG B 1 236 ? -5.895 -5.406 -16.094 1 98.5 236 ARG B N 1
ATOM 4316 C CA . ARG B 1 236 ? -5.637 -4.75 -17.375 1 98.5 236 ARG B CA 1
ATOM 4317 C C . ARG B 1 236 ? -4.863 -5.668 -18.312 1 98.5 236 ARG B C 1
ATOM 4319 O O . ARG B 1 236 ? -5.113 -5.68 -19.516 1 98.5 236 ARG B O 1
ATOM 4326 N N . LEU B 1 237 ? -3.986 -6.469 -17.75 1 98.06 237 LEU B N 1
ATOM 4327 C CA . LEU B 1 237 ? -3.092 -7.312 -18.531 1 98.06 237 LEU B CA 1
ATOM 4328 C C . LEU B 1 237 ? -3.773 -8.625 -18.906 1 98.06 237 LEU B C 1
ATOM 4330 O O . LEU B 1 237 ? -3.215 -9.43 -19.672 1 98.06 237 LEU B O 1
ATOM 4334 N N . GLY B 1 238 ? -4.895 -8.875 -18.359 1 97.94 238 GLY B N 1
ATOM 4335 C CA . GLY B 1 238 ? -5.672 -10.023 -18.781 1 97.94 238 GLY B CA 1
ATOM 4336 C C . GLY B 1 238 ? -5.484 -11.227 -17.875 1 97.94 238 GLY B C 1
ATOM 4337 O O . GLY B 1 238 ? -5.801 -12.359 -18.25 1 97.94 238 GLY B O 1
ATOM 4338 N N . LEU B 1 239 ? -4.98 -11.023 -16.656 1 98.19 239 LEU B N 1
ATOM 4339 C CA . LEU B 1 239 ? -4.715 -12.141 -15.766 1 98.19 239 LEU B CA 1
ATOM 4340 C C . LEU B 1 239 ? -6.012 -12.664 -15.148 1 98.19 239 LEU B C 1
ATOM 4342 O O . LEU B 1 239 ? -6.086 -13.828 -14.75 1 98.19 239 LEU B O 1
ATOM 4346 N N . GLY B 1 240 ? -6.961 -11.883 -15.031 1 98.44 240 GLY B N 1
ATOM 4347 C CA . GLY B 1 240 ? -8.234 -12.195 -14.406 1 98.44 240 GLY B CA 1
ATOM 4348 C C . GLY B 1 240 ? -9.148 -10.992 -14.258 1 98.44 240 GLY B C 1
ATOM 4349 O O . GLY B 1 240 ? -8.992 -10 -14.969 1 98.44 240 GLY B O 1
ATOM 4350 N N . VAL B 1 241 ? -10.195 -11.148 -13.398 1 98.81 241 VAL B N 1
ATOM 4351 C CA . VAL B 1 241 ? -11.133 -10.078 -13.086 1 98.81 241 VAL B CA 1
ATOM 4352 C C . VAL B 1 241 ? -11.086 -9.773 -11.586 1 98.81 241 VAL B C 1
ATOM 4354 O O . VAL B 1 241 ? -10.453 -10.5 -10.82 1 98.81 241 VAL B O 1
ATOM 4357 N N . SER B 1 242 ? -11.656 -8.672 -11.211 1 98.94 242 SER B N 1
ATOM 4358 C CA . SER B 1 242 ? -11.672 -8.328 -9.789 1 98.94 242 SER B CA 1
ATOM 4359 C C . SER B 1 242 ? -12.805 -7.355 -9.469 1 98.94 242 SER B C 1
ATOM 4361 O O . SER B 1 242 ? -13.305 -6.656 -10.359 1 98.94 242 SER B O 1
ATOM 4363 N N . PHE B 1 243 ? -13.273 -7.391 -8.211 1 98.88 243 PHE B N 1
ATOM 4364 C CA . PHE B 1 243 ? -14.086 -6.309 -7.676 1 98.88 243 PHE B CA 1
ATOM 4365 C C . PHE B 1 243 ? -13.211 -5.238 -7.035 1 98.88 243 PHE B C 1
ATOM 4367 O O . PHE B 1 243 ? -12.367 -5.543 -6.191 1 98.88 243 PHE B O 1
ATOM 4374 N N . ILE B 1 244 ? -13.414 -4.004 -7.461 1 98.88 244 ILE B N 1
ATOM 4375 C CA . ILE B 1 244 ? -12.68 -2.904 -6.844 1 98.88 244 ILE B CA 1
ATOM 4376 C C . ILE B 1 244 ? -13.609 -1.708 -6.645 1 98.88 244 ILE B C 1
ATOM 4378 O O . ILE B 1 244 ? -14.742 -1.707 -7.133 1 98.88 244 ILE B O 1
ATOM 4382 N N . SER B 1 245 ? -13.109 -0.745 -5.84 1 98.75 245 SER B N 1
ATOM 4383 C CA . SER B 1 245 ? -13.805 0.529 -5.691 1 98.75 245 SER B CA 1
ATOM 4384 C C . SER B 1 245 ? -14 1.212 -7.043 1 98.75 245 SER B C 1
ATOM 4386 O O . SER B 1 245 ? -13.062 1.311 -7.836 1 98.75 245 SER B O 1
ATOM 4388 N N . TYR B 1 246 ? -15.25 1.693 -7.309 1 98.69 246 TYR B N 1
ATOM 4389 C CA . TYR B 1 246 ? -15.516 2.438 -8.531 1 98.69 246 TYR B CA 1
ATOM 4390 C C . TYR B 1 246 ? -14.625 3.672 -8.625 1 98.69 246 TYR B C 1
ATOM 4392 O O . TYR B 1 246 ? -14.109 3.994 -9.695 1 98.69 246 TYR B O 1
ATOM 4400 N N . ILE B 1 247 ? -14.398 4.324 -7.523 1 98.12 247 ILE B N 1
ATOM 4401 C CA . ILE B 1 247 ? -13.578 5.531 -7.465 1 98.12 247 ILE B CA 1
ATOM 4402 C C . ILE B 1 247 ? -12.172 5.223 -7.965 1 98.12 247 ILE B C 1
ATOM 4404 O O . ILE B 1 247 ? -11.562 6.035 -8.664 1 98.12 247 ILE B O 1
ATOM 4408 N N . SER B 1 248 ? -11.664 4.059 -7.656 1 98.38 248 SER B N 1
ATOM 4409 C CA . SER B 1 248 ? -10.305 3.697 -8.023 1 98.38 248 SER B CA 1
ATOM 4410 C C . SER B 1 248 ? -10.227 3.232 -9.477 1 98.38 248 SER B C 1
ATOM 4412 O O . SER B 1 248 ? -9.141 3.131 -10.047 1 98.38 248 SER B O 1
ATOM 4414 N N . ALA B 1 249 ? -11.344 2.971 -10.133 1 98.56 249 ALA B N 1
ATOM 4415 C CA . ALA B 1 249 ? -11.375 2.396 -11.477 1 98.56 249 ALA B CA 1
ATOM 4416 C C . ALA B 1 249 ? -11.492 3.488 -12.531 1 98.56 249 ALA B C 1
ATOM 4418 O O . ALA B 1 249 ? -11.25 3.244 -13.719 1 98.56 249 ALA B O 1
ATOM 4419 N N . ILE B 1 250 ? -11.852 4.656 -12.164 1 97.69 250 ILE B N 1
ATOM 4420 C CA . ILE B 1 250 ? -12.32 5.703 -13.062 1 97.69 250 ILE B CA 1
ATOM 4421 C C . ILE B 1 250 ? -11.227 6.027 -14.086 1 97.69 250 ILE B C 1
ATOM 4423 O O . ILE B 1 250 ? -11.492 6.094 -15.289 1 97.69 250 ILE B O 1
ATOM 4427 N N . ASP B 1 251 ? -10.016 6.219 -13.617 1 95.44 251 ASP B N 1
ATOM 4428 C CA . ASP B 1 251 ? -8.945 6.609 -14.531 1 95.44 251 ASP B CA 1
ATOM 4429 C C . ASP B 1 251 ? -8.688 5.52 -15.57 1 95.44 251 ASP B C 1
ATOM 4431 O O . ASP B 1 251 ? -8.422 5.82 -16.734 1 95.44 251 ASP B O 1
ATOM 4435 N N . TYR B 1 252 ? -8.727 4.305 -15.156 1 97.75 252 TYR B N 1
ATOM 4436 C CA . TYR B 1 252 ? -8.508 3.193 -16.078 1 97.75 252 TYR B CA 1
ATOM 4437 C C . TYR B 1 252 ? -9.672 3.068 -17.062 1 97.75 252 TYR B C 1
ATOM 4439 O O . TYR B 1 252 ? -9.461 2.766 -18.234 1 97.75 252 TYR B O 1
ATOM 4447 N N . LEU B 1 253 ? -10.883 3.346 -16.578 1 97.81 253 LEU B N 1
ATOM 4448 C CA . LEU B 1 253 ? -12.07 3.314 -17.422 1 97.81 253 LEU B CA 1
ATOM 4449 C C . LEU B 1 253 ? -11.992 4.395 -18.5 1 97.81 253 LEU B C 1
ATOM 4451 O O . LEU B 1 253 ? -12.211 4.113 -19.672 1 97.81 253 LEU B O 1
ATOM 4455 N N . ASN B 1 254 ? -11.602 5.52 -18.109 1 96.25 254 ASN B N 1
ATOM 4456 C CA . ASN B 1 254 ? -11.508 6.648 -19.031 1 96.25 254 ASN B CA 1
ATOM 4457 C C . ASN B 1 254 ? -10.43 6.418 -20.078 1 96.25 254 ASN B C 1
ATOM 4459 O O . ASN B 1 254 ? -10.562 6.875 -21.219 1 96.25 254 ASN B O 1
ATOM 4463 N N . ALA B 1 255 ? -9.422 5.664 -19.703 1 95.44 255 ALA B N 1
ATOM 4464 C CA . ALA B 1 255 ? -8.305 5.402 -20.609 1 95.44 255 ALA B CA 1
ATOM 4465 C C . ALA B 1 255 ? -8.578 4.172 -21.484 1 95.44 255 ALA B C 1
ATOM 4467 O O . ALA B 1 255 ? -7.758 3.797 -22.312 1 95.44 255 ALA B O 1
ATOM 4468 N N . GLY B 1 256 ? -9.656 3.504 -21.25 1 96.81 256 GLY B N 1
ATOM 4469 C CA . GLY B 1 256 ? -10.016 2.332 -22.031 1 96.81 256 GLY B CA 1
ATOM 4470 C C . GLY B 1 256 ? -9.18 1.109 -21.688 1 96.81 256 GLY B C 1
ATOM 4471 O O . GLY B 1 256 ? -9.086 0.179 -22.5 1 96.81 256 GLY B O 1
ATOM 4472 N N . LYS B 1 257 ? -8.602 1.134 -20.516 1 97.44 257 LYS B N 1
ATOM 4473 C CA . LYS B 1 257 ? -7.711 0.046 -20.125 1 97.44 257 LYS B CA 1
ATOM 4474 C C . LYS B 1 257 ? -8.5 -1.139 -19.578 1 97.44 257 LYS B C 1
ATOM 4476 O O . LYS B 1 257 ? -8.031 -2.277 -19.609 1 97.44 257 LYS B O 1
ATOM 4481 N N . ILE B 1 258 ? -9.672 -0.821 -18.969 1 98.56 258 ILE B N 1
ATOM 4482 C CA . ILE B 1 258 ? -10.547 -1.84 -18.391 1 98.56 258 ILE B CA 1
ATOM 4483 C C . ILE B 1 258 ? -12 -1.508 -18.703 1 98.56 258 ILE B C 1
ATOM 4485 O O . ILE B 1 258 ? -12.305 -0.426 -19.219 1 98.56 258 ILE B O 1
ATOM 4489 N N . LYS B 1 259 ? -12.844 -2.451 -18.484 1 98.5 259 LYS B N 1
ATOM 4490 C CA . LYS B 1 259 ? -14.289 -2.258 -18.438 1 98.5 259 LYS B CA 1
ATOM 4491 C C . LYS B 1 259 ? -14.836 -2.572 -17.047 1 98.5 259 LYS B C 1
ATOM 4493 O O . LYS B 1 259 ? -14.164 -3.221 -16.234 1 98.5 259 LYS B O 1
ATOM 4498 N N . CYS B 1 260 ? -15.93 -2.068 -16.703 1 98 260 CYS B N 1
ATOM 4499 C CA . CYS B 1 260 ? -16.516 -2.4 -15.414 1 98 260 CYS B CA 1
ATOM 4500 C C . CYS B 1 260 ? -17.984 -2.801 -15.562 1 98 260 CYS B C 1
ATOM 4502 O O . CYS B 1 260 ? -18.656 -2.357 -16.484 1 98 260 CYS B O 1
ATOM 4504 N N . TYR B 1 261 ? -18.5 -3.625 -14.727 1 98.5 261 TYR B N 1
ATOM 4505 C CA . TYR B 1 261 ? -19.844 -4.176 -14.711 1 98.5 261 TYR B CA 1
ATOM 4506 C C . TYR B 1 261 ? -20.422 -4.184 -13.297 1 98.5 261 TYR B C 1
ATOM 4508 O O . TYR B 1 261 ? -19.672 -4.297 -12.32 1 98.5 261 TYR B O 1
ATOM 4516 N N . LYS B 1 262 ? -21.672 -4.016 -13.219 1 98.44 262 LYS B N 1
ATOM 4517 C CA . LYS B 1 262 ? -22.422 -4.254 -11.984 1 98.44 262 LYS B CA 1
ATOM 4518 C C . LYS B 1 262 ? -23.031 -5.648 -11.977 1 98.44 262 LYS B C 1
ATOM 4520 O O . LYS B 1 262 ? -23.094 -6.312 -13.008 1 98.44 262 LYS B O 1
ATOM 4525 N N . ILE B 1 263 ? -23.297 -6.105 -10.844 1 98.5 263 ILE B N 1
ATOM 4526 C CA . ILE B 1 263 ? -24 -7.375 -10.711 1 98.5 263 ILE B CA 1
ATOM 4527 C C . ILE B 1 263 ? -25.5 -7.113 -10.539 1 98.5 263 ILE B C 1
ATOM 4529 O O . ILE B 1 263 ? -25.906 -6.332 -9.672 1 98.5 263 ILE B O 1
ATOM 4533 N N . LYS B 1 264 ? -26.281 -7.777 -11.359 1 97.38 264 LYS B N 1
ATOM 4534 C CA . LYS B 1 264 ? -27.734 -7.566 -11.367 1 97.38 264 LYS B CA 1
ATOM 4535 C C . LYS B 1 264 ? -28.328 -7.82 -9.984 1 97.38 264 LYS B C 1
ATOM 4537 O O . LYS B 1 264 ? -28.078 -8.859 -9.375 1 97.38 264 LYS B O 1
ATOM 4542 N N . ASP B 1 265 ? -29.031 -6.875 -9.477 1 96.69 265 ASP B N 1
ATOM 4543 C CA . ASP B 1 265 ? -29.828 -6.969 -8.266 1 96.69 265 ASP B CA 1
ATOM 4544 C C . ASP B 1 265 ? -28.953 -7.188 -7.035 1 96.69 265 ASP B C 1
ATOM 4546 O O . ASP B 1 265 ? -29.391 -7.789 -6.051 1 96.69 265 ASP B O 1
ATOM 4550 N N . VAL B 1 266 ? -27.75 -6.887 -7.09 1 98.12 266 VAL B N 1
ATOM 4551 C CA . VAL B 1 266 ? -26.844 -6.996 -5.949 1 98.12 266 VAL B CA 1
ATOM 4552 C C . VAL B 1 266 ? -26.281 -5.621 -5.605 1 98.12 266 VAL B C 1
ATOM 4554 O O . VAL B 1 266 ? -25.812 -4.895 -6.484 1 98.12 266 VAL B O 1
ATOM 4557 N N . ASP B 1 267 ? -26.281 -5.258 -4.398 1 97.81 267 ASP B N 1
ATOM 4558 C CA . ASP B 1 267 ? -25.844 -3.943 -3.939 1 97.81 267 ASP B CA 1
ATOM 4559 C C . ASP B 1 267 ? -24.453 -4.02 -3.307 1 97.81 267 ASP B C 1
ATOM 4561 O O . ASP B 1 267 ? -24.312 -4.461 -2.164 1 97.81 267 ASP B O 1
ATOM 4565 N N . PHE B 1 268 ? -23.484 -3.514 -3.975 1 98.12 268 PHE B N 1
ATOM 4566 C CA . PHE B 1 268 ? -22.125 -3.508 -3.479 1 98.12 268 PHE B CA 1
ATOM 4567 C C . PHE B 1 268 ? -21.734 -2.123 -2.979 1 98.12 268 PHE B C 1
ATOM 4569 O O . PHE B 1 268 ? -20.562 -1.736 -3.055 1 98.12 268 PHE B O 1
ATOM 4576 N N . THR B 1 269 ? -22.641 -1.367 -2.514 1 97.94 269 THR B N 1
ATOM 4577 C CA . THR B 1 269 ? -22.375 -0.009 -2.053 1 97.94 269 THR B CA 1
ATOM 4578 C C . THR B 1 269 ? -21.672 -0.027 -0.697 1 97.94 269 THR B C 1
ATOM 4580 O O . THR B 1 269 ? -21.828 -0.981 0.07 1 97.94 269 THR B O 1
ATOM 4583 N N . ARG B 1 270 ? -20.875 0.994 -0.475 1 97.44 270 ARG B N 1
ATOM 4584 C CA . ARG B 1 270 ? -20.219 1.218 0.81 1 97.44 270 ARG B CA 1
ATOM 4585 C C . ARG B 1 270 ? -19.938 2.701 1.033 1 97.44 270 ARG B C 1
ATOM 4587 O O . ARG B 1 270 ? -20.203 3.525 0.157 1 97.44 270 ARG B O 1
ATOM 4594 N N . LYS B 1 271 ? -19.516 2.982 2.217 1 96.94 271 LYS B N 1
ATOM 4595 C CA . LYS B 1 271 ? -19.078 4.328 2.564 1 96.94 271 LYS B CA 1
ATOM 4596 C C . LYS B 1 271 ? -17.625 4.328 3.055 1 96.94 271 LYS B C 1
ATOM 4598 O O . LYS B 1 271 ? -17.141 3.303 3.529 1 96.94 271 LYS B O 1
ATOM 4603 N N . PHE B 1 272 ? -17 5.367 2.834 1 98.06 272 PHE B N 1
ATOM 4604 C CA . PHE B 1 272 ? -15.734 5.641 3.514 1 98.06 272 PHE B CA 1
ATOM 4605 C C . PHE B 1 272 ? -15.953 6.531 4.73 1 98.06 272 PHE B C 1
ATOM 4607 O O . PHE B 1 272 ? -16.906 7.32 4.766 1 98.06 272 PHE B O 1
ATOM 4614 N N . PHE B 1 273 ? -15.047 6.41 5.691 1 98 273 PHE B N 1
ATOM 4615 C CA . PHE B 1 273 ? -15.289 7.059 6.973 1 98 273 PHE B CA 1
ATOM 4616 C C . PHE B 1 273 ? -14.062 7.84 7.422 1 98 273 PHE B C 1
ATOM 4618 O O . PHE B 1 273 ? -12.93 7.422 7.176 1 98 273 PHE B O 1
ATOM 4625 N N . PHE B 1 274 ? -14.336 8.961 8.008 1 98.25 274 PHE B N 1
ATOM 4626 C CA . PHE B 1 274 ? -13.352 9.648 8.836 1 98.25 274 PHE B CA 1
ATOM 4627 C C . PHE B 1 274 ? -13.492 9.234 10.297 1 98.25 274 PHE B C 1
ATOM 4629 O O . PHE B 1 274 ? -14.602 9.203 10.836 1 98.25 274 PHE B O 1
ATOM 4636 N N . ILE B 1 275 ? -12.359 8.891 10.938 1 98.12 275 ILE B N 1
ATOM 4637 C CA . ILE B 1 275 ? -12.5 8.352 12.281 1 98.12 275 ILE B CA 1
ATOM 4638 C C . ILE B 1 275 ? -11.539 9.07 13.227 1 98.12 275 ILE B C 1
ATOM 4640 O O . ILE B 1 275 ? -10.461 9.508 12.812 1 98.12 275 ILE B O 1
ATOM 4644 N N . TYR B 1 276 ? -11.875 9.18 14.438 1 96.81 276 TYR B N 1
ATOM 4645 C CA . TYR B 1 276 ? -11.047 9.695 15.523 1 96.81 276 TYR B CA 1
ATOM 4646 C C . TYR B 1 276 ? -11.539 9.18 16.875 1 96.81 276 TYR B C 1
ATOM 4648 O O . TYR B 1 276 ? -12.633 8.625 16.969 1 96.81 276 TYR B O 1
ATOM 4656 N N . SER B 1 277 ? -10.688 9.25 17.859 1 93.94 277 SER B N 1
ATOM 4657 C CA . SER B 1 277 ? -11.055 8.805 19.203 1 93.94 277 SER B CA 1
ATOM 4658 C C . SER B 1 277 ? -12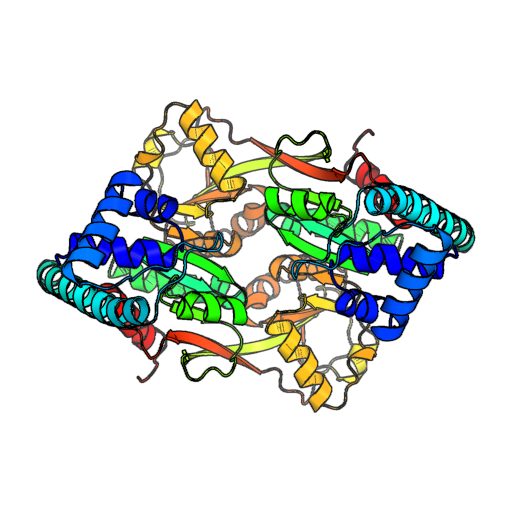.07 9.75 19.828 1 93.94 277 SER B C 1
ATOM 4660 O O . SER B 1 277 ? -11.891 10.969 19.812 1 93.94 277 SER B O 1
ATOM 4662 N N . LYS B 1 278 ? -13.086 9.188 20.453 1 90.06 278 LYS B N 1
ATOM 4663 C CA . LYS B 1 278 ? -14.094 9.992 21.141 1 90.06 278 LYS B CA 1
ATOM 4664 C C . LYS B 1 278 ? -13.5 10.703 22.359 1 90.06 278 LYS B C 1
ATOM 4666 O O . LYS B 1 278 ? -14.039 11.719 22.797 1 90.06 278 LYS B O 1
ATOM 4671 N N . LYS B 1 279 ? -12.5 10.195 22.828 1 83.19 279 LYS B N 1
ATOM 4672 C CA . LYS B 1 279 ? -11.914 10.719 24.062 1 83.19 279 LYS B CA 1
ATOM 4673 C C . LYS B 1 279 ? -10.781 11.695 23.75 1 83.19 279 LYS B C 1
ATOM 4675 O O . LYS B 1 279 ? -10.219 12.305 24.656 1 83.19 279 LYS B O 1
ATOM 4680 N N . LYS B 1 280 ? -10.531 11.82 22.578 1 79.5 280 LYS B N 1
ATOM 4681 C CA . LYS B 1 280 ? -9.375 12.641 22.234 1 79.5 280 LYS B CA 1
ATOM 4682 C C . LYS B 1 280 ? -9.656 14.117 22.453 1 79.5 280 LYS B C 1
ATOM 4684 O O . LYS B 1 280 ? -10.719 14.617 22.062 1 79.5 280 LYS B O 1
ATOM 4689 N N . THR B 1 281 ? -8.789 14.734 23.172 1 74.81 281 THR B N 1
ATOM 4690 C CA . THR B 1 281 ? -8.758 16.188 23.203 1 74.81 281 THR B CA 1
ATOM 4691 C C . THR B 1 281 ? -7.891 16.734 22.078 1 74.81 281 THR B C 1
ATOM 4693 O O . THR B 1 281 ? -6.68 16.516 22.047 1 74.81 281 THR B O 1
ATOM 4696 N N . PHE B 1 282 ? -8.5 17.484 21.219 1 82.75 282 PHE B N 1
ATOM 4697 C CA . PHE B 1 282 ? -7.812 17.922 20.016 1 82.75 282 PHE B CA 1
ATOM 4698 C C . PHE B 1 282 ? -6.992 19.188 20.281 1 82.75 282 PHE B C 1
ATOM 4700 O O . PHE B 1 282 ? -7.426 20.062 21.047 1 82.75 282 PHE B O 1
ATOM 4707 N N . SER B 1 283 ? -5.801 19.188 19.75 1 78.81 283 SER B N 1
ATOM 4708 C CA . SER B 1 283 ? -5.082 20.453 19.656 1 78.81 283 SER B CA 1
ATOM 4709 C C . SER B 1 283 ? -5.812 21.438 18.75 1 78.81 283 SER B C 1
ATOM 4711 O O . SER B 1 283 ? -6.707 21.062 18 1 78.81 283 SER B O 1
ATOM 4713 N N . PRO B 1 284 ? -5.461 22.672 18.828 1 79.31 284 PRO B N 1
ATOM 4714 C CA . PRO B 1 284 ? -6.105 23.656 17.953 1 79.31 284 PRO B CA 1
ATOM 4715 C C . PRO B 1 284 ? -5.973 23.312 16.469 1 79.31 284 PRO B C 1
ATOM 4717 O O . PRO B 1 284 ? -6.934 23.469 15.711 1 79.31 284 PRO B O 1
ATOM 4720 N N . LEU B 1 285 ? -4.801 22.906 16.078 1 87.88 285 LEU B N 1
ATOM 4721 C CA . LEU B 1 285 ? -4.598 22.516 14.695 1 87.88 285 LEU B CA 1
ATOM 4722 C C . LEU B 1 285 ? -5.5 21.344 14.312 1 87.88 285 LEU B C 1
ATOM 4724 O O . LEU B 1 285 ? -6.113 21.344 13.25 1 87.88 285 LEU B O 1
ATOM 4728 N N . GLU B 1 286 ? -5.574 20.344 15.172 1 90.75 286 GLU B N 1
ATOM 4729 C CA . GLU B 1 286 ? -6.422 19.188 14.922 1 90.75 286 GLU B CA 1
ATOM 4730 C C . GLU B 1 286 ? -7.891 19.578 14.836 1 90.75 286 GLU B C 1
ATOM 4732 O O . GLU B 1 286 ? -8.633 19.047 14.008 1 90.75 286 GLU B O 1
ATOM 4737 N N . ASP B 1 287 ? -8.25 20.484 15.719 1 88.81 287 ASP B N 1
ATOM 4738 C CA . ASP B 1 287 ? -9.617 21 15.695 1 88.81 287 ASP B CA 1
ATOM 4739 C C . ASP B 1 287 ? -9.922 21.688 14.367 1 88.81 287 ASP B C 1
ATOM 4741 O O . ASP B 1 287 ? -10.992 21.5 13.789 1 88.81 287 ASP B O 1
ATOM 4745 N N . LYS B 1 288 ? -9.047 22.516 13.961 1 90.75 288 LYS B N 1
ATOM 4746 C CA . LYS B 1 288 ? -9.211 23.188 12.68 1 90.75 288 LYS B CA 1
ATOM 4747 C C . LYS B 1 288 ? -9.305 22.203 11.531 1 90.75 288 LYS B C 1
ATOM 4749 O O . LYS B 1 288 ? -10.117 22.359 10.617 1 90.75 288 LYS B O 1
ATOM 4754 N N . PHE B 1 289 ? -8.453 21.234 11.555 1 95.88 289 PHE B N 1
ATOM 4755 C CA . PHE B 1 289 ? -8.453 20.188 10.531 1 95.88 289 PHE B CA 1
ATOM 4756 C C . PHE B 1 289 ? -9.805 19.484 10.477 1 95.88 289 PHE B C 1
ATOM 4758 O O . PHE B 1 289 ? -10.383 19.312 9.398 1 95.88 289 PHE B O 1
ATOM 4765 N N . LEU B 1 290 ? -10.266 19.078 11.609 1 95.81 290 LEU B N 1
ATOM 4766 C CA . LEU B 1 290 ? -11.547 18.391 11.719 1 95.81 290 LEU B CA 1
ATOM 4767 C C . LEU B 1 290 ? -12.672 19.266 11.172 1 95.81 290 LEU B C 1
ATOM 4769 O O . LEU B 1 290 ? -13.508 18.797 10.398 1 95.81 290 LEU B O 1
ATOM 4773 N N . ASN B 1 291 ? -12.711 20.5 11.594 1 94.25 291 ASN B N 1
ATOM 4774 C CA . ASN B 1 291 ? -13.758 21.406 11.148 1 94.25 291 ASN B CA 1
ATOM 4775 C C . ASN B 1 291 ? -13.727 21.609 9.633 1 94.25 291 ASN B C 1
ATOM 4777 O O . ASN B 1 291 ? -14.773 21.609 8.977 1 94.25 291 ASN B O 1
ATOM 4781 N N . ARG B 1 292 ? -12.547 21.812 9.078 1 95.69 292 ARG B N 1
ATOM 4782 C CA . ARG B 1 292 ? -12.414 21.984 7.637 1 95.69 292 ARG B CA 1
ATOM 4783 C C . ARG B 1 292 ? -12.836 20.734 6.879 1 95.69 292 ARG B C 1
ATOM 4785 O O . ARG B 1 292 ? -13.398 20.828 5.785 1 95.69 292 ARG B O 1
ATOM 4792 N N . LEU B 1 293 ? -12.453 19.594 7.438 1 97.69 293 LEU B N 1
ATOM 4793 C CA . LEU B 1 293 ? -12.859 18.344 6.812 1 97.69 293 LEU B CA 1
ATOM 4794 C C . LEU B 1 293 ? -14.383 18.234 6.766 1 97.69 293 LEU B C 1
ATOM 4796 O O . LEU B 1 293 ? -14.953 17.859 5.734 1 97.69 293 LEU B O 1
ATOM 4800 N N . CYS B 1 294 ? -15.008 18.562 7.859 1 97.19 294 CYS B N 1
ATOM 4801 C CA . CYS B 1 294 ? -16.469 18.5 7.93 1 97.19 294 CYS B CA 1
ATOM 4802 C C . CYS B 1 294 ? -17.094 19.453 6.918 1 97.19 294 CYS B C 1
ATOM 4804 O O . CYS B 1 294 ? -18.078 19.094 6.258 1 97.19 294 CYS B O 1
ATOM 4806 N N . GLU B 1 295 ? -16.547 20.594 6.824 1 96.69 295 GLU B N 1
ATOM 4807 C CA . GLU B 1 295 ? -17.047 21.562 5.848 1 96.69 295 GLU B CA 1
ATOM 4808 C C . GLU B 1 295 ? -16.875 21.047 4.422 1 96.69 295 GLU B C 1
ATOM 4810 O O . GLU B 1 295 ? -17.781 21.125 3.605 1 96.69 295 GLU B O 1
ATOM 4815 N N . TYR B 1 296 ? -15.688 20.531 4.121 1 97 296 TYR B N 1
ATOM 4816 C CA . TYR B 1 296 ? -15.336 20.094 2.779 1 97 296 TYR B CA 1
ATOM 4817 C C . TYR B 1 296 ? -16.234 18.953 2.324 1 97 296 TYR B C 1
ATOM 4819 O O . TYR B 1 296 ? -16.688 18.922 1.173 1 97 296 TYR B O 1
ATOM 4827 N N . PHE B 1 297 ? -16.5 18.047 3.213 1 97.31 297 PHE B N 1
ATOM 4828 C CA . PHE B 1 297 ? -17.281 16.859 2.865 1 97.31 297 PHE B CA 1
ATOM 4829 C C . PHE B 1 297 ? -18.75 17.062 3.262 1 97.31 297 PHE B C 1
ATOM 4831 O O . PHE B 1 297 ? -19.547 16.109 3.201 1 97.31 297 PHE B O 1
ATOM 4838 N N . GLU B 1 298 ? -19.125 18.234 3.789 1 96.06 298 GLU B N 1
ATOM 4839 C CA . GLU B 1 298 ? -20.484 18.609 4.156 1 96.06 298 GLU B CA 1
ATOM 4840 C C . GLU B 1 298 ? -21.047 17.656 5.215 1 96.06 298 GLU B C 1
ATOM 4842 O O . GLU B 1 298 ? -22.156 17.141 5.062 1 96.06 298 GLU B O 1
ATOM 4847 N N . ILE B 1 299 ? -20.203 17.422 6.195 1 94.06 299 ILE B N 1
ATOM 4848 C CA . ILE B 1 299 ? -20.594 16.578 7.316 1 94.06 299 ILE B CA 1
ATOM 4849 C C . ILE B 1 299 ? -21.141 17.438 8.453 1 94.06 299 ILE B C 1
ATOM 4851 O O . ILE B 1 299 ? -20.516 18.438 8.82 1 94.06 299 ILE B O 1
ATOM 4855 N N . ILE B 1 300 ? -22.281 17.047 8.969 1 84.44 300 ILE B N 1
ATOM 4856 C CA . ILE B 1 300 ? -22.875 17.766 10.086 1 84.44 300 ILE B CA 1
ATOM 4857 C C . ILE B 1 300 ? -22.438 17.125 11.406 1 84.44 300 ILE B C 1
ATOM 4859 O O . ILE B 1 300 ? -22.641 15.93 11.609 1 84.44 300 ILE B O 1
ATOM 4863 N N . ILE B 1 301 ? -21.578 17.812 12.203 1 73.31 301 ILE B N 1
ATOM 4864 C CA . ILE B 1 301 ? -21.203 17.266 13.5 1 73.31 301 ILE B CA 1
ATOM 4865 C C . ILE B 1 301 ? -22 17.969 14.602 1 73.31 301 ILE B C 1
ATOM 4867 O O . ILE B 1 301 ? -22.375 19.141 14.469 1 73.31 301 ILE B O 1
#

Nearest PDB structures (foldseek):
  6g4r-assembly1_B  TM=6.178E-01  e=1.144E-23  Corynebacterium glutamicum
  1ixc-assembly1_B-2  TM=6.110E-01  e=1.144E-23  Cupriavidus necator
  7d98-assembly1_Q  TM=6.190E-01  e=7.234E-23  Cupriavidus necator
  4x6g-assembly1_C  TM=6.124E-01  e=3.165E-22  Pseudomonas aeruginosa PAO1
  6g1b-assembly1_B-2  TM=5.429E-01  e=2.649E-20  Corynebacterium glutamicum

Organism: Clostridioides difficile (strain 630) (NCBI:txid272563)

Foldseek 3Di:
DDLVLLQLLLLCALVQHLCRSCVVVVHHSVVSVVSQVVVCVVVVHHQWDDPPVTIHGDPVVVVSNLVSQVVNLVVLQVVCVVVVVVVADAEEAEEEEEACCVPQPVVVLCVVVCVSHVRYYYHYHYDAPVVRVVCQVSVVHFKYKYFDDDDDPQKDKFFQDKWFKWKKAALPDDDDADPQEDAPVSQLVWEEEEEDPRHPQRVLVCVQCVVVVHDPVSHHYPYHDHHPVVRLVCRLVGVTMYIDIPSVCVVCVVVSSIDIGHYPPTTRMGTIIMMHGPSRDDRPVRVVSVVSSCVVRVTDD/DDLVLLQLLLLCALVQDLCRSCVVVVHHSVVSVVSQVVVCVVVVHHQWDDDPVTIHGDPVVVVSNLVSQVVNLVVLQVVCVVVVVVVADAEEAEEEEEACCVPQPVVVLCVVVCVSHVRYYYHYHYDAPVVRVVCQVSVVHFKYKYFDDDDDPQKDKFFQDKWFKWKKAALPDDDDADPQEDAPVSQLVWEEEEEDPRHPQRVLVCVQCVVVVHDPVSHHYPYHDHHPVVRLVCRLVGVTMYIDIPSVCVVCVVVSSIDIGHYPPTTRMGTIIMMHGPSDDDRPVRVVSVVSSCVVRVTDD

Sequence (602 aa):
MDFKQLEVFVAVAKHQSFSKAARELFLTQPTVSAHIQNLERELETVLINRSNKVITLTKSGEILYEHAIYILNNCKRAIYDIKEYSGKIEGIIDIACSSIPETYILPDFMKSFSMSYPDVKFSISHYDSQYAISEILNERISFGLVGSKINNPQIEYLDLLDDELVLITPSDFKIDNKNNCIDIGELAYLNFIMRKEGSGTRNLILNTLSKNNFPVSKLNVIAHVESNEAIKEMVRLGLGVSFISYISAIDYLNAGKIKCYKIKDVDFTRKFFFIYSKKKTFSPLEDKFLNRLCEYFEIIIMDFKQLEVFVAVAKHQSFSKAARELFLTQPTVSAHIQNLERELETVLINRSNKVITLTKSGEILYEHAIYILNNCKRAIYDIKEYSGKIEGIIDIACSSIPETYILPDFMKSFSMSYPDVKFSISHYDSQYAISEILNERISFGLVGSKINNPQIEYLDLLDDELVLITPSDFKIDNKNNCIDIGELAYLNFIMRKEGSGTRNLILNTLSKNNFPVSKLNVIAHVESNEAIKEMVRLGLGVSFISYISAIDYLNAGKIKCYKIKDVDFTRKFFFIYSKKKTFSPLEDKFLNRLCEYFEIII

pLDDT: mean 90.57, std 10.63, range [49.72, 98.94]

Radius of gyration: 26.45 Å; Cα contacts (8 Å, |Δi|>4): 1079; chains: 2; bounding box: 57×77×70 Å